Protein AF-0000000070738993 (afdb_homodimer)

Organism: Phytophthora sojae (strain P6497) (NCBI:txid1094619)

Solvent-accessible surface area (backbone atoms only — not comparable to full-atom values): 40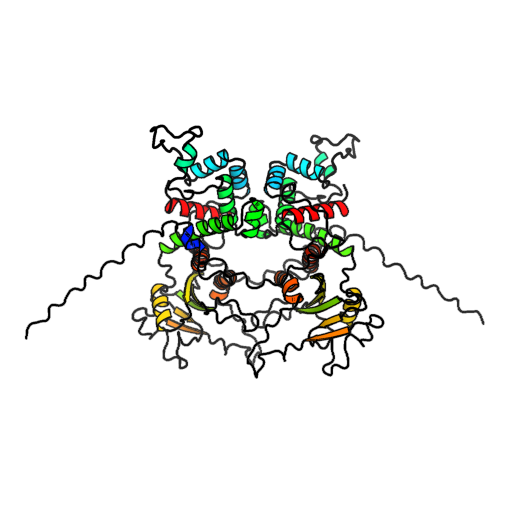752 Å² total; per-residue (Å²): 134,82,81,78,78,78,75,77,76,75,77,72,74,81,74,77,79,66,76,79,65,82,77,66,80,69,74,74,54,65,82,52,73,67,70,73,65,84,61,76,74,72,72,54,66,42,81,42,93,64,34,58,91,57,64,56,75,92,75,33,74,49,31,50,62,44,44,52,61,30,38,72,39,59,65,44,20,49,51,47,34,28,74,71,41,56,29,52,82,73,47,56,30,89,82,70,69,39,68,48,48,94,79,44,86,72,34,72,67,59,53,26,58,72,22,80,54,44,88,59,85,68,55,59,27,57,50,54,49,48,49,47,38,48,41,54,69,48,52,58,75,54,50,17,62,49,66,73,50,53,63,64,58,39,50,51,52,51,46,55,56,26,47,45,25,36,58,56,53,68,73,50,77,62,61,34,57,16,73,89,28,44,26,40,38,53,75,43,76,49,47,61,74,38,70,84,76,59,49,69,84,55,74,45,34,27,37,38,33,35,24,16,66,70,51,62,48,61,44,76,42,78,36,54,76,65,73,42,40,84,60,51,38,53,52,46,57,65,31,40,38,52,39,14,32,38,36,31,54,73,44,68,55,49,25,36,95,86,61,78,46,31,54,54,73,29,81,74,36,66,90,30,61,38,43,62,47,64,50,60,76,80,71,67,53,53,37,78,85,73,56,44,56,67,76,73,72,72,48,60,49,60,73,67,44,42,62,58,54,61,68,45,47,76,52,54,76,91,48,41,64,39,53,50,26,35,56,45,35,52,56,46,36,30,61,55,90,69,60,47,37,38,46,35,45,43,49,51,55,45,44,32,70,78,22,62,90,137,82,79,77,74,78,75,75,74,72,76,73,72,82,72,78,78,65,76,79,66,85,76,67,80,71,74,73,55,66,78,55,70,64,72,72,66,81,59,77,74,72,73,55,66,42,80,41,94,65,34,58,90,56,65,56,75,92,75,34,72,49,32,49,62,44,46,53,61,30,38,73,39,60,66,44,19,49,52,48,34,27,73,70,42,55,30,50,81,74,45,54,30,88,83,70,69,38,70,48,48,96,78,43,86,70,32,71,67,59,53,26,56,71,24,82,54,43,88,58,86,67,56,59,27,58,51,54,48,49,50,45,38,48,41,54,69,48,52,58,74,54,50,16,60,50,66,72,51,53,64,64,60,38,51,50,52,50,47,55,55,26,48,45,26,37,57,57,52,70,74,52,79,61,62,35,58,16,72,90,28,43,26,42,38,52,73,42,74,48,47,60,74,40,71,84,73,60,49,69,83,55,75,45,34,27,37,38,34,35,24,17,65,71,52,62,47,60,45,75,41,82,31,61,75,68,73,43,40,84,59,50,38,52,52,47,57,64,30,39,37,51,40,14,31,36,35,30,56,74,43,66,54,47,25,36,93,85,62,79,46,31,55,53,74,30,81,76,36,66,90,30,60,38,44,64,47,64,50,60,74,80,72,66,54,53,36,79,84,75,56,44,55,67,76,73,71,72,49,60,49,60,73,69,46,42,62,60,53,60,68,46,46,78,51,53,77,92,48,40,63,40,53,52,26,35,56,45,36,51,56,47,37,30,59,52,89,69,60,47,34,36,45,35,45,44,49,50,54,45,43,34,70,79,22,62,91

Radius of gyration: 30.87 Å; Cα contacts (8 Å, |Δi|>4): 1011; chains: 2; bounding box: 78×110×90 Å

pLDDT: mean 75.5, std 24.16, range [22.58, 98.75]

Structure (mmCIF, N/CA/C/O backbone):
data_AF-0000000070738993-model_v1
#
loop_
_entity.id
_entity.type
_entity.pdbx_description
1 polymer 'ISXO2-like transposase domain-containing protein'
#
loop_
_atom_site.group_PDB
_atom_site.id
_atom_site.type_symbol
_atom_site.label_atom_id
_atom_site.label_alt_id
_atom_site.label_comp_id
_atom_site.label_asym_id
_atom_site.label_entity_id
_atom_site.label_seq_id
_atom_site.pdbx_PDB_ins_code
_atom_site.Cartn_x
_atom_site.Cartn_y
_atom_site.Cartn_z
_atom_site.occupancy
_atom_site.B_iso_or_equiv
_atom_site.auth_seq_id
_atom_site.auth_comp_id
_atom_site.auth_asym_id
_atom_site.auth_atom_id
_atom_site.pdbx_PDB_model_num
ATOM 1 N N . MET A 1 1 ? -31.859 55.812 41.625 1 25.81 1 MET A N 1
ATOM 2 C CA . MET A 1 1 ? -31.688 54.438 41.219 1 25.81 1 MET A CA 1
ATOM 3 C C . MET A 1 1 ? -30.328 54.219 40.562 1 25.81 1 MET A C 1
ATOM 5 O O . MET A 1 1 ? -30.016 54.875 39.562 1 25.81 1 MET A O 1
ATOM 9 N N . ALA A 1 2 ? -29.344 53.625 41.281 1 29.95 2 ALA A N 1
ATOM 10 C CA . ALA A 1 2 ? -27.906 53.781 41.094 1 29.95 2 ALA A CA 1
ATOM 11 C C . ALA A 1 2 ? -27.422 52.938 39.906 1 29.95 2 ALA A C 1
ATOM 13 O O . ALA A 1 2 ? -27.969 51.875 39.625 1 29.95 2 ALA A O 1
ATOM 14 N N . PRO A 1 3 ? -26.734 53.531 38.938 1 26.44 3 PRO A N 1
ATOM 15 C CA . PRO A 1 3 ? -26.328 52.969 37.656 1 26.44 3 PRO A CA 1
ATOM 16 C C . PRO A 1 3 ? -25.438 51.75 37.812 1 26.44 3 PRO A C 1
ATOM 18 O O . PRO A 1 3 ? -24.562 51.719 38.688 1 26.44 3 PRO A O 1
ATOM 21 N N . ALA A 1 4 ? -25.938 50.531 37.562 1 27.59 4 ALA A N 1
ATOM 22 C CA . ALA A 1 4 ? -25.312 49.219 37.719 1 27.59 4 ALA A CA 1
ATOM 23 C C . ALA A 1 4 ? -24 49.156 36.938 1 27.59 4 ALA A C 1
ATOM 25 O O . ALA A 1 4 ? -23.938 49.5 35.781 1 27.59 4 ALA A O 1
ATOM 26 N N . LYS A 1 5 ? -22.938 49.188 37.719 1 31.56 5 LYS A N 1
ATOM 27 C CA . LYS A 1 5 ? -21.547 49.125 37.312 1 31.56 5 LYS A CA 1
ATOM 28 C C . LYS A 1 5 ? -21.297 47.938 36.406 1 31.56 5 LYS A C 1
ATOM 30 O O . LYS A 1 5 ? -21.688 46.812 36.719 1 31.56 5 LYS A O 1
ATOM 35 N N . LYS A 1 6 ? -21.109 48.219 35.094 1 30.27 6 LYS A N 1
ATOM 36 C CA . LYS A 1 6 ? -20.797 47.344 33.969 1 30.27 6 LYS A CA 1
ATOM 37 C C . LYS A 1 6 ? -19.547 46.5 34.25 1 30.27 6 LYS A C 1
ATOM 39 O O . LYS A 1 6 ? -18.469 47.062 34.469 1 30.27 6 LYS A O 1
ATOM 44 N N . SER A 1 7 ? -19.656 45.438 35.062 1 25.17 7 SER A N 1
ATOM 45 C CA . SER A 1 7 ? -18.516 44.594 35.406 1 25.17 7 SER A CA 1
ATOM 46 C C . SER A 1 7 ? -17.828 44.062 34.156 1 25.17 7 SER A C 1
ATOM 48 O O . SER A 1 7 ? -18.484 43.594 33.219 1 25.17 7 SER A O 1
ATOM 50 N N . SER A 1 8 ? -16.781 44.719 33.812 1 23.34 8 SER A N 1
ATOM 51 C CA . SER A 1 8 ? -15.891 44.438 32.688 1 23.34 8 SER A CA 1
ATOM 52 C C . SER A 1 8 ? -15.383 43 32.75 1 23.34 8 SER A C 1
ATOM 54 O O . SER A 1 8 ? -14.695 42.594 33.688 1 23.34 8 SER A O 1
ATOM 56 N N . SER A 1 9 ? -16.203 42 32.438 1 22.69 9 SER A N 1
ATOM 57 C CA . SER A 1 9 ? -15.82 40.594 32.469 1 22.69 9 SER A CA 1
ATOM 58 C C . SER A 1 9 ? -14.531 40.344 31.672 1 22.69 9 SER A C 1
ATOM 60 O O . SER A 1 9 ? -14.469 40.656 30.484 1 22.69 9 SER A O 1
ATOM 62 N N . LYS A 1 10 ? -13.352 40.531 32.312 1 27.92 10 LYS A N 1
ATOM 63 C CA . LYS A 1 10 ? -12.008 40.219 31.828 1 27.92 10 LYS A CA 1
ATOM 64 C C . LYS A 1 10 ? -11.969 38.844 31.156 1 27.92 10 LYS A C 1
ATOM 66 O O . LYS A 1 10 ? -12.305 37.844 31.766 1 27.92 10 LYS A O 1
ATOM 71 N N . THR A 1 11 ? -12.258 38.781 29.891 1 24.17 11 THR A N 1
ATOM 72 C CA . THR A 1 11 ? -12.148 37.594 29.078 1 24.17 11 THR A CA 1
ATOM 73 C C . THR A 1 11 ? -10.773 36.938 29.219 1 24.17 11 THR A C 1
ATOM 75 O O . THR A 1 11 ? -9.75 37.594 28.984 1 24.17 11 THR A O 1
ATOM 78 N N . THR A 1 12 ? -10.547 36.156 30.25 1 26.66 12 THR A N 1
ATOM 79 C CA . THR A 1 12 ? -9.312 35.438 30.547 1 26.66 12 THR A CA 1
ATOM 80 C C . THR A 1 12 ? -8.742 34.812 29.281 1 26.66 12 THR A C 1
ATOM 82 O O . THR A 1 12 ? -9.461 34.125 28.547 1 26.66 12 THR A O 1
ATOM 85 N N . PRO A 1 13 ? -7.648 35.312 28.781 1 24.88 13 PRO A N 1
ATOM 86 C CA . PRO A 1 13 ? -6.98 34.844 27.562 1 24.88 13 PRO A CA 1
ATOM 87 C C . PRO A 1 13 ? -6.789 33.344 27.516 1 24.88 13 PRO A C 1
ATOM 89 O O . PRO A 1 13 ? -6.688 32.688 28.578 1 24.88 13 PRO A O 1
ATOM 92 N N . ARG A 1 14 ? -7.355 32.625 26.594 1 24.59 14 ARG A N 1
ATOM 93 C CA . ARG A 1 14 ? -7.262 31.188 26.328 1 24.59 14 ARG A CA 1
ATOM 94 C C . ARG A 1 14 ? -5.828 30.688 26.469 1 24.59 14 ARG A C 1
ATOM 96 O O . ARG A 1 14 ? -4.918 31.234 25.844 1 24.59 14 ARG A O 1
ATOM 103 N N . SER A 1 15 ? -5.406 30.25 27.625 1 24.66 15 SER A N 1
ATOM 104 C CA . SER A 1 15 ? -4.098 29.703 27.984 1 24.66 15 SER A CA 1
ATOM 105 C C . SER A 1 15 ? -3.549 28.812 26.875 1 24.66 15 SER A C 1
ATOM 107 O O . SER A 1 15 ? -4.305 28.094 26.219 1 24.66 15 SER A O 1
ATOM 109 N N . ALA A 1 16 ? -2.428 29.078 26.328 1 26.25 16 ALA A N 1
ATOM 110 C CA . ALA A 1 16 ? -1.554 28.438 25.344 1 26.25 16 ALA A CA 1
ATOM 111 C C . ALA A 1 16 ? -1.423 26.938 25.609 1 26.25 16 ALA A C 1
ATOM 113 O O . ALA A 1 16 ? -0.931 26.531 26.672 1 26.25 16 ALA A O 1
ATOM 114 N N . ARG A 1 17 ? -2.371 26.109 25.219 1 26.56 17 ARG A N 1
ATOM 115 C CA . ARG A 1 17 ? -2.242 24.672 25.422 1 26.56 17 ARG A CA 1
ATOM 116 C C . ARG A 1 17 ? -0.836 24.188 25.062 1 26.56 17 ARG A C 1
ATOM 118 O O . ARG A 1 17 ? -0.371 24.391 23.938 1 26.56 17 ARG A O 1
ATOM 125 N N . ALA A 1 18 ? 0.111 24.031 25.984 1 29.19 18 ALA A N 1
ATOM 126 C CA . ALA A 1 18 ? 1.454 23.469 25.875 1 29.19 18 ALA A CA 1
ATOM 127 C C . ALA A 1 18 ? 1.455 22.234 25 1 29.19 18 ALA A C 1
ATOM 129 O O . ALA A 1 18 ? 0.459 21.5 24.922 1 29.19 18 ALA A O 1
ATOM 130 N N . PRO A 1 19 ? 2.322 22.109 24.047 1 29.11 19 PRO A N 1
ATOM 131 C CA . PRO A 1 19 ? 2.406 20.891 23.234 1 29.11 19 PRO A CA 1
ATOM 132 C C . PRO A 1 19 ? 2.244 19.609 24.062 1 29.11 19 PRO A C 1
ATOM 134 O O . PRO A 1 19 ? 2.682 19.562 25.203 1 29.11 19 PRO A O 1
ATOM 137 N N . ARG A 1 20 ? 1.176 18.938 24 1 30.48 20 ARG A N 1
ATOM 138 C CA . ARG A 1 20 ? 0.926 17.734 24.781 1 30.48 20 ARG A CA 1
ATOM 139 C C . ARG A 1 20 ? 2.215 16.953 25.016 1 30.48 20 ARG A C 1
ATOM 141 O O . ARG A 1 20 ? 2.926 16.609 24.078 1 30.48 20 ARG A O 1
ATOM 148 N N . LYS A 1 21 ? 2.922 17.188 26.141 1 31.42 21 LYS A N 1
ATOM 149 C CA . LYS A 1 21 ? 3.988 16.328 26.641 1 31.42 21 LYS A CA 1
ATOM 150 C C . LYS A 1 21 ? 3.752 14.875 26.25 1 31.42 21 LYS A C 1
ATOM 152 O O . LYS A 1 21 ? 2.607 14.445 26.078 1 31.42 21 LYS A O 1
ATOM 157 N N . ARG A 1 22 ? 4.711 14.133 25.781 1 30.53 22 ARG A N 1
ATOM 158 C CA . ARG A 1 22 ? 4.719 12.695 25.531 1 30.53 22 ARG A CA 1
ATOM 159 C C . ARG A 1 22 ? 3.912 11.953 26.594 1 30.53 22 ARG A C 1
ATOM 161 O O . ARG A 1 22 ? 4.215 12.039 27.781 1 30.53 22 ARG A O 1
ATOM 168 N N . ALA A 1 23 ? 2.58 11.844 26.578 1 33.47 23 ALA A N 1
ATOM 169 C CA . ALA A 1 23 ? 1.808 11.102 27.578 1 33.47 23 ALA A CA 1
ATOM 170 C C . ALA A 1 23 ? 2.596 9.906 28.109 1 33.47 23 ALA A C 1
ATOM 172 O O . ALA A 1 23 ? 3.32 9.25 27.344 1 33.47 23 ALA A O 1
ATOM 173 N N . SER A 1 24 ? 2.818 9.734 29.531 1 26.45 24 SER A N 1
ATOM 174 C CA . SER A 1 24 ? 3.463 8.617 30.219 1 26.45 24 SER A CA 1
ATOM 175 C C . SER A 1 24 ? 2.99 7.281 29.656 1 26.45 24 SER A C 1
ATOM 177 O O . SER A 1 24 ? 1.923 7.203 29.047 1 26.45 24 SER A O 1
ATOM 179 N N . ARG A 1 25 ? 3.803 5.984 29.766 1 26.47 25 ARG A N 1
ATOM 180 C CA . ARG A 1 25 ? 3.605 4.578 29.438 1 26.47 25 ARG A CA 1
ATOM 181 C C . ARG A 1 25 ? 2.232 4.094 29.875 1 26.47 25 ARG A C 1
ATOM 183 O O . ARG A 1 25 ? 1.582 3.316 29.172 1 26.47 25 ARG A O 1
ATOM 190 N N . SER A 1 26 ? 1.756 4.312 31.203 1 27.09 26 SER A N 1
ATOM 191 C CA . SER A 1 26 ? 0.668 3.682 31.938 1 27.09 26 SER A CA 1
ATOM 192 C C . SER A 1 26 ? -0.69 4.074 31.375 1 27.09 26 SER A C 1
ATOM 194 O O . SER A 1 26 ? -1.639 3.289 31.406 1 27.09 26 SER A O 1
ATOM 196 N N . GLU A 1 27 ? -1.034 5.32 31.234 1 26.91 27 GLU A N 1
ATOM 197 C CA . GLU A 1 27 ? -2.422 5.699 30.984 1 26.91 27 GLU A CA 1
ATOM 198 C C . GLU A 1 27 ? -2.832 5.375 29.547 1 26.91 27 GLU A C 1
ATOM 200 O O . GLU A 1 27 ? -4.023 5.273 29.234 1 26.91 27 GLU A O 1
ATOM 205 N N . ARG A 1 28 ? -1.999 5.508 28.594 1 28.69 28 ARG A N 1
ATOM 206 C CA . ARG A 1 28 ? -2.338 5.18 27.219 1 28.69 28 ARG A CA 1
ATOM 207 C C . ARG A 1 28 ? -2.512 3.674 27.047 1 28.69 28 ARG A C 1
ATOM 209 O O . ARG A 1 28 ? -2.889 3.209 25.969 1 28.69 28 ARG A O 1
ATOM 216 N N . VAL A 1 29 ? -1.9 2.814 28 1 27.75 29 VAL A N 1
ATOM 217 C CA . VAL A 1 29 ? -1.957 1.357 27.953 1 27.75 29 VAL A CA 1
ATOM 218 C C . VAL A 1 29 ? -3.385 0.886 28.219 1 27.75 29 VAL A C 1
ATOM 220 O O . VAL A 1 29 ? -3.732 -0.258 27.922 1 27.75 29 VAL A O 1
ATOM 223 N N . ARG A 1 30 ? -4.168 1.52 29.188 1 26.61 30 ARG A N 1
ATOM 224 C CA . ARG A 1 30 ? -5.375 0.854 29.672 1 26.61 30 ARG A CA 1
ATOM 225 C C . ARG A 1 30 ? -6.438 0.789 28.578 1 26.61 30 ARG A C 1
ATOM 227 O O . ARG A 1 30 ? -7.461 0.121 28.734 1 26.61 30 ARG A O 1
ATOM 234 N N . ALA A 1 31 ? -6.695 1.908 27.953 1 28.95 31 ALA A N 1
ATOM 235 C CA . ALA A 1 31 ? -7.887 1.821 27.109 1 28.95 31 ALA A CA 1
ATOM 236 C C . ALA A 1 31 ? -7.691 0.813 25.984 1 28.95 31 ALA A C 1
ATOM 238 O O . ALA A 1 31 ? -7.559 1.194 24.812 1 28.95 31 ALA A O 1
ATOM 239 N N . SER A 1 32 ? -6.758 -0.134 26.172 1 23.95 32 SER A N 1
ATOM 240 C CA . SER A 1 32 ? -6.293 -1.178 25.266 1 23.95 32 SER A CA 1
ATOM 241 C C . SER A 1 32 ? -7.465 -1.937 24.656 1 23.95 32 SER A C 1
ATOM 243 O O . SER A 1 32 ? -8.602 -1.795 25.094 1 23.95 32 SER A O 1
ATOM 245 N N . ARG A 1 33 ? -7.262 -3.34 24.578 1 24.45 33 ARG A N 1
ATOM 246 C CA . ARG A 1 33 ? -7.656 -4.426 23.688 1 24.45 33 ARG A CA 1
ATOM 247 C C . ARG A 1 33 ? -9.094 -4.852 23.953 1 24.45 33 ARG A C 1
ATOM 249 O O . ARG A 1 33 ? -9.383 -5.488 24.984 1 24.45 33 ARG A O 1
ATOM 256 N N . ALA A 1 34 ? -10.031 -3.93 23.922 1 27.53 34 ALA A N 1
ATOM 257 C CA . ALA A 1 34 ? -11.172 -4.84 23.953 1 27.53 34 ALA A CA 1
ATOM 258 C C . ALA A 1 34 ? -10.859 -6.133 23.203 1 27.53 34 ALA A C 1
ATOM 260 O O . ALA A 1 34 ? -10.156 -6.113 22.188 1 27.53 34 ALA A O 1
ATOM 261 N N . PRO A 1 35 ? -10.922 -7.262 23.922 1 27.2 35 PRO A N 1
ATOM 262 C CA . PRO A 1 35 ? -10.617 -8.539 23.281 1 27.2 35 PRO A CA 1
ATOM 263 C C . PRO A 1 35 ? -11.102 -8.594 21.828 1 27.2 35 PRO A C 1
ATOM 265 O O . PRO A 1 35 ? -12.117 -7.98 21.484 1 27.2 35 PRO A O 1
ATOM 268 N N . PRO A 1 36 ? -10.086 -8.477 20.859 1 26.97 36 PRO A N 1
ATOM 269 C CA . PRO A 1 36 ? -10.5 -8.75 19.484 1 26.97 36 PRO A CA 1
ATOM 270 C C . PRO A 1 36 ? -11.758 -9.617 19.406 1 26.97 36 PRO A C 1
ATOM 272 O O . PRO A 1 36 ? -11.93 -10.523 20.219 1 26.97 36 PRO A O 1
ATOM 275 N N . ASN A 1 37 ? -12.859 -8.984 19.281 1 26.83 37 ASN A N 1
ATOM 276 C CA . ASN A 1 37 ? -13.93 -9.891 18.859 1 26.83 37 ASN A CA 1
ATOM 277 C C . ASN A 1 37 ? -13.375 -11.164 18.234 1 26.83 37 ASN A C 1
ATOM 279 O O . ASN A 1 37 ? -12.258 -11.164 17.703 1 26.83 37 ASN A O 1
ATOM 283 N N . THR A 1 38 ? -14.008 -12.312 18.562 1 27.98 38 THR A N 1
ATOM 284 C CA . THR A 1 38 ? -13.695 -13.664 18.094 1 27.98 38 THR A CA 1
ATOM 285 C C . THR A 1 38 ? -13.266 -13.641 16.641 1 27.98 38 THR A C 1
ATOM 287 O O . THR A 1 38 ? -14.086 -13.422 15.742 1 27.98 38 THR A O 1
ATOM 290 N N . ALA A 1 39 ? -12.164 -12.922 16.312 1 31.41 39 ALA A N 1
ATOM 291 C CA . ALA A 1 39 ? -11.562 -13.133 15.008 1 31.41 39 ALA A CA 1
ATOM 292 C C . ALA A 1 39 ? -11.945 -14.5 14.445 1 31.41 39 ALA A C 1
ATOM 294 O O . ALA A 1 39 ? -11.914 -15.508 15.164 1 31.41 39 ALA A O 1
ATOM 295 N N . PRO A 1 40 ? -12.711 -14.492 13.461 1 30.52 40 PRO A N 1
ATOM 296 C CA . PRO A 1 40 ? -12.977 -15.875 13.055 1 30.52 40 PRO A CA 1
ATOM 297 C C . PRO A 1 40 ? -11.805 -16.812 13.352 1 30.52 40 PRO A C 1
ATOM 299 O O . PRO A 1 40 ? -10.664 -16.359 13.469 1 30.52 40 PRO A O 1
ATOM 302 N N . LYS A 1 41 ? -12.055 -18.047 13.82 1 33.78 41 LYS A N 1
ATOM 303 C CA . LYS A 1 41 ? -11.211 -19.234 13.992 1 33.78 41 LYS A CA 1
ATOM 304 C C . LYS A 1 41 ? -10.023 -19.203 13.031 1 33.78 41 LYS A C 1
ATOM 306 O O . LYS A 1 41 ? -10.094 -18.578 11.977 1 33.78 41 LYS A O 1
ATOM 311 N N . GLU A 1 42 ? -8.836 -19.609 13.523 1 35.81 42 GLU A N 1
ATOM 312 C CA . GLU A 1 42 ? -7.562 -19.938 12.891 1 35.81 42 GLU A CA 1
ATOM 313 C C . GLU A 1 42 ? -7.758 -20.344 11.43 1 35.81 42 GLU A C 1
ATOM 315 O O . GLU A 1 42 ? -8.562 -21.234 11.133 1 35.81 42 GLU A O 1
ATOM 320 N N . PRO A 1 43 ? -7.594 -19.375 10.531 1 40.62 43 PRO A N 1
ATOM 321 C CA . PRO A 1 43 ? -7.66 -20.062 9.242 1 40.62 43 PRO A CA 1
ATOM 322 C C . PRO A 1 43 ? -7 -21.438 9.266 1 40.62 43 PRO A C 1
ATOM 324 O O . PRO A 1 43 ? -5.934 -21.594 9.867 1 40.62 43 PRO A O 1
ATOM 327 N N . VAL A 1 44 ? -7.789 -22.422 9.336 1 42.03 44 VAL A N 1
ATOM 328 C CA . VAL A 1 44 ? -7.234 -23.75 9.125 1 42.03 44 VAL A CA 1
ATOM 329 C C . VAL A 1 44 ? -6.086 -23.688 8.117 1 42.03 44 VAL A C 1
ATOM 331 O O . VAL A 1 44 ? -6.277 -23.25 6.98 1 42.03 44 VAL A O 1
ATOM 334 N N . VAL A 1 45 ? -4.926 -23.328 8.641 1 48.25 45 VAL A N 1
ATOM 335 C CA . VAL A 1 45 ? -3.715 -23.359 7.82 1 48.25 45 VAL A CA 1
ATOM 336 C C . VAL A 1 45 ? -3.598 -24.734 7.141 1 48.25 45 VAL A C 1
ATOM 338 O O . VAL A 1 45 ? -3.506 -25.766 7.812 1 48.25 45 VAL A O 1
ATOM 341 N N . TYR A 1 46 ? -4.285 -24.938 6.059 1 56.09 46 TYR A N 1
ATOM 342 C CA . TYR A 1 46 ? -4.07 -26.188 5.344 1 56.09 46 TYR A CA 1
ATOM 343 C C . TYR A 1 46 ? -2.711 -26.188 4.656 1 56.09 46 TYR A C 1
ATOM 345 O O . TYR A 1 46 ? -2.25 -25.156 4.168 1 56.09 46 TYR A O 1
ATOM 353 N N . ASN A 1 47 ? -1.908 -27.125 5.082 1 67.88 47 ASN A N 1
ATOM 354 C CA . ASN A 1 47 ? -0.637 -27.469 4.457 1 67.88 47 ASN A CA 1
ATOM 355 C C . ASN A 1 47 ? -0.811 -27.812 2.98 1 67.88 47 ASN A C 1
ATOM 357 O O . ASN A 1 47 ? -1.32 -28.891 2.639 1 67.88 47 ASN A O 1
ATOM 361 N N . SER A 1 48 ? -0.614 -26.859 2.109 1 78 48 SER A N 1
ATOM 362 C CA . SER A 1 48 ? -0.656 -27.109 0.671 1 78 48 SER A CA 1
ATOM 363 C C . SER A 1 48 ? 0.428 -28.094 0.243 1 78 48 SER A C 1
ATOM 365 O O . SER A 1 48 ? 1.585 -27.969 0.65 1 78 48 SER A O 1
ATOM 367 N N . PRO A 1 49 ? 0.078 -29.156 -0.467 1 80.62 49 PRO A N 1
ATOM 368 C CA . PRO A 1 49 ? 1.101 -30.062 -0.99 1 80.62 49 PRO A CA 1
ATOM 369 C C . PRO A 1 49 ? 2.027 -29.391 -1.999 1 80.62 49 PRO A C 1
ATOM 371 O O . PRO A 1 49 ? 3.07 -29.953 -2.354 1 80.62 49 PRO A O 1
ATOM 374 N N . TYR A 1 50 ? 1.694 -28.188 -2.381 1 86.31 50 TYR A N 1
ATOM 375 C CA . TYR A 1 50 ? 2.471 -27.469 -3.383 1 86.31 50 TYR A CA 1
ATOM 376 C C . TYR A 1 50 ? 3.326 -26.391 -2.73 1 86.31 50 TYR A C 1
ATOM 378 O O . TYR A 1 50 ? 4.109 -25.719 -3.408 1 86.31 50 TYR A O 1
ATOM 386 N N . ALA A 1 51 ? 3.174 -26.281 -1.49 1 91.56 51 ALA A N 1
ATOM 387 C CA . ALA A 1 51 ? 3.812 -25.156 -0.791 1 91.56 51 ALA A CA 1
ATOM 388 C C . ALA A 1 51 ? 5.332 -25.234 -0.92 1 91.56 51 ALA A C 1
ATOM 390 O O . ALA A 1 51 ? 5.918 -26.312 -0.838 1 91.56 51 ALA A O 1
ATOM 391 N N . TYR A 1 52 ? 5.93 -24.109 -1.172 1 95.25 52 TYR A N 1
ATOM 392 C CA . TYR A 1 52 ? 7.383 -24 -1.175 1 95.25 52 TYR A CA 1
ATOM 393 C C . TYR A 1 52 ? 7.953 -24.281 0.211 1 95.25 52 TYR A C 1
ATOM 395 O O . TYR A 1 52 ? 7.316 -23.984 1.223 1 95.25 52 TYR A O 1
ATOM 403 N N . ALA A 1 53 ? 9.07 -24.922 0.189 1 94.94 53 ALA A N 1
ATOM 404 C CA . ALA A 1 53 ? 9.859 -24.938 1.422 1 94.94 53 ALA A CA 1
ATOM 405 C C . ALA A 1 53 ? 10.617 -23.641 1.619 1 94.94 53 ALA A C 1
ATOM 407 O O . ALA A 1 53 ? 11.656 -23.406 0.996 1 94.94 53 ALA A O 1
ATOM 408 N N . VAL A 1 54 ? 10.133 -22.797 2.459 1 95.56 54 VAL A N 1
ATOM 409 C CA . VAL A 1 54 ? 10.742 -21.484 2.648 1 95.56 54 VAL A CA 1
ATOM 410 C C . VAL A 1 54 ? 11.406 -21.422 4.02 1 95.56 54 VAL A C 1
ATOM 412 O O . VAL A 1 54 ? 10.961 -22.078 4.969 1 95.56 54 VAL A O 1
ATOM 415 N N . ALA A 1 55 ? 12.445 -20.703 4.152 1 94.06 55 ALA A N 1
ATOM 416 C CA . ALA A 1 55 ? 13.219 -20.578 5.387 1 94.06 55 ALA A CA 1
ATOM 417 C C . ALA A 1 55 ? 12.484 -19.719 6.414 1 94.06 55 ALA A C 1
ATOM 419 O O . ALA A 1 55 ? 11.742 -18.812 6.051 1 94.06 55 ALA A O 1
ATOM 420 N N . ASP A 1 56 ? 12.789 -19.969 7.605 1 94.31 56 ASP A N 1
ATOM 421 C CA . ASP A 1 56 ? 12.328 -19.109 8.68 1 94.31 56 ASP A CA 1
ATOM 422 C C . ASP A 1 56 ? 12.906 -17.703 8.531 1 94.31 56 ASP A C 1
ATOM 424 O O . ASP A 1 56 ? 14.078 -17.531 8.188 1 94.31 56 ASP A O 1
ATOM 428 N N . PRO A 1 57 ? 12.07 -16.781 8.812 1 92.19 57 PRO A N 1
ATOM 429 C CA . PRO A 1 57 ? 12.523 -15.398 8.641 1 92.19 57 PRO A CA 1
ATOM 430 C C . PRO A 1 57 ? 13.812 -15.102 9.406 1 92.19 57 PRO A C 1
ATOM 432 O O . PRO A 1 57 ? 14.633 -14.297 8.953 1 92.19 57 PRO A O 1
ATOM 435 N N . ALA A 1 58 ? 14.008 -15.719 10.523 1 92.62 58 ALA A N 1
ATOM 436 C CA . ALA A 1 58 ? 15.164 -15.453 11.375 1 92.62 58 ALA A CA 1
ATOM 437 C C . ALA A 1 58 ? 16.469 -15.805 10.656 1 92.62 58 ALA A C 1
ATOM 439 O O . ALA A 1 58 ? 17.516 -15.211 10.93 1 92.62 58 ALA A O 1
ATOM 440 N N . VAL A 1 59 ? 16.391 -16.719 9.734 1 95 59 VAL A N 1
ATOM 441 C CA . VAL A 1 59 ? 17.609 -17.156 9.062 1 95 59 VAL A CA 1
ATOM 442 C C . VAL A 1 59 ? 17.469 -16.969 7.551 1 95 59 VAL A C 1
ATOM 444 O O . VAL A 1 59 ? 18.234 -17.516 6.77 1 95 59 VAL A O 1
ATOM 447 N N . SER A 1 60 ? 16.484 -16.266 7.121 1 97 60 SER A N 1
ATOM 448 C CA . SER A 1 60 ? 16.203 -16.094 5.699 1 97 60 SER A CA 1
ATOM 449 C C . SER A 1 60 ? 17.234 -15.164 5.043 1 97 60 SER A C 1
ATOM 451 O O . SER A 1 60 ? 17.547 -14.102 5.578 1 97 60 SER A O 1
ATOM 453 N N . PRO A 1 61 ? 17.766 -15.555 3.928 1 97.75 61 PRO A N 1
ATOM 454 C CA . PRO A 1 61 ? 18.656 -14.656 3.182 1 97.75 61 PRO A CA 1
ATOM 455 C C . PRO A 1 61 ? 17.891 -13.562 2.43 1 97.75 61 PRO A C 1
ATOM 457 O O . PRO A 1 61 ? 18.516 -12.703 1.802 1 97.75 61 PRO A O 1
ATOM 460 N N . PHE A 1 62 ? 16.562 -13.602 2.584 1 98.25 62 PHE A N 1
ATOM 461 C CA . PHE A 1 62 ? 15.758 -12.727 1.731 1 98.25 62 PHE A CA 1
ATOM 462 C C . PHE A 1 62 ? 15.07 -11.648 2.559 1 98.25 62 PHE A C 1
ATOM 464 O O . PHE A 1 62 ? 14.062 -11.086 2.133 1 98.25 62 PHE A O 1
ATOM 471 N N . THR A 1 63 ? 15.586 -11.43 3.756 1 97.75 63 THR A N 1
ATOM 472 C CA . THR A 1 63 ? 15.086 -10.32 4.559 1 97.75 63 THR A CA 1
ATOM 473 C C . THR A 1 63 ? 15.523 -8.984 3.963 1 97.75 63 THR A C 1
ATOM 475 O O . THR A 1 63 ? 16.391 -8.945 3.082 1 97.75 63 THR A O 1
ATOM 478 N N . PHE A 1 64 ? 14.906 -7.949 4.414 1 97.81 64 PHE A N 1
ATOM 479 C CA . PHE A 1 64 ? 15.234 -6.613 3.936 1 97.81 64 PHE A CA 1
ATOM 480 C C . PHE A 1 64 ? 16.719 -6.328 4.117 1 97.81 64 PHE A C 1
ATOM 482 O O . PHE A 1 64 ? 17.406 -5.918 3.176 1 97.81 64 PHE A O 1
ATOM 489 N N . ASP A 1 65 ? 17.25 -6.504 5.262 1 95.19 65 ASP A N 1
ATOM 490 C CA . ASP A 1 65 ? 18.656 -6.211 5.562 1 95.19 65 ASP A CA 1
ATOM 491 C C . ASP A 1 65 ? 19.594 -7.043 4.688 1 95.19 65 ASP A C 1
ATOM 493 O O . ASP A 1 65 ? 20.594 -6.535 4.191 1 95.19 65 ASP A O 1
ATOM 497 N N . ASN A 1 66 ? 19.234 -8.32 4.523 1 96.94 66 ASN A N 1
ATOM 498 C CA . ASN A 1 66 ? 20.078 -9.188 3.713 1 96.94 66 ASN A CA 1
ATOM 499 C C . ASN A 1 66 ? 20.062 -8.766 2.248 1 96.94 66 ASN A C 1
ATOM 501 O O . ASN A 1 66 ? 21.109 -8.805 1.584 1 96.94 66 ASN A O 1
ATOM 505 N N . ILE A 1 67 ? 18.922 -8.352 1.772 1 98 67 ILE A N 1
ATOM 506 C CA . ILE A 1 67 ? 18.828 -7.93 0.38 1 98 67 ILE A CA 1
ATOM 507 C C . ILE A 1 67 ? 19.578 -6.613 0.191 1 98 67 ILE A C 1
ATOM 509 O O . ILE A 1 67 ? 20.281 -6.43 -0.807 1 98 67 ILE A O 1
ATOM 513 N N . MET A 1 68 ? 19.438 -5.695 1.163 1 96.06 68 MET A N 1
ATOM 514 C CA . MET A 1 68 ? 20.203 -4.445 1.072 1 96.06 68 MET A CA 1
ATOM 515 C C . MET A 1 68 ? 21.703 -4.711 1.108 1 96.06 68 MET A C 1
ATOM 517 O O . MET A 1 68 ? 22.469 -4.082 0.374 1 96.06 68 MET A O 1
ATOM 521 N N . ALA A 1 69 ? 22.062 -5.625 1.939 1 95.25 69 ALA A N 1
ATOM 522 C CA . ALA A 1 69 ? 23.469 -5.988 2.014 1 95.25 69 ALA A CA 1
ATOM 523 C C . ALA A 1 69 ? 23.953 -6.609 0.703 1 95.25 69 ALA A C 1
ATOM 525 O O . ALA A 1 69 ? 25.047 -6.305 0.226 1 95.25 69 ALA A O 1
ATOM 526 N N . ALA A 1 70 ? 23.156 -7.441 0.112 1 97.06 70 ALA A N 1
ATOM 527 C CA . ALA A 1 70 ? 23.5 -8.125 -1.129 1 97.06 70 ALA A CA 1
ATOM 528 C C . ALA A 1 70 ? 23.578 -7.148 -2.297 1 97.06 70 ALA A C 1
ATOM 530 O O . ALA A 1 70 ? 24.219 -7.43 -3.314 1 97.06 70 ALA A O 1
ATOM 531 N N . THR A 1 71 ? 22.984 -5.953 -2.135 1 97.19 71 THR A N 1
ATOM 532 C CA . THR A 1 71 ? 22.875 -5.051 -3.275 1 97.19 71 THR A CA 1
ATOM 533 C C . THR A 1 71 ? 23.688 -3.781 -3.041 1 97.19 71 THR A C 1
ATOM 535 O O . THR A 1 71 ? 23.391 -2.734 -3.621 1 97.19 71 THR A O 1
ATOM 538 N N . THR A 1 72 ? 24.594 -3.855 -2.168 1 94.12 72 THR A N 1
ATOM 539 C CA . THR A 1 72 ? 25.469 -2.719 -1.917 1 94.12 72 THR A CA 1
ATOM 540 C C . THR A 1 72 ? 26.312 -2.396 -3.154 1 94.12 72 THR A C 1
ATOM 542 O O . THR A 1 72 ? 26.578 -1.229 -3.438 1 94.12 72 THR A O 1
ATOM 545 N N . SER A 1 73 ? 26.672 -3.484 -3.861 1 93.38 73 SER A N 1
ATOM 546 C CA . SER A 1 73 ? 27.422 -3.336 -5.105 1 93.38 73 SER A CA 1
ATOM 547 C C . SER A 1 73 ? 26.953 -4.348 -6.148 1 93.38 73 SER A C 1
ATOM 549 O O . SER A 1 73 ? 26.25 -5.301 -5.828 1 93.38 73 SER A O 1
ATOM 551 N N . GLU A 1 74 ? 27.391 -4.117 -7.34 1 93.56 74 GLU A N 1
ATOM 552 C CA . GLU A 1 74 ? 27.047 -5.055 -8.406 1 93.56 74 GLU A CA 1
ATOM 553 C C . GLU A 1 74 ? 27.672 -6.422 -8.164 1 93.56 74 GLU A C 1
ATOM 555 O O . GLU A 1 74 ? 27.031 -7.453 -8.375 1 93.56 74 GLU A O 1
ATOM 560 N N . ASP A 1 75 ? 28.844 -6.426 -7.613 1 91.88 75 ASP A N 1
ATOM 561 C CA . ASP A 1 75 ? 29.562 -7.676 -7.363 1 91.88 75 ASP A CA 1
ATOM 562 C C . ASP A 1 75 ? 28.859 -8.5 -6.289 1 91.88 75 ASP A C 1
ATOM 564 O O . ASP A 1 75 ? 28.703 -9.719 -6.43 1 91.88 75 ASP A O 1
ATOM 568 N N . THR A 1 76 ? 28.453 -7.832 -5.25 1 95.12 76 THR A N 1
ATOM 569 C CA . THR A 1 76 ? 27.766 -8.555 -4.18 1 95.12 76 THR A CA 1
ATOM 570 C C . THR A 1 76 ? 26.422 -9.078 -4.652 1 95.12 76 THR A C 1
ATOM 572 O O . THR A 1 76 ? 25.984 -10.156 -4.23 1 95.12 76 THR A O 1
ATOM 575 N N . ALA A 1 77 ? 25.812 -8.344 -5.559 1 96.19 77 ALA A N 1
ATOM 576 C CA . ALA A 1 77 ? 24.531 -8.781 -6.113 1 96.19 77 ALA A CA 1
ATOM 577 C C . ALA A 1 77 ? 24.703 -10.023 -6.984 1 96.19 77 ALA A C 1
ATOM 579 O O . ALA A 1 77 ? 23.938 -10.984 -6.852 1 96.19 77 ALA A O 1
ATOM 580 N N . VAL A 1 78 ? 25.703 -9.953 -7.793 1 92.56 78 VAL A N 1
ATOM 581 C CA . VAL A 1 78 ? 25.984 -11.086 -8.68 1 92.56 78 VAL A CA 1
ATOM 582 C C . VAL A 1 78 ? 26.297 -12.328 -7.848 1 92.56 78 VAL A C 1
ATOM 584 O O . VAL A 1 78 ? 25.797 -13.414 -8.117 1 92.56 78 VAL A O 1
ATOM 587 N N . SER A 1 79 ? 27.109 -12.148 -6.805 1 93.56 79 SER A N 1
ATOM 588 C CA . SER A 1 79 ? 27.469 -13.258 -5.926 1 93.56 79 SER A CA 1
ATOM 589 C C . SER A 1 79 ? 26.219 -13.852 -5.258 1 93.56 79 SER A C 1
ATOM 591 O O . SER A 1 79 ? 26.094 -15.07 -5.129 1 93.56 79 SER A O 1
ATOM 593 N N . PHE A 1 80 ? 25.391 -13.016 -4.875 1 97.06 80 PHE A N 1
ATOM 594 C CA . PHE A 1 80 ? 24.141 -13.438 -4.242 1 97.06 80 PHE A CA 1
ATOM 595 C C . PHE A 1 80 ? 23.297 -14.234 -5.215 1 97.06 80 PHE A C 1
ATOM 597 O O . PHE A 1 80 ? 22.781 -15.305 -4.875 1 97.06 80 PHE A O 1
ATOM 604 N N . LEU A 1 81 ? 23.125 -13.695 -6.457 1 96.69 81 LEU A N 1
ATOM 605 C CA . LEU A 1 81 ? 22.297 -14.352 -7.469 1 96.69 81 LEU A CA 1
ATOM 606 C C . LEU A 1 81 ? 22.891 -15.711 -7.852 1 96.69 81 LEU A C 1
ATOM 608 O O . LEU A 1 81 ? 22.141 -16.656 -8.086 1 96.69 81 LEU A O 1
ATOM 612 N N . MET A 1 82 ? 24.203 -15.797 -7.844 1 93.44 82 MET A N 1
ATOM 613 C CA . MET A 1 82 ? 24.859 -17.062 -8.125 1 93.44 82 MET A CA 1
ATOM 614 C C . MET A 1 82 ? 24.656 -18.047 -6.977 1 93.44 82 MET A C 1
ATOM 616 O O . MET A 1 82 ? 24.328 -19.219 -7.199 1 93.44 82 MET A O 1
ATOM 620 N N . ARG A 1 83 ? 24.766 -17.578 -5.812 1 95.25 83 ARG A N 1
ATOM 621 C CA . ARG A 1 83 ? 24.641 -18.406 -4.617 1 95.25 83 ARG A CA 1
ATOM 622 C C . ARG A 1 83 ? 23.281 -19.062 -4.527 1 95.25 83 ARG A C 1
ATOM 624 O O . ARG A 1 83 ? 23.156 -20.219 -4.117 1 95.25 83 ARG A O 1
ATOM 631 N N . TYR A 1 84 ? 22.297 -18.328 -5.004 1 96.44 84 TYR A N 1
ATOM 632 C CA . TYR A 1 84 ? 20.938 -18.844 -4.82 1 96.44 84 TYR A CA 1
ATOM 633 C C . TYR A 1 84 ? 20.344 -19.312 -6.141 1 96.44 84 TYR A C 1
ATOM 635 O O . TYR A 1 84 ? 19.125 -19.422 -6.285 1 96.44 84 TYR A O 1
ATOM 643 N N . GLY A 1 85 ? 21.156 -19.5 -7.121 1 94 85 GLY A N 1
ATOM 644 C CA . GLY A 1 85 ? 20.828 -20.266 -8.312 1 94 85 GLY A CA 1
ATOM 645 C C . GLY A 1 85 ? 20.078 -19.453 -9.359 1 94 85 GLY A C 1
ATOM 646 O O . GLY A 1 85 ? 19.375 -20.016 -10.188 1 94 85 GLY A O 1
ATOM 647 N N . LEU A 1 86 ? 20.203 -18.156 -9.305 1 96.06 86 LEU A N 1
ATOM 648 C CA . LEU A 1 86 ? 19.5 -17.328 -10.281 1 96.06 86 LEU A CA 1
ATOM 649 C C . LEU A 1 86 ? 20.422 -16.984 -11.445 1 96.06 86 LEU A C 1
ATOM 651 O O . LEU A 1 86 ? 19.969 -16.562 -12.508 1 96.06 86 LEU A O 1
ATOM 655 N N . LEU A 1 87 ? 21.719 -17.078 -11.18 1 92.44 87 LEU A N 1
ATOM 656 C CA . LEU A 1 87 ? 22.75 -16.969 -12.203 1 92.44 87 LEU A CA 1
ATOM 657 C C . LEU A 1 87 ? 23.688 -18.156 -12.156 1 92.44 87 LEU A C 1
ATOM 659 O O . LEU A 1 87 ? 23.922 -18.734 -11.094 1 92.44 87 LEU A O 1
ATOM 663 N N . ALA A 1 88 ? 24.234 -18.422 -13.312 1 87.5 88 ALA A N 1
ATOM 664 C CA . ALA A 1 88 ? 25.203 -19.516 -13.359 1 87.5 88 ALA A CA 1
ATOM 665 C C . ALA A 1 88 ? 26.516 -19.125 -12.688 1 87.5 88 ALA A C 1
ATOM 667 O O . ALA A 1 88 ? 26.969 -17.984 -12.82 1 87.5 88 ALA A O 1
ATOM 668 N N . SER A 1 89 ? 27.109 -19.969 -11.766 1 77.31 89 SER A N 1
ATOM 669 C CA . SER A 1 89 ? 28.359 -19.703 -11.055 1 77.31 89 SER A CA 1
ATOM 670 C C . SER A 1 89 ? 29.547 -19.75 -12.008 1 77.31 89 SER A C 1
ATOM 672 O O . SER A 1 89 ? 30.562 -19.078 -11.773 1 77.31 89 SER A O 1
ATOM 674 N N . SER A 1 90 ? 29.672 -20.672 -12.852 1 65.56 90 SER A N 1
ATOM 675 C CA . SER A 1 90 ? 30.797 -20.797 -13.766 1 65.56 90 SER A CA 1
ATOM 676 C C . SER A 1 90 ? 30.328 -20.969 -15.203 1 65.56 90 SER A C 1
ATOM 678 O O . SER A 1 90 ? 29.297 -21.609 -15.453 1 65.56 90 SER A O 1
ATOM 680 N N . LYS A 1 91 ? 30.281 -19.812 -15.953 1 57.88 91 LYS A N 1
ATOM 681 C CA . LYS A 1 91 ? 30 -20.141 -17.344 1 57.88 91 LYS A CA 1
ATOM 682 C C . LYS A 1 91 ? 31.281 -20.062 -18.188 1 57.88 91 LYS A C 1
ATOM 684 O O . LYS A 1 91 ? 32.125 -19.203 -17.953 1 57.88 91 LYS A O 1
ATOM 689 N N . THR A 1 92 ? 31.641 -21.109 -18.766 1 57.28 92 THR A N 1
ATOM 690 C CA . THR A 1 92 ? 32.719 -21.156 -19.75 1 57.28 92 THR A CA 1
ATOM 691 C C . THR A 1 92 ? 32.375 -20.312 -20.969 1 57.28 92 THR A C 1
ATOM 693 O O . THR A 1 92 ? 31.234 -20.297 -21.422 1 57.28 92 THR A O 1
ATOM 696 N N . CYS A 1 93 ? 33.312 -19.297 -21.203 1 55.28 93 CYS A N 1
ATOM 697 C CA . CYS A 1 93 ? 33.156 -18.484 -22.406 1 55.28 93 CYS A CA 1
ATOM 698 C C . CYS A 1 93 ? 32.875 -19.359 -23.625 1 55.28 93 CYS A C 1
ATOM 700 O O . CYS A 1 93 ? 33.594 -20.344 -23.859 1 55.28 93 CYS A O 1
ATOM 702 N N . GLU A 1 94 ? 31.75 -19.156 -24.109 1 55.91 94 GLU A N 1
ATOM 703 C CA . GLU A 1 94 ? 31.406 -19.938 -25.297 1 55.91 94 GLU A CA 1
ATOM 704 C C . GLU A 1 94 ? 32.469 -19.781 -26.375 1 55.91 94 GLU A C 1
ATOM 706 O O . GLU A 1 94 ? 32.625 -20.656 -27.234 1 55.91 94 GLU A O 1
ATOM 711 N N . TYR A 1 95 ? 33.156 -18.641 -26.234 1 55.81 95 TYR A N 1
ATOM 712 C CA . TYR A 1 95 ? 34.094 -18.406 -27.312 1 55.81 95 TYR A CA 1
ATOM 713 C C . TYR A 1 95 ? 35.469 -18.938 -26.938 1 55.81 95 TYR A C 1
ATOM 715 O O . TYR A 1 95 ? 36.188 -19.484 -27.781 1 55.81 95 TYR A O 1
ATOM 723 N N . CYS A 1 96 ? 35.906 -18.719 -25.75 1 55.81 96 CYS A N 1
ATOM 724 C CA . CYS A 1 96 ? 37.281 -19.047 -25.469 1 55.81 96 CYS A CA 1
ATOM 725 C C . CYS A 1 96 ? 37.406 -20.172 -24.469 1 55.81 96 CYS A C 1
ATOM 727 O O . CYS A 1 96 ? 38.5 -20.578 -24.109 1 55.81 96 CYS A O 1
ATOM 729 N N . ASP A 1 97 ? 36.406 -20.922 -24.25 1 56.22 97 ASP A N 1
ATOM 730 C CA . ASP A 1 97 ? 36.312 -22.094 -23.391 1 56.22 97 ASP A CA 1
ATOM 731 C C . ASP A 1 97 ? 36.906 -21.812 -22 1 56.22 97 ASP A C 1
ATOM 733 O O . ASP A 1 97 ? 37.25 -22.734 -21.266 1 56.22 97 ASP A O 1
ATOM 737 N N . TYR A 1 98 ? 37.281 -20.609 -21.797 1 54.97 98 TYR A N 1
ATOM 738 C CA . TYR A 1 98 ? 37.812 -20.281 -20.484 1 54.97 98 TYR A CA 1
ATOM 739 C C . TYR A 1 98 ? 36.688 -19.875 -19.516 1 54.97 98 TYR A C 1
ATOM 741 O O . TYR A 1 98 ? 35.656 -19.328 -19.953 1 54.97 98 TYR A O 1
ATOM 749 N N . PRO A 1 99 ? 36.875 -20.297 -18.344 1 56.56 99 PRO A N 1
ATOM 750 C CA . PRO A 1 99 ? 35.875 -19.875 -17.344 1 56.56 99 PRO A CA 1
ATOM 751 C C . PRO A 1 99 ? 35.656 -18.359 -17.328 1 56.56 99 PRO A C 1
ATOM 753 O O . PRO A 1 99 ? 36.625 -17.594 -17.438 1 56.56 99 PRO A O 1
ATOM 756 N N . MET A 1 100 ? 34.656 -17.875 -17.797 1 54.91 100 MET A N 1
ATOM 757 C CA . MET A 1 100 ? 34.281 -16.469 -17.938 1 54.91 100 MET A CA 1
ATOM 758 C C . MET A 1 100 ? 34.438 -15.719 -16.609 1 54.91 100 MET A C 1
ATOM 760 O O . MET A 1 100 ? 33.688 -15.945 -15.672 1 54.91 100 MET A O 1
ATOM 764 N N . ASN A 1 101 ? 35.656 -15.484 -16.188 1 49.97 101 ASN A N 1
ATOM 765 C CA . ASN A 1 101 ? 35.875 -14.664 -15 1 49.97 101 ASN A CA 1
ATOM 766 C C . ASN A 1 101 ? 35.469 -13.219 -15.234 1 49.97 101 ASN A C 1
ATOM 768 O O . ASN A 1 101 ? 35.344 -12.781 -16.375 1 49.97 101 ASN A O 1
ATOM 772 N N . LEU A 1 102 ? 35.156 -12.305 -14.211 1 52.88 102 LEU A N 1
ATOM 773 C CA . LEU A 1 102 ? 34.625 -10.938 -14.172 1 52.88 102 LEU A CA 1
ATOM 774 C C . LEU A 1 102 ? 35.344 -10.047 -15.172 1 52.88 102 LEU A C 1
ATOM 776 O O . LEU A 1 102 ? 34.812 -9.023 -15.594 1 52.88 102 LEU A O 1
ATOM 780 N N . GLY A 1 103 ? 36.5 -10.336 -15.578 1 46.94 103 GLY A N 1
ATOM 781 C CA . GLY A 1 103 ? 37.312 -9.445 -16.391 1 46.94 103 GLY A CA 1
ATOM 782 C C . GLY A 1 103 ? 37.094 -9.633 -17.875 1 46.94 103 GLY A C 1
ATOM 783 O O . GLY A 1 103 ? 37.719 -8.961 -18.703 1 46.94 103 GLY A O 1
ATOM 784 N N . HIS A 1 104 ? 36.5 -10.609 -18.281 1 51.16 104 HIS A N 1
ATOM 785 C CA . HIS A 1 104 ? 36.375 -10.758 -19.719 1 51.16 104 HIS A CA 1
ATOM 786 C C . HIS A 1 104 ? 35.281 -9.844 -20.266 1 51.16 104 HIS A C 1
ATOM 788 O O . HIS A 1 104 ? 34.156 -9.781 -19.703 1 51.16 104 HIS A O 1
ATOM 794 N N . PRO A 1 105 ? 35.562 -8.867 -21.125 1 50.62 105 PRO A N 1
ATOM 795 C CA . PRO A 1 105 ? 34.625 -7.852 -21.594 1 50.62 105 PRO A CA 1
ATOM 796 C C . PRO A 1 105 ? 33.25 -8.43 -21.938 1 50.62 105 PRO A C 1
ATOM 798 O O . PRO A 1 105 ? 32.219 -7.793 -21.688 1 50.62 105 PRO A O 1
ATOM 801 N N . ASP A 1 106 ? 33.219 -9.539 -22.734 1 50.38 106 ASP A N 1
ATOM 802 C CA . ASP A 1 106 ? 31.984 -10.141 -23.25 1 50.38 106 ASP A CA 1
ATOM 803 C C . ASP A 1 106 ? 31.25 -10.922 -22.156 1 50.38 106 ASP A C 1
ATOM 805 O O . ASP A 1 106 ? 30.281 -11.625 -22.438 1 50.38 106 ASP A O 1
ATOM 809 N N . LYS A 1 107 ? 31.734 -10.945 -20.984 1 51.34 107 LYS A N 1
ATOM 810 C CA . LYS A 1 107 ? 31.359 -11.75 -19.812 1 51.34 107 LYS A CA 1
ATOM 811 C C . LYS A 1 107 ? 29.938 -11.438 -19.375 1 51.34 107 LYS A C 1
ATOM 813 O O . LYS A 1 107 ? 29.188 -12.344 -19.016 1 51.34 107 LYS A O 1
ATOM 818 N N . GLU A 1 108 ? 29.688 -10.156 -19.172 1 54.69 108 GLU A N 1
ATOM 819 C CA . GLU A 1 108 ? 28.344 -9.836 -18.672 1 54.69 108 GLU A CA 1
ATOM 820 C C . GLU A 1 108 ? 27.266 -10.391 -19.578 1 54.69 108 GLU A C 1
ATOM 822 O O . GLU A 1 108 ? 26.219 -10.836 -19.109 1 54.69 108 GLU A O 1
ATOM 827 N N . LEU A 1 109 ? 27.531 -10.344 -20.891 1 55.97 109 LEU A N 1
ATOM 828 C CA . LEU A 1 109 ? 26.562 -10.789 -21.875 1 55.97 109 LEU A CA 1
ATOM 829 C C . LEU A 1 109 ? 26.312 -12.289 -21.766 1 55.97 109 LEU A C 1
ATOM 831 O O . LEU A 1 109 ? 25.172 -12.75 -21.906 1 55.97 109 LEU A O 1
ATOM 835 N N . SER A 1 110 ? 27.344 -13 -21.281 1 62.59 110 SER A N 1
ATOM 836 C CA . SER A 1 110 ? 27.234 -14.461 -21.328 1 62.59 110 SER A CA 1
ATOM 837 C C . SER A 1 110 ? 26.531 -15 -20.094 1 62.59 110 SER A C 1
ATOM 839 O O . SER A 1 110 ? 25.766 -15.961 -20.172 1 62.59 110 SER A O 1
ATOM 841 N N . LEU A 1 111 ? 26.469 -14.25 -19.016 1 72.81 111 LEU A N 1
ATOM 842 C CA . LEU A 1 111 ? 25.953 -14.812 -17.781 1 72.81 111 LEU A CA 1
ATOM 843 C C . LEU A 1 111 ? 24.438 -14.781 -17.75 1 72.81 111 LEU A C 1
ATOM 845 O O . LEU A 1 111 ? 23.797 -15.68 -17.188 1 72.81 111 LEU A O 1
ATOM 849 N N . LYS A 1 112 ? 23.891 -13.898 -18.422 1 81.69 112 LYS A N 1
ATOM 850 C CA . LYS A 1 112 ? 22.453 -13.734 -18.25 1 81.69 112 LYS A CA 1
ATOM 851 C C . LYS A 1 112 ? 21.688 -14.484 -19.344 1 81.69 112 LYS A C 1
ATOM 853 O O . LYS A 1 112 ? 20.469 -14.695 -19.219 1 81.69 112 LYS A O 1
ATOM 858 N N . LYS A 1 113 ? 22.453 -14.898 -20.344 1 81.69 113 LYS A N 1
ATOM 859 C CA . LYS A 1 113 ? 21.75 -15.57 -21.422 1 81.69 113 LYS A CA 1
ATOM 860 C C . LYS A 1 113 ? 21.031 -16.828 -20.922 1 81.69 113 LYS A C 1
ATOM 862 O O . LYS A 1 113 ? 21.625 -17.641 -20.219 1 81.69 113 LYS A O 1
ATOM 867 N N . GLY A 1 114 ? 19.719 -16.969 -21.188 1 86.31 114 GLY A N 1
ATOM 868 C CA . GLY A 1 114 ? 18.938 -18.125 -20.797 1 86.31 114 GLY A CA 1
ATOM 869 C C . GLY A 1 114 ? 18.391 -18.031 -19.391 1 86.31 114 GLY A C 1
ATOM 870 O O . GLY A 1 114 ? 17.562 -18.828 -18.969 1 86.31 114 GLY A O 1
ATOM 871 N N . SER A 1 115 ? 18.969 -17.094 -18.641 1 91.56 115 SER A N 1
ATOM 872 C CA . SER A 1 115 ? 18.5 -16.906 -17.281 1 91.56 115 SER A CA 1
ATOM 873 C C . SER A 1 115 ? 17.281 -16 -17.234 1 91.56 115 SER A C 1
ATOM 875 O O . SER A 1 115 ? 16.828 -15.516 -18.266 1 91.56 115 SER A O 1
ATOM 877 N N . PHE A 1 116 ? 16.734 -15.875 -16.078 1 95.56 116 PHE A N 1
ATOM 878 C CA . PHE A 1 116 ? 15.602 -14.984 -15.852 1 95.56 116 PHE A CA 1
ATOM 879 C C . PHE A 1 116 ? 15.961 -13.547 -16.203 1 95.56 116 PHE A C 1
ATOM 881 O O . PHE A 1 116 ? 15.078 -12.727 -16.469 1 95.56 116 PHE A O 1
ATOM 888 N N . PHE A 1 117 ? 17.281 -13.242 -16.281 1 94.62 117 PHE A N 1
ATOM 889 C CA . PHE A 1 117 ? 17.75 -11.883 -16.469 1 94.62 117 PHE A CA 1
ATOM 890 C C . PHE A 1 117 ? 18.203 -11.656 -17.906 1 94.62 117 PHE A C 1
ATOM 892 O O . PHE A 1 117 ? 18.812 -10.633 -18.219 1 94.62 117 PHE A O 1
ATOM 899 N N . ASP A 1 118 ? 17.844 -12.547 -18.719 1 91.06 118 ASP A N 1
ATOM 900 C CA . ASP A 1 118 ? 18.266 -12.477 -20.125 1 91.06 118 ASP A CA 1
ATOM 901 C C . ASP A 1 118 ? 17.703 -11.227 -20.797 1 91.06 118 ASP A C 1
ATOM 903 O O . ASP A 1 118 ? 16.5 -10.945 -20.703 1 91.06 118 ASP A O 1
ATOM 907 N N . GLY A 1 119 ? 18.625 -10.445 -21.359 1 87.94 119 GLY A N 1
ATOM 908 C CA . GLY A 1 119 ? 18.219 -9.289 -22.141 1 87.94 119 GLY A CA 1
ATOM 909 C C . GLY A 1 119 ? 18.062 -8.031 -21.297 1 87.94 119 GLY A C 1
ATOM 910 O O . GLY A 1 119 ? 17.844 -6.945 -21.844 1 87.94 119 GLY A O 1
ATOM 911 N N . THR A 1 120 ? 18.156 -8.203 -19.984 1 90.75 120 THR A N 1
ATOM 912 C CA . THR A 1 120 ? 17.953 -7.016 -19.172 1 90.75 120 THR A CA 1
ATOM 913 C C . THR A 1 120 ? 19.141 -6.066 -19.266 1 90.75 120 THR A C 1
ATOM 915 O O . THR A 1 120 ? 20.281 -6.512 -19.328 1 90.75 120 THR A O 1
ATOM 918 N N . LYS A 1 121 ? 18.859 -4.773 -19.25 1 91.31 121 LYS A N 1
ATOM 919 C CA . LYS A 1 121 ? 19.891 -3.738 -19.234 1 91.31 121 LYS A CA 1
ATOM 920 C C . LYS A 1 121 ? 20.078 -3.172 -17.828 1 91.31 121 LYS A C 1
ATOM 922 O O . LYS A 1 121 ? 20.984 -2.383 -17.594 1 91.31 121 LYS A O 1
ATOM 927 N N . LEU A 1 122 ? 19.266 -3.568 -16.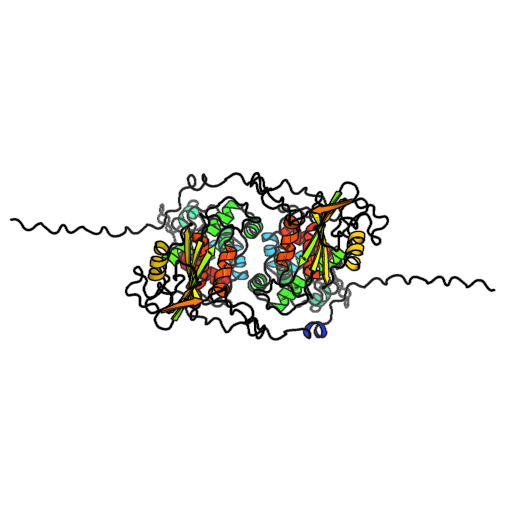938 1 94.88 122 LEU A N 1
ATOM 928 C CA . LEU A 1 122 ? 19.344 -3.102 -15.562 1 94.88 122 LEU A CA 1
ATOM 929 C C . LEU A 1 122 ? 20.484 -3.803 -14.82 1 94.88 122 LEU A C 1
ATOM 931 O O . LEU A 1 122 ? 20.812 -4.953 -15.125 1 94.88 122 LEU A O 1
ATOM 935 N N . ALA A 1 123 ? 21.062 -3.066 -13.898 1 95.5 123 ALA A N 1
ATOM 936 C CA . ALA A 1 123 ? 22.031 -3.701 -13 1 95.5 123 ALA A CA 1
ATOM 937 C C . ALA A 1 123 ? 21.375 -4.805 -12.18 1 95.5 123 ALA A C 1
ATOM 939 O O . ALA A 1 123 ? 20.188 -4.723 -11.859 1 95.5 123 ALA A O 1
ATOM 940 N N . TYR A 1 124 ? 22.156 -5.84 -11.844 1 95.44 124 TYR A N 1
ATOM 941 C CA . TYR A 1 124 ? 21.641 -6.969 -11.07 1 95.44 124 TYR A CA 1
ATOM 942 C C . TYR A 1 124 ? 21.156 -6.52 -9.695 1 95.44 124 TYR A C 1
ATOM 944 O O . TYR A 1 124 ? 20.172 -7.043 -9.18 1 95.44 124 TYR A O 1
ATOM 952 N N . ARG A 1 125 ? 21.875 -5.578 -9.094 1 96.75 125 ARG A N 1
ATOM 953 C CA . ARG A 1 125 ? 21.469 -5.09 -7.781 1 96.75 125 ARG A CA 1
ATOM 954 C C . ARG A 1 125 ? 20.094 -4.426 -7.844 1 96.75 125 ARG A C 1
ATOM 956 O O . ARG A 1 125 ? 19.281 -4.578 -6.93 1 96.75 125 ARG A O 1
ATOM 963 N N . THR A 1 126 ? 19.812 -3.734 -8.953 1 97.81 126 THR A N 1
ATOM 964 C CA . THR A 1 126 ? 18.516 -3.074 -9.148 1 97.81 126 THR A CA 1
ATOM 965 C C . THR A 1 126 ? 17.406 -4.102 -9.352 1 97.81 126 THR A C 1
ATOM 967 O O . THR A 1 126 ? 16.328 -3.984 -8.766 1 97.81 126 THR A O 1
ATOM 970 N N . VAL A 1 127 ? 17.703 -5.105 -10.133 1 97.75 127 VAL A N 1
ATOM 971 C CA . VAL A 1 127 ? 16.719 -6.133 -10.438 1 97.75 127 VAL A CA 1
ATOM 972 C C . VAL A 1 127 ? 16.391 -6.934 -9.18 1 97.75 127 VAL A C 1
ATOM 974 O O . VAL A 1 127 ? 15.227 -7.258 -8.93 1 97.75 127 VAL A O 1
ATOM 977 N N . LEU A 1 128 ? 17.422 -7.238 -8.445 1 98.44 128 LEU A N 1
ATOM 978 C CA . LEU A 1 128 ? 17.219 -7.969 -7.199 1 98.44 128 LEU A CA 1
ATOM 979 C C . LEU A 1 128 ? 16.344 -7.168 -6.234 1 98.44 128 LEU A C 1
ATOM 981 O O . LEU A 1 128 ? 15.445 -7.723 -5.598 1 98.44 128 LEU A O 1
ATOM 985 N N . ARG A 1 129 ? 16.547 -5.871 -6.133 1 98.38 129 ARG A N 1
ATOM 986 C CA . ARG A 1 129 ? 15.719 -5.016 -5.293 1 98.38 129 ARG A CA 1
ATOM 987 C C . ARG A 1 129 ? 14.289 -4.953 -5.824 1 98.38 129 ARG A C 1
ATOM 989 O O . ARG A 1 129 ? 13.336 -4.953 -5.047 1 98.38 129 ARG A O 1
ATOM 996 N N . LEU A 1 130 ? 14.148 -4.93 -7.141 1 98.44 130 LEU A N 1
ATOM 997 C CA . LEU A 1 130 ? 12.828 -4.918 -7.754 1 98.44 130 LEU A CA 1
ATOM 998 C C . LEU A 1 130 ? 12.047 -6.18 -7.391 1 98.44 130 LEU A C 1
ATOM 1000 O O . LEU A 1 130 ? 10.867 -6.109 -7.039 1 98.44 130 LEU A O 1
ATOM 1004 N N . MET A 1 131 ? 12.695 -7.289 -7.477 1 98.69 131 MET A N 1
ATOM 1005 C CA . MET A 1 131 ? 12.062 -8.555 -7.105 1 98.69 131 MET A CA 1
ATOM 1006 C C . MET A 1 131 ? 11.633 -8.539 -5.645 1 98.69 131 MET A C 1
ATOM 1008 O O . MET A 1 131 ? 10.539 -8.992 -5.309 1 98.69 131 MET A O 1
ATOM 1012 N N . PHE A 1 132 ? 12.516 -8.008 -4.867 1 98.75 132 PHE A N 1
ATOM 1013 C CA . PHE A 1 132 ? 12.211 -7.941 -3.441 1 98.75 132 PHE A CA 1
ATOM 1014 C C . PHE A 1 132 ? 11.016 -7.023 -3.188 1 98.75 132 PHE A C 1
ATOM 1016 O O . PHE A 1 132 ? 10.125 -7.359 -2.406 1 98.75 132 PHE A O 1
ATOM 1023 N N . PHE A 1 133 ? 11.016 -5.82 -3.789 1 98.69 133 PHE A N 1
ATOM 1024 C CA . PHE A 1 133 ? 9.914 -4.883 -3.615 1 98.69 133 PHE A CA 1
ATOM 1025 C C . PHE A 1 133 ? 8.609 -5.48 -4.125 1 98.69 133 PHE A C 1
ATOM 1027 O O . PHE A 1 133 ? 7.562 -5.324 -3.494 1 98.69 133 PHE A O 1
ATOM 1034 N N . TRP A 1 134 ? 8.656 -6.16 -5.219 1 98.44 134 TRP A N 1
ATOM 1035 C CA . TRP A 1 134 ? 7.469 -6.832 -5.734 1 98.44 134 TRP A CA 1
ATOM 1036 C C . TRP A 1 134 ? 6.945 -7.855 -4.73 1 98.44 134 TRP A C 1
ATOM 1038 O O . TRP A 1 134 ? 5.758 -7.855 -4.402 1 98.44 134 TRP A O 1
ATOM 1048 N N . ALA A 1 135 ? 7.84 -8.719 -4.238 1 98.25 135 ALA A N 1
ATOM 1049 C CA . ALA A 1 135 ? 7.465 -9.773 -3.299 1 98.25 135 ALA A CA 1
ATOM 1050 C C . ALA A 1 135 ? 6.918 -9.188 -2 1 98.25 135 ALA A C 1
ATOM 1052 O O . ALA A 1 135 ? 6.191 -9.859 -1.266 1 98.25 135 ALA A O 1
ATOM 1053 N N . SER A 1 136 ? 7.289 -7.949 -1.72 1 97.94 136 SER A N 1
ATOM 1054 C CA . SER A 1 136 ? 6.879 -7.285 -0.486 1 97.94 136 SER A CA 1
ATOM 1055 C C . SER A 1 136 ? 5.641 -6.426 -0.707 1 97.94 136 SER A C 1
ATOM 1057 O O . SER A 1 136 ? 5.281 -5.617 0.15 1 97.94 136 SER A O 1
ATOM 1059 N N . ASP A 1 137 ? 5.066 -6.441 -1.876 1 95.19 137 ASP A N 1
ATOM 1060 C CA . ASP A 1 137 ? 3.852 -5.723 -2.246 1 95.19 137 ASP A CA 1
ATOM 1061 C C . ASP A 1 137 ? 4.07 -4.211 -2.199 1 95.19 137 ASP A C 1
ATOM 1063 O O . ASP A 1 137 ? 3.172 -3.461 -1.812 1 95.19 137 ASP A O 1
ATOM 1067 N N . ILE A 1 138 ? 5.285 -3.818 -2.436 1 97.56 138 ILE A N 1
ATOM 1068 C CA . ILE A 1 138 ? 5.531 -2.391 -2.602 1 97.56 138 ILE A CA 1
ATOM 1069 C C . ILE A 1 138 ? 4.926 -1.912 -3.918 1 97.56 138 ILE A C 1
ATOM 1071 O O . ILE A 1 138 ? 5.141 -2.525 -4.965 1 97.56 138 ILE A O 1
ATOM 1075 N N . PRO A 1 139 ? 4.129 -0.825 -3.859 1 94.88 139 PRO A N 1
ATOM 1076 C CA . PRO A 1 139 ? 3.564 -0.328 -5.117 1 94.88 139 PRO A CA 1
ATOM 1077 C C . PRO A 1 139 ? 4.633 0.006 -6.152 1 94.88 139 PRO A C 1
ATOM 1079 O O . PRO A 1 139 ? 5.699 0.521 -5.801 1 94.88 139 PRO A O 1
ATOM 1082 N N . VAL A 1 140 ? 4.281 -0.242 -7.395 1 95.31 140 VAL A N 1
ATOM 1083 C CA . VAL A 1 140 ? 5.238 -0.066 -8.484 1 95.31 140 VAL A CA 1
ATOM 1084 C C . VAL A 1 140 ? 5.699 1.39 -8.531 1 95.31 140 VAL A C 1
ATOM 1086 O O . VAL A 1 140 ? 6.867 1.667 -8.812 1 95.31 140 VAL A O 1
ATOM 1089 N N . GLY A 1 141 ? 4.766 2.326 -8.219 1 95.06 141 GLY A N 1
ATOM 1090 C CA . GLY A 1 141 ? 5.113 3.738 -8.195 1 95.06 141 GLY A CA 1
ATOM 1091 C C . GLY A 1 141 ? 6.152 4.078 -7.145 1 95.06 141 GLY A C 1
ATOM 1092 O O . GLY A 1 141 ? 7 4.945 -7.359 1 95.06 141 GLY A O 1
ATOM 1093 N N . THR A 1 142 ? 6.113 3.428 -6.043 1 97.19 142 THR A N 1
ATOM 1094 C CA . THR A 1 142 ? 7.098 3.613 -4.98 1 97.19 142 THR A CA 1
ATOM 1095 C C . THR A 1 142 ? 8.43 2.977 -5.359 1 97.19 142 THR A C 1
ATOM 1097 O O . THR A 1 142 ? 9.484 3.582 -5.172 1 97.19 142 THR A O 1
ATOM 1100 N N . ALA A 1 143 ? 8.344 1.826 -5.949 1 97.88 143 ALA A N 1
ATOM 1101 C CA . ALA A 1 143 ? 9.555 1.105 -6.332 1 97.88 143 ALA A CA 1
ATOM 1102 C C . ALA A 1 143 ? 10.359 1.894 -7.359 1 97.88 143 ALA A C 1
ATOM 1104 O O . ALA A 1 143 ? 11.594 1.933 -7.297 1 97.88 143 ALA A O 1
ATOM 1105 N N . GLU A 1 144 ? 9.672 2.484 -8.312 1 97.31 144 GLU A N 1
ATOM 1106 C CA . GLU A 1 144 ? 10.383 3.25 -9.328 1 97.31 144 GLU A CA 1
ATOM 1107 C C . GLU A 1 144 ? 11.117 4.438 -8.719 1 97.31 144 GLU A C 1
ATOM 1109 O O . GLU A 1 144 ? 12.219 4.785 -9.156 1 97.31 144 GLU A O 1
ATOM 1114 N N . GLN A 1 145 ? 10.508 5.023 -7.688 1 96.75 145 GLN A N 1
ATOM 1115 C CA . GLN A 1 145 ? 11.148 6.148 -7.016 1 96.75 145 GLN A CA 1
ATOM 1116 C C . GLN A 1 145 ? 12.336 5.68 -6.172 1 96.75 145 GLN A C 1
ATOM 1118 O O . GLN A 1 145 ? 13.391 6.316 -6.164 1 96.75 145 GLN A O 1
ATOM 1123 N N . PHE A 1 146 ? 12.125 4.57 -5.473 1 97.56 146 PHE A N 1
ATOM 1124 C CA . PHE A 1 146 ? 13.188 4.023 -4.645 1 97.56 146 PHE A CA 1
ATOM 1125 C C . PHE A 1 146 ? 14.422 3.713 -5.484 1 97.56 146 PHE A C 1
ATOM 1127 O O . PHE A 1 146 ? 15.547 3.953 -5.051 1 97.56 146 PHE A O 1
ATOM 1134 N N . LEU A 1 147 ? 14.211 3.262 -6.715 1 97.19 147 LEU A N 1
ATOM 1135 C CA . LEU A 1 147 ? 15.312 2.707 -7.496 1 97.19 147 LEU A CA 1
ATOM 1136 C C . LEU A 1 147 ? 15.766 3.691 -8.57 1 97.19 147 LEU A C 1
ATOM 1138 O O . LEU A 1 147 ? 16.766 3.461 -9.242 1 97.19 147 LEU A O 1
ATOM 1142 N N . GLY A 1 148 ? 15.055 4.773 -8.742 1 95.06 148 GLY A N 1
ATOM 1143 C CA . GLY A 1 148 ? 15.406 5.762 -9.75 1 95.06 148 GLY A CA 1
ATOM 1144 C C . GLY A 1 148 ? 15.328 5.223 -11.164 1 95.06 148 GLY A C 1
ATOM 1145 O O . GLY A 1 148 ? 16.234 5.449 -11.969 1 95.06 148 GLY A O 1
ATOM 1146 N N . ILE A 1 149 ? 14.305 4.422 -11.438 1 96.25 149 ILE A N 1
ATOM 1147 C CA . ILE A 1 149 ? 14.102 3.875 -12.773 1 96.25 149 ILE A CA 1
ATOM 1148 C C . ILE A 1 149 ? 12.758 4.348 -13.328 1 96.25 149 ILE A C 1
ATOM 1150 O O . ILE A 1 149 ? 11.953 4.93 -12.602 1 96.25 149 ILE A O 1
ATOM 1154 N N . SER A 1 150 ? 12.539 4.062 -14.602 1 95.94 150 SER A N 1
ATOM 1155 C CA . SER A 1 150 ? 11.297 4.488 -15.234 1 95.94 150 SER A CA 1
ATOM 1156 C C . SER A 1 150 ? 10.125 3.635 -14.773 1 95.94 150 SER A C 1
ATOM 1158 O O . SER A 1 150 ? 10.305 2.486 -14.367 1 95.94 150 SER A O 1
ATOM 1160 N N . ASP A 1 151 ? 8.969 4.188 -14.867 1 93.94 151 ASP A N 1
ATOM 1161 C CA . ASP A 1 151 ? 7.742 3.475 -14.516 1 93.94 151 ASP A CA 1
ATOM 1162 C C . ASP A 1 151 ? 7.531 2.266 -15.43 1 93.94 151 ASP A C 1
ATOM 1164 O O . ASP A 1 151 ? 7.156 1.188 -14.961 1 93.94 151 ASP A O 1
ATOM 1168 N N . VAL A 1 152 ? 7.891 2.398 -16.641 1 94.5 152 VAL A N 1
ATOM 1169 C CA . VAL A 1 152 ? 7.711 1.329 -17.625 1 94.5 152 VAL A CA 1
ATOM 1170 C C . VAL A 1 152 ? 8.594 0.138 -17.25 1 94.5 152 VAL A C 1
ATOM 1172 O O . VAL A 1 152 ? 8.125 -1.005 -17.234 1 94.5 152 VAL A O 1
ATOM 1175 N N . THR A 1 153 ? 9.805 0.456 -16.906 1 96.5 153 THR A N 1
ATOM 1176 C CA . THR A 1 153 ? 10.742 -0.598 -16.531 1 96.5 153 THR A CA 1
ATOM 1177 C C . THR A 1 153 ? 10.258 -1.325 -15.281 1 96.5 153 THR A C 1
ATOM 1179 O O . THR A 1 153 ? 10.289 -2.557 -15.219 1 96.5 153 THR A O 1
ATOM 1182 N N . ALA A 1 154 ? 9.812 -0.59 -14.297 1 97.31 154 ALA A N 1
ATOM 1183 C CA . ALA A 1 154 ? 9.32 -1.186 -13.055 1 97.31 154 ALA A CA 1
ATOM 1184 C C . ALA A 1 154 ? 8.094 -2.057 -13.32 1 97.31 154 ALA A C 1
ATOM 1186 O O . ALA A 1 154 ? 7.992 -3.17 -12.797 1 97.31 154 ALA A O 1
ATOM 1187 N N . ILE A 1 155 ? 7.215 -1.558 -14.133 1 95 155 ILE A N 1
ATOM 1188 C CA . ILE A 1 155 ? 6 -2.287 -14.469 1 95 155 ILE A CA 1
ATOM 1189 C C . ILE A 1 155 ? 6.359 -3.584 -15.195 1 95 155 ILE A C 1
ATOM 1191 O O . ILE A 1 155 ? 5.797 -4.641 -14.898 1 95 155 ILE A O 1
ATOM 1195 N N . ASP A 1 156 ? 7.297 -3.518 -16.094 1 95.44 156 ASP A N 1
ATOM 1196 C CA . ASP A 1 156 ? 7.734 -4.699 -16.828 1 95.44 156 ASP A CA 1
ATOM 1197 C C . ASP A 1 156 ? 8.289 -5.762 -15.883 1 95.44 156 ASP A C 1
ATOM 1199 O O . ASP A 1 156 ? 7.926 -6.938 -15.977 1 95.44 156 ASP A O 1
ATOM 1203 N N . TRP A 1 157 ? 9.07 -5.363 -15.039 1 97.56 157 TRP A N 1
ATOM 1204 C CA . TRP A 1 157 ? 9.711 -6.328 -14.148 1 97.56 157 TRP A CA 1
ATOM 1205 C C . TRP A 1 157 ? 8.711 -6.91 -13.164 1 97.56 157 TRP A C 1
ATOM 1207 O O . TRP A 1 157 ? 8.781 -8.094 -12.828 1 97.56 157 TRP A O 1
ATOM 1217 N N . TYR A 1 158 ? 7.809 -6.094 -12.609 1 97.38 158 TYR A N 1
ATOM 1218 C CA . TYR A 1 158 ? 6.727 -6.652 -11.805 1 97.38 158 TYR A CA 1
ATOM 1219 C C . TYR A 1 158 ? 5.922 -7.668 -12.609 1 97.38 158 TYR A C 1
ATOM 1221 O O . TYR A 1 158 ? 5.488 -8.688 -12.07 1 97.38 158 TYR A O 1
ATOM 1229 N N . GLY A 1 159 ? 5.746 -7.348 -13.883 1 96.75 159 GLY A N 1
ATOM 1230 C CA . GLY A 1 159 ? 5.094 -8.289 -14.773 1 96.75 159 GLY A CA 1
ATOM 1231 C C . GLY A 1 159 ? 5.859 -9.594 -14.93 1 96.75 159 GLY A C 1
ATOM 1232 O O . GLY A 1 159 ? 5.262 -10.672 -14.938 1 96.75 159 GLY A O 1
ATOM 1233 N N . PHE A 1 160 ? 7.191 -9.477 -15.031 1 97.44 160 PHE A N 1
ATOM 1234 C CA . PHE A 1 160 ? 8.023 -10.672 -15.141 1 97.44 160 PHE A CA 1
ATOM 1235 C C . PHE A 1 160 ? 7.863 -11.547 -13.906 1 97.44 160 PHE A C 1
ATOM 1237 O O . PHE A 1 160 ? 7.828 -12.781 -14.016 1 97.44 160 PHE A O 1
ATOM 1244 N N . CYS A 1 161 ? 7.781 -10.953 -12.758 1 98.25 161 CYS A N 1
ATOM 1245 C CA . CYS A 1 161 ? 7.57 -11.719 -11.531 1 98.25 161 CYS A CA 1
ATOM 1246 C C . CYS A 1 161 ? 6.215 -12.414 -11.547 1 98.25 161 CYS A C 1
ATOM 1248 O O . CYS A 1 161 ? 6.105 -13.586 -11.18 1 98.25 161 CYS A O 1
ATOM 1250 N N . ARG A 1 162 ? 5.203 -11.695 -12.016 1 97.19 162 ARG A N 1
ATOM 1251 C CA . ARG A 1 162 ? 3.873 -12.289 -12.086 1 97.19 162 ARG A CA 1
ATOM 1252 C C . ARG A 1 162 ? 3.84 -13.438 -13.094 1 97.19 162 ARG A C 1
ATOM 1254 O O . ARG A 1 162 ? 3.094 -14.398 -12.914 1 97.19 162 ARG A O 1
ATOM 1261 N N . ASP A 1 163 ? 4.652 -13.32 -14.109 1 97.12 163 ASP A N 1
ATOM 1262 C CA . ASP A 1 163 ? 4.734 -14.391 -15.109 1 97.12 163 ASP A CA 1
ATOM 1263 C C . ASP A 1 163 ? 5.199 -15.695 -14.469 1 97.12 163 ASP A C 1
ATOM 1265 O O . ASP A 1 163 ? 4.766 -16.781 -14.875 1 97.12 163 ASP A O 1
ATOM 1269 N N . ILE A 1 164 ? 6.043 -15.602 -13.531 1 98 164 ILE A N 1
ATOM 1270 C CA . ILE A 1 164 ? 6.512 -16.781 -12.828 1 98 164 ILE A CA 1
ATOM 1271 C C . ILE A 1 164 ? 5.352 -17.438 -12.07 1 98 164 ILE A C 1
ATOM 1273 O O . ILE A 1 164 ? 5.203 -18.656 -12.07 1 98 164 ILE A O 1
ATOM 1277 N N . CYS A 1 165 ? 4.543 -16.625 -11.445 1 96.94 165 CYS A N 1
ATOM 1278 C CA . CYS A 1 165 ? 3.361 -17.125 -10.758 1 96.94 165 CYS A CA 1
ATOM 1279 C C . CYS A 1 165 ? 2.436 -17.859 -11.727 1 96.94 165 CYS A C 1
ATOM 1281 O O . CYS A 1 165 ? 1.927 -18.938 -11.414 1 96.94 165 CYS A O 1
ATOM 1283 N N . SER A 1 166 ? 2.283 -17.203 -12.883 1 95.25 166 SER A N 1
ATOM 1284 C CA . SER A 1 166 ? 1.432 -17.812 -13.891 1 95.25 166 SER A CA 1
ATOM 1285 C C . SER A 1 166 ? 1.979 -19.172 -14.32 1 95.25 166 SER A C 1
ATOM 1287 O O . SER A 1 166 ? 1.224 -20.141 -14.453 1 95.25 166 SER A O 1
ATOM 1289 N N . ALA A 1 167 ? 3.254 -19.234 -14.531 1 95.88 167 ALA A N 1
ATOM 1290 C CA . ALA A 1 167 ? 3.895 -20.484 -14.922 1 95.88 167 ALA A CA 1
ATOM 1291 C C . ALA A 1 167 ? 3.713 -21.562 -13.859 1 95.88 167 ALA A C 1
ATOM 1293 O O . ALA A 1 167 ? 3.463 -22.734 -14.172 1 95.88 167 ALA A O 1
ATOM 1294 N N . GLU A 1 168 ? 3.811 -21.172 -12.609 1 94.69 168 GLU A N 1
ATOM 1295 C CA . GLU A 1 168 ? 3.619 -22.109 -11.508 1 94.69 168 GLU A CA 1
ATOM 1296 C C . GLU A 1 168 ? 2.182 -22.609 -11.461 1 94.69 168 GLU A C 1
ATOM 1298 O O . GLU A 1 168 ? 1.949 -23.812 -11.273 1 94.69 168 GLU A O 1
ATOM 1303 N N . MET A 1 169 ? 1.23 -21.719 -11.625 1 91.44 169 MET A N 1
ATOM 1304 C CA . MET A 1 169 ? -0.182 -22.078 -11.508 1 91.44 169 MET A CA 1
ATOM 1305 C C . MET A 1 169 ? -0.611 -22.984 -12.648 1 91.44 169 MET A C 1
ATOM 1307 O O . MET A 1 169 ? -1.574 -23.75 -12.508 1 91.44 169 MET A O 1
ATOM 1311 N N . LEU A 1 170 ? 0.061 -22.938 -13.758 1 87.62 170 LEU A N 1
ATOM 1312 C CA . LEU A 1 170 ? -0.26 -23.781 -14.914 1 87.62 170 LEU A CA 1
ATOM 1313 C C . LEU A 1 170 ? 0.148 -25.219 -14.664 1 87.62 170 LEU A C 1
ATOM 1315 O O . LEU A 1 170 ? -0.3 -26.125 -15.375 1 87.62 170 LEU A O 1
ATOM 1319 N N . GLN A 1 171 ? 0.901 -25.422 -13.68 1 84.25 171 GLN A N 1
ATOM 1320 C CA . GLN A 1 171 ? 1.407 -26.766 -13.422 1 84.25 171 GLN A CA 1
ATOM 1321 C C . GLN A 1 171 ? 0.362 -27.625 -12.711 1 84.25 171 GLN A C 1
ATOM 1323 O O . GLN A 1 171 ? 0.469 -28.859 -12.68 1 84.25 171 GLN A O 1
ATOM 1328 N N . TYR A 1 172 ? -0.711 -26.938 -12.203 1 77.62 172 TYR A N 1
ATOM 1329 C CA . TYR A 1 172 ? -1.656 -27.703 -11.398 1 77.62 172 TYR A CA 1
ATOM 1330 C C . TYR A 1 172 ? -3.094 -27.344 -11.758 1 77.62 172 TYR A C 1
ATOM 1332 O O . TYR A 1 172 ? -3.371 -26.234 -12.195 1 77.62 172 TYR A O 1
ATOM 1340 N N . SER A 1 173 ? -4.059 -28.312 -11.609 1 76.12 173 SER A N 1
ATOM 1341 C CA . SER A 1 173 ? -5.461 -28.125 -11.969 1 76.12 173 SER A CA 1
ATOM 1342 C C . SER A 1 173 ? -6.207 -27.312 -10.922 1 76.12 173 SER A C 1
ATOM 1344 O O . SER A 1 173 ? -7.305 -26.812 -11.18 1 76.12 173 SER A O 1
ATOM 1346 N N . MET A 1 174 ? -5.703 -26.938 -9.945 1 82.25 174 MET A N 1
ATOM 1347 C CA . MET A 1 174 ? -6.293 -26.141 -8.875 1 82.25 174 MET A CA 1
ATOM 1348 C C . MET A 1 174 ? -7.668 -26.688 -8.492 1 82.25 174 MET A C 1
ATOM 1350 O O . MET A 1 174 ? -8.625 -25.922 -8.383 1 82.25 174 MET A O 1
ATOM 1354 N N . MET A 1 175 ? -7.895 -27.906 -8.383 1 90.62 175 MET A N 1
ATOM 1355 C CA . MET A 1 175 ? -9.156 -28.531 -7.965 1 90.62 175 MET A CA 1
ATOM 1356 C C . MET A 1 175 ? -9.32 -28.438 -6.449 1 90.62 175 MET A C 1
ATOM 1358 O O . MET A 1 175 ? -8.375 -28.672 -5.699 1 90.62 175 MET A O 1
ATOM 1362 N N . ILE A 1 176 ? -10.531 -28.125 -6.07 1 92.94 176 ILE A N 1
ATOM 1363 C CA . ILE A 1 176 ? -10.82 -28 -4.645 1 92.94 176 ILE A CA 1
ATOM 1364 C C . ILE A 1 176 ? -12.039 -28.859 -4.293 1 92.94 176 ILE A C 1
ATOM 1366 O O . ILE A 1 176 ? -12.719 -29.375 -5.184 1 92.94 176 ILE A O 1
ATOM 1370 N N . GLY A 1 177 ? -12.273 -29.062 -2.986 1 93.81 177 GLY A N 1
ATOM 1371 C CA . GLY A 1 177 ? -13.43 -29.812 -2.521 1 93.81 177 GLY A CA 1
ATOM 1372 C C . GLY A 1 177 ? -13.156 -31.312 -2.41 1 93.81 177 GLY A C 1
ATOM 1373 O O . GLY A 1 177 ? -12.047 -31.719 -2.068 1 93.81 177 GLY A O 1
ATOM 1374 N N . GLY A 1 178 ? -14.258 -32.031 -2.625 1 94.12 178 GLY A N 1
ATOM 1375 C CA . GLY A 1 178 ? -14.25 -33.469 -2.438 1 94.12 178 GLY A CA 1
ATOM 1376 C C . GLY A 1 178 ? -15.297 -33.938 -1.438 1 94.12 178 GLY A C 1
ATOM 1377 O O . GLY A 1 178 ? -16.047 -33.125 -0.887 1 94.12 178 GLY A O 1
ATOM 1378 N N . VAL A 1 179 ? -15.281 -35.281 -1.349 1 94.62 179 VAL A N 1
ATOM 1379 C CA . VAL A 1 179 ? -16.266 -35.875 -0.452 1 94.62 179 VAL A CA 1
ATOM 1380 C C . VAL A 1 179 ? -16.109 -35.281 0.953 1 94.62 179 VAL A C 1
ATOM 1382 O O . VAL A 1 179 ? -14.992 -35.281 1.497 1 94.62 179 VAL A O 1
ATOM 1385 N N . GLY A 1 180 ? -17.172 -34.719 1.479 1 93.31 180 GLY A N 1
ATOM 1386 C CA . GLY A 1 180 ? -17.156 -34.188 2.826 1 93.31 180 GLY A CA 1
ATOM 1387 C C . GLY A 1 180 ? -16.781 -32.719 2.867 1 93.31 180 GLY A C 1
ATOM 1388 O O . GLY A 1 180 ? -16.812 -32.094 3.93 1 93.31 180 GLY A O 1
ATOM 1389 N N . HIS A 1 181 ? -16.438 -32.188 1.74 1 94 181 HIS A N 1
ATOM 1390 C CA . HIS A 1 181 ? -16.062 -30.781 1.679 1 94 181 HIS A CA 1
ATOM 1391 C C . HIS A 1 181 ? -17.219 -29.938 1.153 1 94 181 HIS A C 1
ATOM 1393 O O . HIS A 1 181 ? -18.062 -30.406 0.391 1 94 181 HIS A O 1
ATOM 1399 N N . THR A 1 182 ? -17.188 -28.672 1.615 1 92.56 182 THR A N 1
ATOM 1400 C CA . THR A 1 182 ? -18.141 -27.672 1.142 1 92.56 182 THR A CA 1
ATOM 1401 C C . THR A 1 182 ? -17.422 -26.547 0.384 1 92.56 182 THR A C 1
ATOM 1403 O O . THR A 1 182 ? -16.484 -25.953 0.9 1 92.56 182 THR A O 1
ATOM 1406 N N . VAL A 1 183 ? -17.875 -26.359 -0.808 1 92.81 183 VAL A N 1
ATOM 1407 C CA . VAL A 1 183 ? -17.281 -25.312 -1.655 1 92.81 183 VAL A CA 1
ATOM 1408 C C . VAL A 1 183 ? -18.312 -24.219 -1.914 1 92.81 183 VAL A C 1
ATOM 1410 O O . VAL A 1 183 ? -19.438 -24.5 -2.322 1 92.81 183 VAL A O 1
ATOM 1413 N N . GLU A 1 184 ? -17.922 -22.984 -1.646 1 90.5 184 GLU A N 1
ATOM 1414 C CA . GLU A 1 184 ? -18.734 -21.828 -1.996 1 90.5 184 GLU A CA 1
ATOM 1415 C C . GLU A 1 184 ? -18.328 -21.25 -3.348 1 90.5 184 GLU A C 1
ATOM 1417 O O . GLU A 1 184 ? -17.141 -21.031 -3.6 1 90.5 184 GLU A O 1
ATOM 1422 N N . ILE A 1 185 ? -19.312 -21.109 -4.219 1 89.69 185 ILE A N 1
ATOM 1423 C CA . ILE A 1 185 ? -19 -20.516 -5.508 1 89.69 185 ILE A CA 1
ATOM 1424 C C . ILE A 1 185 ? -19.703 -19.172 -5.641 1 89.69 185 ILE A C 1
ATOM 1426 O O . ILE A 1 185 ? -20.766 -18.953 -5.043 1 89.69 185 ILE A O 1
ATOM 1430 N N . ASP A 1 186 ? -19.125 -18.281 -6.32 1 85.5 186 ASP A N 1
ATOM 1431 C CA . ASP A 1 186 ? -19.688 -16.953 -6.527 1 85.5 186 ASP A CA 1
ATOM 1432 C C . ASP A 1 186 ? -19.094 -16.281 -7.762 1 85.5 186 ASP A C 1
ATOM 1434 O O . ASP A 1 186 ? -18.078 -16.734 -8.289 1 85.5 186 ASP A O 1
ATOM 1438 N N . GLU A 1 187 ? -19.859 -15.352 -8.305 1 82.88 187 GLU A N 1
ATOM 1439 C CA . GLU A 1 187 ? -19.375 -14.484 -9.375 1 82.88 187 GLU A CA 1
ATOM 1440 C C . GLU A 1 187 ? -19.312 -13.031 -8.922 1 82.88 187 GLU A C 1
ATOM 1442 O O . GLU A 1 187 ? -20.172 -12.562 -8.18 1 82.88 187 GLU A O 1
ATOM 1447 N N . THR A 1 188 ? -18.234 -12.5 -9.297 1 78.88 188 THR A N 1
ATOM 1448 C CA . THR A 1 188 ? -18.094 -11.086 -8.953 1 78.88 188 THR A CA 1
ATOM 1449 C C . THR A 1 188 ? -17.719 -10.266 -10.18 1 78.88 188 THR A C 1
ATOM 1451 O O . THR A 1 188 ? -16.844 -10.68 -10.961 1 78.88 188 THR A O 1
ATOM 1454 N N . SER A 1 189 ? -18.375 -9.109 -10.359 1 76.75 189 SER A N 1
ATOM 1455 C CA . SER A 1 189 ? -18.078 -8.211 -11.469 1 76.75 189 SER A CA 1
ATOM 1456 C C . SER A 1 189 ? -16.766 -7.473 -11.234 1 76.75 189 SER A C 1
ATOM 1458 O O . SER A 1 189 ? -16.484 -7.027 -10.117 1 76.75 189 SER A O 1
ATOM 1460 N N . LEU A 1 190 ? -15.961 -7.48 -12.273 1 75.94 190 LEU A N 1
ATOM 1461 C CA . LEU A 1 190 ? -14.703 -6.746 -12.203 1 75.94 190 LEU A CA 1
ATOM 1462 C C . LEU A 1 190 ? -14.844 -5.355 -12.812 1 75.94 190 LEU A C 1
ATOM 1464 O O . LEU A 1 190 ? -13.859 -4.629 -12.953 1 75.94 190 LEU A O 1
ATOM 1468 N N . LYS A 1 191 ? -16 -5.117 -13.25 1 65.38 191 LYS A N 1
ATOM 1469 C CA . LYS A 1 191 ? -16.25 -3.797 -13.812 1 65.38 191 LYS A CA 1
ATOM 1470 C C . LYS A 1 191 ? -16.078 -2.705 -12.766 1 65.38 191 LYS A C 1
ATOM 1472 O O . LYS A 1 191 ? -16.469 -2.883 -11.609 1 65.38 191 LYS A O 1
ATOM 1477 N N . LYS A 1 192 ? -15.172 -1.866 -13.078 1 57.81 192 LYS A N 1
ATOM 1478 C CA . LYS A 1 192 ? -15.102 -0.717 -12.18 1 57.81 192 LYS A CA 1
ATOM 1479 C C . LYS A 1 192 ? -16.469 -0.063 -12.023 1 57.81 192 LYS A C 1
ATOM 1481 O O . LYS A 1 192 ? -17.203 0.099 -13 1 57.81 192 LYS A O 1
ATOM 1486 N N . LYS A 1 193 ? -16.984 -0.335 -10.859 1 51.25 193 LYS A N 1
ATOM 1487 C CA . LYS A 1 193 ? -18.297 0.266 -10.602 1 51.25 193 LYS A CA 1
ATOM 1488 C C . LYS A 1 193 ? -18.375 1.667 -11.195 1 51.25 193 LYS A C 1
ATOM 1490 O O . LYS A 1 193 ? -17.484 2.486 -11.016 1 51.25 193 LYS A O 1
ATOM 1495 N N . SER A 1 194 ? -18.781 1.61 -12.43 1 43.88 194 SER A N 1
ATOM 1496 C CA . SER A 1 194 ? -18.984 2.932 -13.016 1 43.88 194 SER A CA 1
ATOM 1497 C C . SER A 1 194 ? -19.703 3.863 -12.039 1 43.88 194 SER A C 1
ATOM 1499 O O . SER A 1 194 ? -20.703 3.486 -11.43 1 43.88 194 SER A O 1
ATOM 1501 N N . LYS A 1 195 ? -18.828 4.422 -11.445 1 40.75 195 LYS A N 1
ATOM 1502 C CA . LYS A 1 195 ? -19.531 5.496 -10.758 1 40.75 195 LYS A CA 1
ATOM 1503 C C . LYS A 1 195 ? -20.562 6.145 -11.68 1 40.75 195 LYS A C 1
ATOM 1505 O O . LYS A 1 195 ? -20.281 6.449 -12.836 1 40.75 195 LYS A O 1
ATOM 1510 N N . PHE A 1 196 ? -21.734 6.113 -11.297 1 42.41 196 PHE A N 1
ATOM 1511 C CA . PHE A 1 196 ? -22.922 6.797 -11.766 1 42.41 196 PHE A CA 1
ATOM 1512 C C . PHE A 1 196 ? -23.5 6.109 -13.008 1 42.41 196 PHE A C 1
ATOM 1514 O O . PHE A 1 196 ? -24.109 6.758 -13.859 1 42.41 196 PHE A O 1
ATOM 1521 N N . GLY A 1 197 ? -23.156 4.906 -13.25 1 39.78 197 GLY A N 1
ATOM 1522 C CA . GLY A 1 197 ? -23.812 4.164 -14.312 1 39.78 197 GLY A CA 1
ATOM 1523 C C . GLY A 1 197 ? -23.219 4.438 -15.68 1 39.78 197 GLY A C 1
ATOM 1524 O O . GLY A 1 197 ? -23.781 4.012 -16.703 1 39.78 197 GLY A O 1
ATOM 1525 N N . ARG A 1 198 ? -22.422 5.551 -15.781 1 38.94 198 ARG A N 1
ATOM 1526 C CA . ARG A 1 198 ? -22.031 6.035 -17.094 1 38.94 198 ARG A CA 1
ATOM 1527 C C . ARG A 1 198 ? -20.891 5.191 -17.672 1 38.94 198 ARG A C 1
ATOM 1529 O O . ARG A 1 198 ? -20.359 5.504 -18.75 1 38.94 198 ARG A O 1
ATOM 1536 N N . SER A 1 199 ? -20.172 4.613 -16.938 1 41 199 SER A N 1
ATOM 1537 C CA . SER A 1 199 ? -18.984 4.086 -17.609 1 41 199 SER A CA 1
ATOM 1538 C C . SER A 1 199 ? -19.375 3.188 -18.781 1 41 199 SER A C 1
ATOM 1540 O O . SER A 1 199 ? -20.438 2.551 -18.766 1 41 199 SER A O 1
ATOM 1542 N N . LYS A 1 200 ? -18.859 3.559 -19.984 1 43 200 LYS A N 1
ATOM 1543 C CA . LYS A 1 200 ? -19 2.682 -21.141 1 43 200 LYS A CA 1
ATOM 1544 C C . LYS A 1 200 ? -19.266 1.243 -20.703 1 43 200 LYS A C 1
ATOM 1546 O O . LYS A 1 200 ? -18.781 0.796 -19.672 1 43 200 LYS A O 1
ATOM 1551 N N . GLN A 1 201 ? -20.359 0.912 -21.328 1 42.62 201 GLN A N 1
ATOM 1552 C CA . GLN A 1 201 ? -20.672 -0.516 -21.328 1 42.62 201 GLN A CA 1
ATOM 1553 C C . GLN A 1 201 ? -19.391 -1.347 -21.406 1 42.62 201 GLN A C 1
ATOM 1555 O O . GLN A 1 201 ? -18.906 -1.657 -22.5 1 42.62 201 GLN A O 1
ATOM 1560 N N . HIS A 1 202 ? -18.438 -0.849 -20.625 1 48.12 202 HIS A N 1
ATOM 1561 C CA . HIS A 1 202 ? -17.375 -1.84 -20.766 1 48.12 202 HIS A CA 1
ATOM 1562 C C . HIS A 1 202 ? -17.891 -3.244 -20.484 1 48.12 202 HIS A C 1
ATOM 1564 O O . HIS A 1 202 ? -18.859 -3.414 -19.719 1 48.12 202 HIS A O 1
ATOM 1570 N N . GLU A 1 203 ? -17.688 -3.93 -21.359 1 55.66 203 GLU A N 1
ATOM 1571 C CA . GLU A 1 203 ? -18 -5.348 -21.188 1 55.66 203 GLU A CA 1
ATOM 1572 C C . GLU A 1 203 ? -17.672 -5.824 -19.781 1 55.66 203 GLU A C 1
ATOM 1574 O O . GLU A 1 203 ? -16.609 -5.496 -19.25 1 55.66 203 GLU A O 1
ATOM 1579 N N . ASP A 1 204 ? -18.672 -6.055 -19.031 1 62.88 204 ASP A N 1
ATOM 1580 C CA . ASP A 1 204 ? -18.516 -6.594 -17.688 1 62.88 204 ASP A CA 1
ATOM 1581 C C . ASP A 1 204 ? -17.703 -7.883 -17.703 1 62.88 204 ASP A C 1
ATOM 1583 O O . ASP A 1 204 ? -17.984 -8.797 -18.484 1 62.88 204 ASP A O 1
ATOM 1587 N N . TYR A 1 205 ? -16.469 -7.785 -17.312 1 75.44 205 TYR A N 1
ATOM 1588 C CA . TYR A 1 205 ? -15.773 -9.031 -17 1 75.44 205 TYR A CA 1
ATOM 1589 C C . TYR A 1 205 ? -16.094 -9.5 -15.594 1 75.44 205 TYR A C 1
ATOM 1591 O O . TYR A 1 205 ? -16.281 -8.688 -14.68 1 75.44 205 TYR A O 1
ATOM 1599 N N . TRP A 1 206 ? -16.422 -10.82 -15.609 1 80.12 206 TRP A N 1
ATOM 1600 C CA . TRP A 1 206 ? -16.75 -11.438 -14.328 1 80.12 206 TRP A CA 1
ATOM 1601 C C . TRP A 1 206 ? -15.641 -12.375 -13.875 1 80.12 206 TRP A C 1
ATOM 1603 O O . TRP A 1 206 ? -14.938 -12.953 -14.703 1 80.12 206 TRP A O 1
ATOM 1613 N N . LEU A 1 207 ? -15.469 -12.391 -12.664 1 86.5 207 LEU A N 1
ATOM 1614 C CA . LEU A 1 207 ? -14.625 -13.406 -12.047 1 86.5 207 LEU A CA 1
ATOM 1615 C C . LEU A 1 207 ? -15.469 -14.469 -11.359 1 86.5 207 LEU A C 1
ATOM 1617 O O . LEU A 1 207 ? -16.281 -14.156 -10.484 1 86.5 207 LEU A O 1
ATOM 1621 N N . PHE A 1 208 ? -15.406 -15.656 -11.945 1 88.5 208 PHE A N 1
ATOM 1622 C CA . PHE A 1 208 ? -16.031 -16.812 -11.336 1 88.5 208 PHE A CA 1
ATOM 1623 C C . PHE A 1 208 ? -15.031 -17.609 -10.5 1 88.5 208 PHE A C 1
ATOM 1625 O O . PHE A 1 208 ? -13.891 -17.797 -10.922 1 88.5 208 PHE A O 1
ATOM 1632 N N . GLY A 1 209 ? -15.484 -17.938 -9.242 1 90.88 209 GLY A N 1
ATOM 1633 C CA . GLY A 1 209 ? -14.562 -18.719 -8.43 1 90.88 209 GLY A CA 1
ATOM 1634 C C . GLY A 1 209 ? -15.25 -19.5 -7.328 1 90.88 209 GLY A C 1
ATOM 1635 O O . GLY A 1 209 ? -16.484 -19.547 -7.266 1 90.88 209 GLY A O 1
ATOM 1636 N N . GLY A 1 210 ? -14.492 -20.203 -6.633 1 91.69 210 GLY A N 1
ATOM 1637 C CA . GLY A 1 210 ? -14.93 -20.984 -5.492 1 91.69 210 GLY A CA 1
ATOM 1638 C C . GLY A 1 210 ? -13.875 -21.125 -4.414 1 91.69 210 GLY A C 1
ATOM 1639 O O . GLY A 1 210 ? -12.68 -20.984 -4.688 1 91.69 210 GLY A O 1
ATOM 1640 N N . VAL A 1 211 ? -14.414 -21.328 -3.256 1 92 211 VAL A N 1
ATOM 1641 C CA . VAL A 1 211 ? -13.516 -21.484 -2.115 1 92 211 VAL A CA 1
ATOM 1642 C C . VAL A 1 211 ? -13.961 -22.672 -1.265 1 92 211 VAL A C 1
ATOM 1644 O O . VAL A 1 211 ? -15.156 -22.859 -1.018 1 92 211 VAL A O 1
ATOM 1647 N N . ASP A 1 212 ? -13.016 -23.531 -0.995 1 91.31 212 ASP A N 1
ATOM 1648 C CA . ASP A 1 212 ? -13.258 -24.625 -0.061 1 91.31 212 ASP A CA 1
ATOM 1649 C C . ASP A 1 212 ? -13.281 -24.125 1.381 1 91.31 212 ASP A C 1
ATOM 1651 O O . ASP A 1 212 ? -12.281 -23.594 1.873 1 91.31 212 ASP A O 1
ATOM 1655 N N . ARG A 1 213 ? -14.32 -24.297 2.064 1 85.56 213 ARG A N 1
ATOM 1656 C CA . ARG A 1 213 ? -14.508 -23.734 3.398 1 85.56 213 ARG A CA 1
ATOM 1657 C C . ARG A 1 213 ? -13.523 -24.359 4.391 1 85.56 213 ARG A C 1
ATOM 1659 O O . ARG A 1 213 ? -13.086 -23.688 5.332 1 85.56 213 ARG A O 1
ATOM 1666 N N . ALA A 1 214 ? -13.203 -25.562 4.195 1 84.06 214 ALA A N 1
ATOM 1667 C CA . ALA A 1 214 ? -12.352 -26.281 5.145 1 84.06 214 ALA A CA 1
ATOM 1668 C C . ALA A 1 214 ? -10.883 -25.922 4.941 1 84.06 214 ALA A C 1
ATOM 1670 O O . ALA A 1 214 ? -10.156 -25.672 5.906 1 84.06 214 ALA A O 1
ATOM 1671 N N . THR A 1 215 ? -10.484 -25.906 3.697 1 83.06 215 THR A N 1
ATOM 1672 C CA . THR A 1 215 ? -9.062 -25.734 3.414 1 83.06 215 THR A CA 1
ATOM 1673 C C . THR A 1 215 ? -8.742 -24.281 3.127 1 83.06 215 THR A C 1
ATOM 1675 O O . THR A 1 215 ? -7.586 -23.859 3.234 1 83.06 215 THR A O 1
ATOM 1678 N N . GLY A 1 216 ? -9.711 -23.547 2.635 1 83.12 216 GLY A N 1
ATOM 1679 C CA . GLY A 1 216 ? -9.484 -22.156 2.24 1 83.12 216 GLY A CA 1
ATOM 1680 C C . GLY A 1 216 ? -8.922 -22.031 0.839 1 83.12 216 GLY A C 1
ATOM 1681 O O . GLY A 1 216 ? -8.75 -20.922 0.338 1 83.12 216 GLY A O 1
ATOM 1682 N N . ARG A 1 217 ? -8.695 -23.156 0.242 1 88 217 ARG A N 1
ATOM 1683 C CA . ARG A 1 217 ? -8.211 -23.109 -1.136 1 88 217 ARG A CA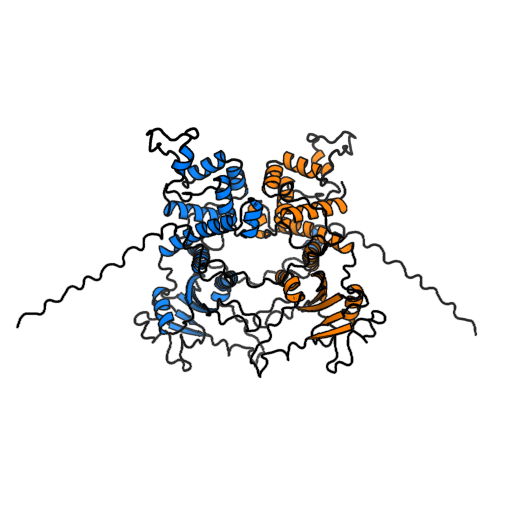 1
ATOM 1684 C C . ARG A 1 217 ? -9.312 -22.641 -2.084 1 88 217 ARG A C 1
ATOM 1686 O O . ARG A 1 217 ? -10.484 -22.984 -1.908 1 88 217 ARG A O 1
ATOM 1693 N N . TRP A 1 218 ? -8.828 -21.859 -3.02 1 90.88 218 TRP A N 1
ATOM 1694 C CA . TRP A 1 218 ? -9.828 -21.266 -3.908 1 90.88 218 TRP A CA 1
ATOM 1695 C C . TRP A 1 218 ? -9.328 -21.25 -5.352 1 90.88 218 TRP A C 1
ATOM 1697 O O . TRP A 1 218 ? -8.141 -21.453 -5.605 1 90.88 218 TRP A O 1
ATOM 1707 N N . PHE A 1 219 ? -10.281 -21.219 -6.266 1 91.25 219 PHE A N 1
ATOM 1708 C CA . PHE A 1 219 ? -9.977 -21 -7.672 1 91.25 219 PHE A CA 1
ATOM 1709 C C . PHE A 1 219 ? -10.734 -19.781 -8.211 1 91.25 219 PHE A C 1
ATOM 1711 O O . PHE A 1 219 ? -11.734 -19.359 -7.629 1 91.25 219 PHE A O 1
ATOM 1718 N N . GLY A 1 220 ? -10.195 -19.172 -9.125 1 90.19 220 GLY A N 1
ATOM 1719 C CA . GLY A 1 220 ? -10.812 -18.062 -9.836 1 90.19 220 GLY A CA 1
ATOM 1720 C C . GLY A 1 220 ? -10.523 -18.078 -11.32 1 90.19 220 GLY A C 1
ATOM 1721 O O . GLY A 1 220 ? -9.414 -18.422 -11.742 1 90.19 220 GLY A O 1
ATOM 1722 N N . ILE A 1 221 ? -11.594 -17.797 -12.031 1 87.62 221 ILE A N 1
ATOM 1723 C CA . ILE A 1 221 ? -11.484 -17.734 -13.484 1 87.62 221 ILE A CA 1
ATOM 1724 C C . ILE A 1 221 ? -12.195 -16.484 -14.008 1 87.62 221 ILE A C 1
ATOM 1726 O O . ILE A 1 221 ? -13.312 -16.188 -13.602 1 87.62 221 ILE A O 1
ATOM 1730 N N . VAL A 1 222 ? -11.547 -15.797 -14.789 1 85.19 222 VAL A N 1
ATOM 1731 C CA . VAL A 1 222 ? -12.188 -14.656 -15.445 1 85.19 222 VAL A CA 1
ATOM 1732 C C . VAL A 1 222 ? -13.062 -15.141 -16.594 1 85.19 222 VAL A C 1
ATOM 1734 O O . VAL A 1 222 ? -12.57 -15.781 -17.531 1 85.19 222 VAL A O 1
ATOM 1737 N N . THR A 1 223 ? -14.438 -14.906 -16.438 1 80.88 223 THR A N 1
ATOM 1738 C CA . THR A 1 223 ? -15.391 -15.383 -17.422 1 80.88 223 THR A CA 1
ATOM 1739 C C . THR A 1 223 ? -15.891 -14.227 -18.297 1 80.88 223 THR A C 1
ATOM 1741 O O . THR A 1 223 ? -16.391 -13.219 -17.766 1 80.88 223 THR A O 1
ATOM 1744 N N . GLY A 1 224 ? -15.227 -13.609 -19.125 1 74.69 224 GLY A N 1
ATOM 1745 C CA . GLY A 1 224 ? -15.781 -12.562 -19.969 1 74.69 224 GLY A CA 1
ATOM 1746 C C . GLY A 1 224 ? -17.188 -12.141 -19.562 1 74.69 224 GLY A C 1
ATOM 1747 O O . GLY A 1 224 ? -17.531 -12.164 -18.391 1 74.69 224 GLY A O 1
ATOM 1748 N N . PRO A 1 225 ? -18.078 -11.734 -20.438 1 74 225 PRO A N 1
ATOM 1749 C CA . PRO A 1 225 ? -19.438 -11.25 -20.141 1 74 225 PRO A CA 1
ATOM 1750 C C . PRO A 1 225 ? -20.438 -12.383 -19.922 1 74 225 PRO A C 1
ATOM 1752 O O . PRO A 1 225 ? -21.516 -12.164 -19.359 1 74 225 PRO A O 1
ATOM 1755 N N . ASP A 1 226 ? -20.016 -13.609 -20.219 1 75.75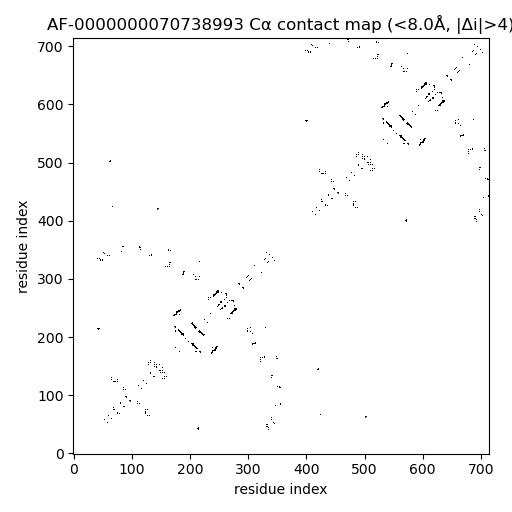 226 ASP A N 1
ATOM 1756 C CA . ASP A 1 226 ? -20.938 -14.727 -20.219 1 75.75 226 ASP A CA 1
ATOM 1757 C C . ASP A 1 226 ? -20.984 -15.422 -18.859 1 75.75 226 ASP A C 1
ATOM 1759 O O . ASP A 1 226 ? -19.953 -15.93 -18.391 1 75.75 226 ASP A O 1
ATOM 1763 N N . ARG A 1 227 ? -22.156 -15.469 -18.203 1 81.38 227 ARG A N 1
ATOM 1764 C CA . ARG A 1 227 ? -22.375 -16.156 -16.938 1 81.38 227 ARG A CA 1
ATOM 1765 C C . ARG A 1 227 ? -23.453 -17.219 -17.062 1 81.38 227 ARG A C 1
ATOM 1767 O O . ARG A 1 227 ? -24.156 -17.516 -16.109 1 81.38 227 ARG A O 1
ATOM 1774 N N . LYS A 1 228 ? -23.484 -17.734 -18.203 1 83.5 228 LYS A N 1
ATOM 1775 C CA . LYS A 1 228 ? -24.531 -18.719 -18.453 1 83.5 228 LYS A CA 1
ATOM 1776 C C . LYS A 1 228 ? -24.156 -20.094 -17.906 1 83.5 228 LYS A C 1
ATOM 1778 O O . LYS A 1 228 ? -22.969 -20.375 -17.703 1 83.5 228 LYS A O 1
ATOM 1783 N N . LYS A 1 229 ? -25.188 -20.875 -17.703 1 85.19 229 LYS A N 1
ATOM 1784 C CA . LYS A 1 229 ? -25.031 -22.234 -17.188 1 85.19 229 LYS A CA 1
ATOM 1785 C C . LYS A 1 229 ? -24.047 -23.031 -18.047 1 85.19 229 LYS A C 1
ATOM 1787 O O . LYS A 1 229 ? -23.203 -23.75 -17.516 1 85.19 229 LYS A O 1
ATOM 1792 N N . LYS A 1 230 ? -24.141 -22.891 -19.328 1 85.56 230 LYS A N 1
ATOM 1793 C CA . LYS A 1 230 ? -23.297 -23.641 -20.266 1 85.56 230 LYS A CA 1
ATOM 1794 C C . LYS A 1 230 ? -21.828 -23.297 -20.078 1 85.56 230 LYS A C 1
ATOM 1796 O O . LYS A 1 230 ? -20.953 -24.125 -20.328 1 85.56 230 LYS A O 1
ATOM 1801 N N . THR A 1 231 ? -21.594 -22.172 -19.656 1 86.5 231 THR A N 1
ATOM 1802 C CA . THR A 1 231 ? -20.219 -21.703 -19.469 1 86.5 231 THR A CA 1
ATOM 1803 C C . THR A 1 231 ? -19.719 -22.062 -18.078 1 86.5 231 THR A C 1
ATOM 1805 O O . THR A 1 231 ? -18.594 -22.547 -17.922 1 86.5 231 THR A O 1
ATOM 1808 N N . LEU A 1 232 ? -20.5 -21.906 -17.031 1 89.75 232 LEU A N 1
ATOM 1809 C CA . LEU A 1 232 ? -20.062 -22.047 -15.641 1 89.75 232 LEU A CA 1
ATOM 1810 C C . LEU A 1 232 ? -20 -23.516 -15.242 1 89.75 232 LEU A C 1
ATOM 1812 O O . LEU A 1 232 ? -19.156 -23.906 -14.43 1 89.75 232 LEU A O 1
ATOM 1816 N N . SER A 1 233 ? -20.875 -24.344 -15.797 1 91 233 SER A N 1
ATOM 1817 C CA . SER A 1 233 ? -20.984 -25.734 -15.375 1 91 233 SER A CA 1
ATOM 1818 C C . SER A 1 233 ? -19.703 -26.5 -15.656 1 91 233 SER A C 1
ATOM 1820 O O . SER A 1 233 ? -19.156 -27.172 -14.781 1 91 233 SER A O 1
ATOM 1822 N N . PRO A 1 234 ? -19.156 -26.359 -16.906 1 90.31 234 PRO A N 1
ATOM 1823 C CA . PRO A 1 234 ? -17.875 -27.047 -17.156 1 90.31 234 PRO A CA 1
ATOM 1824 C C . PRO A 1 234 ? -16.766 -26.562 -16.219 1 90.31 234 PRO A C 1
ATOM 1826 O O . PRO A 1 234 ? -15.898 -27.359 -15.844 1 90.31 234 PRO A O 1
ATOM 1829 N N . LEU A 1 235 ? -16.781 -25.359 -15.906 1 90.56 235 LEU A N 1
ATOM 1830 C CA . LEU A 1 235 ? -15.781 -24.812 -15.008 1 90.56 235 LEU A CA 1
ATOM 1831 C C . LEU A 1 235 ? -15.914 -25.406 -13.609 1 90.56 235 LEU A C 1
ATOM 1833 O O . LEU A 1 235 ? -14.914 -25.688 -12.945 1 90.56 235 LEU A O 1
ATOM 1837 N N . ILE A 1 236 ? -17.125 -25.531 -13.133 1 93.44 236 ILE A N 1
ATOM 1838 C CA . ILE A 1 236 ? -17.391 -26.172 -11.844 1 93.44 236 ILE A CA 1
ATOM 1839 C C . ILE A 1 236 ? -16.844 -27.594 -11.844 1 93.44 236 ILE A C 1
ATOM 1841 O O . ILE A 1 236 ? -16.141 -28 -10.914 1 93.44 236 ILE A O 1
ATOM 1845 N N . GLY A 1 237 ? -17.156 -28.312 -12.898 1 92.69 237 GLY A N 1
ATOM 1846 C CA . GLY A 1 237 ? -16.688 -29.672 -13.008 1 92.69 237 GLY A CA 1
ATOM 1847 C C . GLY A 1 237 ? -15.172 -29.781 -13.07 1 92.69 237 GLY A C 1
ATOM 1848 O O . GLY A 1 237 ? -14.594 -30.734 -12.555 1 92.69 237 GLY A O 1
ATOM 1849 N N . LYS A 1 238 ? -14.547 -28.828 -13.656 1 91.88 238 LYS A N 1
ATOM 1850 C CA . LYS A 1 238 ? -13.094 -28.828 -13.836 1 91.88 238 LYS A CA 1
ATOM 1851 C C . LYS A 1 238 ? -12.375 -28.5 -12.531 1 91.88 238 LYS A C 1
ATOM 1853 O O . LYS A 1 238 ? -11.289 -29.016 -12.273 1 91.88 238 LYS A O 1
ATOM 1858 N N . HIS A 1 239 ? -12.992 -27.719 -11.672 1 94.06 239 HIS A N 1
ATOM 1859 C CA . HIS A 1 239 ? -12.227 -27.156 -10.57 1 94.06 239 HIS A CA 1
ATOM 1860 C C . HIS A 1 239 ? -12.758 -27.656 -9.227 1 94.06 239 HIS A C 1
ATOM 1862 O O . HIS A 1 239 ? -12.133 -27.406 -8.188 1 94.06 239 HIS A O 1
ATOM 1868 N N . ILE A 1 240 ? -13.938 -28.297 -9.211 1 95.44 240 ILE A N 1
ATOM 1869 C CA . ILE A 1 240 ? -14.5 -28.812 -7.965 1 95.44 240 ILE A CA 1
ATOM 1870 C C . ILE A 1 240 ? -14.602 -30.328 -8.031 1 95.44 240 ILE A C 1
ATOM 1872 O O . ILE A 1 240 ? -15.211 -30.891 -8.953 1 95.44 240 ILE A O 1
ATOM 1876 N N . MET A 1 241 ? -14.039 -30.938 -7.102 1 95.69 241 MET A N 1
ATOM 1877 C CA . MET A 1 241 ? -14.008 -32.406 -7.066 1 95.69 241 MET A CA 1
ATOM 1878 C C . MET A 1 241 ? -15.406 -32.969 -6.871 1 95.69 241 MET A C 1
ATOM 1880 O O . MET A 1 241 ? -16.234 -32.406 -6.156 1 95.69 241 MET A O 1
ATOM 1884 N N . ALA A 1 242 ? -15.57 -34.156 -7.449 1 95.25 242 ALA A N 1
ATOM 1885 C CA . ALA A 1 242 ? -16.844 -34.875 -7.328 1 95.25 242 ALA A CA 1
ATOM 1886 C C . ALA A 1 242 ? -17.172 -35.156 -5.867 1 95.25 242 ALA A C 1
ATOM 1888 O O . ALA A 1 242 ? -16.266 -35.375 -5.055 1 95.25 242 ALA A O 1
ATOM 1889 N N . GLY A 1 243 ? -18.406 -35.156 -5.629 1 95.25 243 GLY A N 1
ATOM 1890 C CA . GLY A 1 243 ? -18.859 -35.5 -4.289 1 95.25 243 GLY A CA 1
ATOM 1891 C C . GLY A 1 243 ? -18.906 -34.312 -3.348 1 95.25 243 GLY A C 1
ATOM 1892 O O . GLY A 1 243 ? -19.375 -34.438 -2.209 1 95.25 243 GLY A O 1
ATOM 1893 N N . SER A 1 244 ? -18.484 -33.156 -3.779 1 95.12 244 SER A N 1
ATOM 1894 C CA . SER A 1 244 ? -18.484 -31.953 -2.945 1 95.12 244 SER A CA 1
ATOM 1895 C C . SER 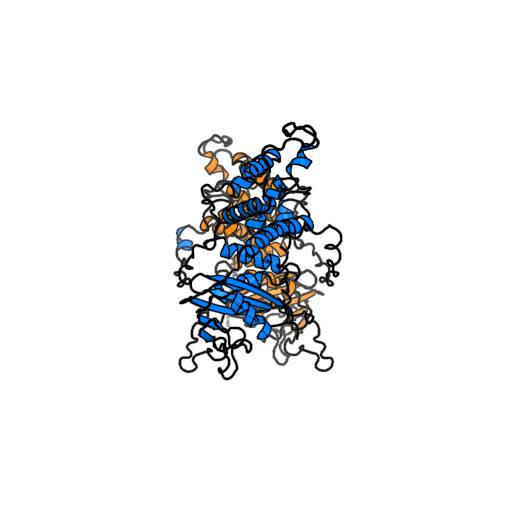A 1 244 ? -19.891 -31.438 -2.723 1 95.12 244 SER A C 1
ATOM 1897 O O . SER A 1 244 ? -20.781 -31.672 -3.543 1 95.12 244 SER A O 1
ATOM 1899 N N . THR A 1 245 ? -20.062 -30.75 -1.622 1 93.88 245 THR A N 1
ATOM 1900 C CA . THR A 1 245 ? -21.234 -29.891 -1.425 1 93.88 245 THR A CA 1
ATOM 1901 C C . THR A 1 245 ? -20.969 -28.484 -1.916 1 93.88 245 THR A C 1
ATOM 1903 O O . THR A 1 245 ? -20 -27.844 -1.487 1 93.88 245 THR A O 1
ATOM 1906 N N . ILE A 1 246 ? -21.766 -28.047 -2.812 1 92.62 246 ILE A N 1
ATOM 1907 C CA . ILE A 1 246 ? -21.562 -26.734 -3.385 1 92.62 246 ILE A CA 1
ATOM 1908 C C . ILE A 1 246 ? -22.641 -25.781 -2.871 1 92.62 246 ILE A C 1
ATOM 1910 O O . ILE A 1 246 ? -23.828 -26.109 -2.861 1 92.62 246 ILE A O 1
ATOM 1914 N N . ILE A 1 247 ? -22.188 -24.625 -2.393 1 87.75 247 ILE A N 1
ATOM 1915 C CA . ILE A 1 247 ? -23.094 -23.562 -1.979 1 87.75 247 ILE A CA 1
ATOM 1916 C C . ILE A 1 247 ? -22.984 -22.391 -2.941 1 87.75 247 ILE A C 1
ATOM 1918 O O . ILE A 1 247 ? -21.875 -21.922 -3.24 1 87.75 247 ILE A O 1
ATOM 1922 N N . SER A 1 248 ? -24.047 -21.969 -3.523 1 86.56 248 SER A N 1
ATOM 1923 C CA . SER A 1 248 ? -24.078 -20.812 -4.414 1 86.56 248 SER A CA 1
ATOM 1924 C C . SER A 1 248 ? -25.188 -19.844 -4.02 1 86.56 248 SER A C 1
ATOM 1926 O O . SER A 1 248 ? -25.969 -20.109 -3.107 1 86.56 248 SER A O 1
ATOM 1928 N N . ASP A 1 249 ? -25.078 -18.656 -4.574 1 77.75 249 ASP A N 1
ATOM 1929 C CA . ASP A 1 249 ? -26.25 -17.797 -4.488 1 77.75 249 ASP A CA 1
ATOM 1930 C C . ASP A 1 249 ? -27.359 -18.281 -5.422 1 77.75 249 ASP A C 1
ATOM 1932 O O . ASP A 1 249 ? -27.25 -19.344 -6.039 1 77.75 249 ASP A O 1
ATOM 1936 N N . GLN A 1 250 ? -28.516 -17.562 -5.375 1 73.56 250 GLN A N 1
ATOM 1937 C CA . GLN A 1 250 ? -29.656 -17.969 -6.195 1 73.56 250 GLN A CA 1
ATOM 1938 C C . GLN A 1 250 ? -29.547 -17.406 -7.609 1 73.56 250 GLN A C 1
ATOM 1940 O O . GLN A 1 250 ? -30.531 -16.891 -8.156 1 73.56 250 GLN A O 1
ATOM 1945 N N . PHE A 1 251 ? -28.406 -17.547 -8.117 1 73.94 251 PHE A N 1
ATOM 1946 C CA . PHE A 1 251 ? -28.219 -17.141 -9.508 1 73.94 251 PHE A CA 1
ATOM 1947 C C . PHE A 1 251 ? -28.75 -18.203 -10.461 1 73.94 251 PHE A C 1
ATOM 1949 O O . PHE A 1 251 ? -28.578 -19.391 -10.219 1 73.94 251 PHE A O 1
ATOM 1956 N N . SER A 1 252 ? -29.422 -17.797 -11.406 1 72.81 252 SER A N 1
ATOM 1957 C CA . SER A 1 252 ? -30.172 -18.672 -12.297 1 72.81 252 SER A CA 1
ATOM 1958 C C . SER A 1 252 ? -29.266 -19.703 -12.969 1 72.81 252 SER A C 1
ATOM 1960 O O . SER A 1 252 ? -29.734 -20.766 -13.383 1 72.81 252 SER A O 1
ATOM 1962 N N . SER A 1 253 ? -28 -19.391 -13.078 1 74.81 253 SER A N 1
ATOM 1963 C CA . SER A 1 253 ? -27.078 -20.328 -13.703 1 74.81 253 SER A CA 1
ATOM 1964 C C . SER A 1 253 ? -26.797 -21.531 -12.789 1 74.81 253 SER A C 1
ATOM 1966 O O . SER A 1 253 ? -26.312 -22.562 -13.25 1 74.81 253 SER A O 1
ATOM 1968 N N . TYR A 1 254 ? -27.203 -21.391 -11.539 1 78.19 254 TYR A N 1
ATOM 1969 C CA . TYR A 1 254 ? -26.891 -22.469 -10.594 1 78.19 254 TYR A CA 1
ATOM 1970 C C . TYR A 1 254 ? -28.156 -23.219 -10.195 1 78.19 254 TYR A C 1
ATOM 1972 O O . TYR A 1 254 ? -28.109 -24.422 -9.93 1 78.19 254 TYR A O 1
ATOM 1980 N N . VAL A 1 255 ? -29.203 -22.406 -10.055 1 75.62 255 VAL A N 1
ATOM 1981 C CA . VAL A 1 255 ? -30.453 -23 -9.594 1 75.62 255 VAL A CA 1
ATOM 1982 C C . VAL A 1 255 ? -31.641 -22.312 -10.25 1 75.62 255 VAL A C 1
ATOM 1984 O O . VAL A 1 255 ? -31.641 -21.078 -10.383 1 75.62 255 VAL A O 1
ATOM 1987 N N . SER A 1 256 ? -32.531 -23.172 -10.664 1 69.94 256 SER A N 1
ATOM 1988 C CA . SER A 1 256 ? -33.75 -22.609 -11.195 1 69.94 256 SER A CA 1
ATOM 1989 C C . SER A 1 256 ? -34.594 -21.984 -10.086 1 69.94 256 SER A C 1
ATOM 1991 O O . SER A 1 256 ? -34.469 -22.359 -8.914 1 69.94 256 SER A O 1
ATOM 1993 N N . VAL A 1 257 ? -35.375 -21.016 -10.508 1 67.81 257 VAL A N 1
ATOM 1994 C CA . VAL A 1 257 ? -36.219 -20.281 -9.57 1 67.81 257 VAL A CA 1
ATOM 1995 C C . VAL A 1 257 ? -37.062 -21.266 -8.758 1 67.81 257 VAL A C 1
ATOM 1997 O O . VAL A 1 257 ? -37.25 -21.078 -7.559 1 67.81 257 VAL A O 1
ATOM 2000 N N . ASN A 1 258 ? -37.5 -22.328 -9.359 1 68.31 258 ASN A N 1
ATOM 2001 C CA . ASN A 1 258 ? -38.375 -23.297 -8.695 1 68.31 258 ASN A CA 1
ATOM 2002 C C . ASN A 1 258 ? -37.562 -24.359 -7.957 1 68.31 258 ASN A C 1
ATOM 2004 O O . ASN A 1 258 ? -38.156 -25.266 -7.352 1 68.31 258 ASN A O 1
ATOM 2008 N N . GLY A 1 259 ? -36.281 -24.25 -8.008 1 71.12 259 GLY A N 1
ATOM 2009 C CA . GLY A 1 259 ? -35.375 -25.172 -7.312 1 71.12 259 GLY A CA 1
ATOM 2010 C C . GLY A 1 259 ? -35.312 -26.547 -7.961 1 71.12 259 GLY A C 1
ATOM 2011 O O . GLY A 1 259 ? -34.688 -27.469 -7.418 1 71.12 259 GLY A O 1
ATOM 2012 N N . LYS A 1 260 ? -35.938 -26.703 -9.047 1 72.31 260 LYS A N 1
ATOM 2013 C CA . LYS A 1 260 ? -36 -28.016 -9.672 1 72.31 260 LYS A CA 1
ATOM 2014 C C . LYS A 1 260 ? -34.688 -28.344 -10.43 1 72.31 260 LYS A C 1
ATOM 2016 O O . LYS A 1 260 ? -34.281 -29.5 -10.508 1 72.31 260 LYS A O 1
ATOM 2021 N N . HIS A 1 261 ? -34.219 -27.281 -10.961 1 77.19 261 HIS A N 1
ATOM 2022 C CA . HIS A 1 261 ? -32.938 -27.438 -11.641 1 77.19 261 HIS A CA 1
ATOM 2023 C C . HIS A 1 261 ? -31.781 -26.891 -10.797 1 77.19 261 HIS A C 1
ATOM 2025 O O . HIS A 1 261 ? -31.766 -25.703 -10.469 1 77.19 261 HIS A O 1
ATOM 2031 N N . THR A 1 262 ? -30.938 -27.781 -10.328 1 84.19 262 THR A N 1
ATOM 2032 C CA . THR A 1 262 ? -29.797 -27.453 -9.469 1 84.19 262 THR A CA 1
ATOM 2033 C C . THR A 1 262 ? -28.5 -28 -10.055 1 84.19 262 THR A C 1
ATOM 2035 O O . THR A 1 262 ? -28.516 -28.625 -11.117 1 84.19 262 THR A O 1
ATOM 2038 N N . LEU A 1 263 ? -27.453 -27.812 -9.391 1 86.88 263 LEU A N 1
ATOM 2039 C CA . LEU A 1 263 ? -26.172 -28.359 -9.828 1 86.88 263 LEU A CA 1
ATOM 2040 C C . LEU A 1 263 ? -26.156 -29.875 -9.68 1 86.88 263 LEU A C 1
ATOM 2042 O O . LEU A 1 263 ? -25.391 -30.562 -10.359 1 86.88 263 LEU A O 1
ATOM 2046 N N . GLU A 1 264 ? -27.047 -30.422 -8.844 1 85.88 264 GLU A N 1
ATOM 2047 C CA . GLU A 1 264 ? -27.141 -31.859 -8.586 1 85.88 264 GLU A CA 1
ATOM 2048 C C . GLU A 1 264 ? -27.656 -32.594 -9.812 1 85.88 264 GLU A C 1
ATOM 2050 O O . GLU A 1 264 ? -27.219 -33.719 -10.109 1 85.88 264 GLU A O 1
ATOM 2055 N N . ASN A 1 265 ? -28.625 -31.922 -10.594 1 84.06 265 ASN A N 1
ATOM 2056 C CA . ASN A 1 265 ? -29.234 -32.562 -11.75 1 84.06 265 ASN A CA 1
ATOM 2057 C C . ASN A 1 265 ? -28.828 -31.891 -13.055 1 84.06 265 ASN A C 1
ATOM 2059 O O . ASN A 1 265 ? -29.516 -32.031 -14.062 1 84.06 265 ASN A O 1
ATOM 2063 N N . ASN A 1 266 ? -27.828 -31.141 -12.977 1 87.94 266 ASN A N 1
ATOM 2064 C CA . ASN A 1 266 ? -27.312 -30.438 -14.141 1 87.94 266 ASN A CA 1
ATOM 2065 C C . ASN A 1 266 ? -26.688 -31.391 -15.148 1 87.94 266 ASN A C 1
ATOM 2067 O O . ASN A 1 266 ? -25.766 -32.156 -14.812 1 87.94 266 ASN A O 1
ATOM 2071 N N . LYS A 1 267 ? -27.094 -31.359 -16.422 1 85.75 267 LYS A N 1
ATOM 2072 C CA . LYS A 1 267 ? -26.656 -32.281 -17.453 1 85.75 267 LYS A CA 1
ATOM 2073 C C . LYS A 1 267 ? -25.156 -32.156 -17.719 1 85.75 267 LYS A C 1
ATOM 2075 O O . LYS A 1 267 ? -24.516 -33.125 -18.125 1 85.75 267 LYS A O 1
ATOM 2080 N N . TRP A 1 268 ? -24.609 -31.031 -17.516 1 87.31 268 TRP A N 1
ATOM 2081 C CA . TRP A 1 268 ? -23.188 -30.781 -17.781 1 87.31 268 TRP A CA 1
ATOM 2082 C C . TRP A 1 268 ? -22.328 -31.297 -16.641 1 87.31 268 TRP A C 1
ATOM 2084 O O . TRP A 1 268 ? -21.094 -31.344 -16.766 1 87.31 268 TRP A O 1
ATOM 2094 N N . LEU A 1 269 ? -22.922 -31.734 -15.539 1 92 269 LEU A N 1
ATOM 2095 C CA . LEU A 1 269 ? -22.203 -32.188 -14.359 1 92 269 LEU A CA 1
ATOM 2096 C C . LEU A 1 269 ? -22.578 -33.625 -14 1 92 269 LEU A C 1
ATOM 2098 O O . LEU A 1 269 ? -22.547 -34 -12.82 1 92 269 LEU A O 1
ATOM 2102 N N . LYS A 1 270 ? -22.906 -34.312 -15.016 1 88.75 270 LYS A N 1
ATOM 2103 C CA . LYS A 1 270 ? -23.281 -35.688 -14.812 1 88.75 270 LYS A CA 1
ATOM 2104 C C . LYS A 1 270 ? -22.109 -36.5 -14.242 1 88.75 270 LYS A C 1
ATOM 2106 O O . LYS A 1 270 ? -20.969 -36.344 -14.688 1 88.75 270 LYS A O 1
ATOM 2111 N N . GLY A 1 271 ? -22.422 -37.312 -13.258 1 90.19 271 GLY A N 1
ATOM 2112 C CA . GLY A 1 271 ? -21.406 -38.188 -12.695 1 90.19 271 GLY A CA 1
ATOM 2113 C C . GLY A 1 271 ? -20.609 -37.531 -11.586 1 90.19 271 GLY A C 1
ATOM 2114 O O . GLY A 1 271 ? -19.797 -38.188 -10.922 1 90.19 271 GLY A O 1
ATOM 2115 N N . LYS A 1 272 ? -20.797 -36.281 -11.344 1 92.12 272 LYS A N 1
ATOM 2116 C CA . LYS A 1 272 ? -20 -35.594 -10.352 1 92.12 272 LYS A CA 1
ATOM 2117 C C . LYS A 1 272 ? -20.609 -35.719 -8.953 1 92.12 272 LYS A C 1
ATOM 2119 O O . LYS A 1 272 ? -19.922 -35.531 -7.953 1 92.12 272 LYS A O 1
ATOM 2124 N N . ASN A 1 273 ? -21.922 -36.031 -8.82 1 92.31 273 ASN A N 1
ATOM 2125 C CA . ASN A 1 273 ? -22.609 -36.312 -7.559 1 92.31 273 ASN A CA 1
ATOM 2126 C C . ASN A 1 273 ? -22.469 -35.156 -6.574 1 92.31 273 ASN A C 1
ATOM 2128 O O . ASN A 1 273 ? -22.125 -35.344 -5.41 1 92.31 273 ASN A O 1
ATOM 2132 N N . TYR A 1 274 ? -22.625 -33.938 -7.031 1 93.19 274 TYR A N 1
ATOM 2133 C CA . TYR A 1 274 ? -22.594 -32.75 -6.164 1 93.19 274 TYR A CA 1
ATOM 2134 C C . TYR A 1 274 ? -23.875 -32.656 -5.344 1 93.19 274 TYR A C 1
ATOM 2136 O O . TYR A 1 274 ? -24.953 -33.062 -5.797 1 93.19 274 TYR A O 1
ATOM 2144 N N . THR A 1 275 ? -23.75 -32.25 -4.164 1 91.56 275 THR A N 1
ATOM 2145 C CA . THR A 1 275 ? -24.891 -31.703 -3.414 1 91.56 275 THR A CA 1
ATOM 2146 C C . THR A 1 275 ? -24.953 -30.188 -3.535 1 91.56 275 THR A C 1
ATOM 2148 O O . THR A 1 275 ? -23.938 -29.5 -3.424 1 91.56 275 THR A O 1
ATOM 2151 N N . HIS A 1 276 ? -26.047 -29.672 -3.867 1 90.56 276 HIS A N 1
ATOM 2152 C CA . HIS A 1 276 ? -26.156 -28.234 -4.102 1 90.56 276 HIS A CA 1
ATOM 2153 C C . HIS A 1 276 ? -27.062 -27.578 -3.066 1 90.56 276 HIS A C 1
ATOM 2155 O O . HIS A 1 276 ? -28.188 -28.016 -2.848 1 90.56 276 HIS A O 1
ATOM 2161 N N . LYS A 1 277 ? -26.516 -26.625 -2.414 1 85.44 277 LYS A N 1
ATOM 2162 C CA . LYS A 1 277 ? -27.25 -25.75 -1.51 1 85.44 277 LYS A CA 1
ATOM 2163 C C . LYS A 1 277 ? -27.141 -24.297 -1.944 1 85.44 277 LYS A C 1
ATOM 2165 O O . LYS A 1 277 ? -26.203 -23.906 -2.629 1 85.44 277 LYS A O 1
ATOM 2170 N N . TRP A 1 278 ? -28.125 -23.516 -1.752 1 82.25 278 TRP A N 1
ATOM 2171 C CA . TRP A 1 278 ? -28.062 -22.109 -2.145 1 82.25 278 TRP A CA 1
ATOM 2172 C C . TRP A 1 278 ? -28.641 -21.219 -1.055 1 82.25 278 TRP A C 1
ATOM 2174 O O . TRP A 1 278 ? -29.453 -21.656 -0.245 1 82.25 278 TRP A O 1
ATOM 2184 N N . VAL A 1 279 ? -27.922 -20.094 -0.878 1 70.25 279 VAL A N 1
ATOM 2185 C CA . VAL A 1 279 ? -28.375 -19.094 0.094 1 70.25 279 VAL A CA 1
ATOM 2186 C C . VAL A 1 279 ? -29.203 -18.031 -0.605 1 70.25 279 VAL A C 1
ATOM 2188 O O . VAL A 1 279 ? -28.875 -17.609 -1.715 1 70.25 279 VAL A O 1
ATOM 2191 N N . ASN A 1 280 ? -30.422 -17.766 -0.168 1 56.03 280 ASN A N 1
ATOM 2192 C CA . ASN A 1 280 ? -31.219 -16.656 -0.687 1 56.03 280 ASN A CA 1
ATOM 2193 C C . ASN A 1 280 ? -30.875 -15.352 0.018 1 56.03 280 ASN A C 1
ATOM 2195 O O . ASN A 1 280 ? -31.078 -15.219 1.227 1 56.03 280 ASN A O 1
ATOM 2199 N N . HIS A 1 281 ? -30.016 -14.68 -0.578 1 50.78 281 HIS A N 1
ATOM 2200 C CA . HIS A 1 281 ? -29.656 -13.406 0.04 1 50.78 281 HIS A CA 1
ATOM 2201 C C . HIS A 1 281 ? -30.891 -12.516 0.216 1 50.78 281 HIS A C 1
ATOM 2203 O O . HIS A 1 281 ? -30.875 -11.578 1.014 1 50.78 281 HIS A O 1
ATOM 2209 N N . ASP A 1 282 ? -31.922 -12.547 -0.567 1 45.41 282 ASP A N 1
ATOM 2210 C CA . ASP A 1 282 ? -33.125 -11.719 -0.406 1 45.41 282 ASP A CA 1
ATOM 2211 C C . ASP A 1 282 ? -33.812 -12.031 0.909 1 45.41 282 ASP A C 1
ATOM 2213 O O . ASP A 1 282 ? -34.406 -11.141 1.522 1 45.41 282 ASP A O 1
ATOM 2217 N N . LYS A 1 283 ? -33.938 -13.18 1.286 1 42.53 283 LYS A N 1
ATOM 2218 C CA . LYS A 1 283 ? -34.781 -13.508 2.434 1 42.53 283 LYS A CA 1
ATOM 2219 C C . LYS A 1 283 ? -34.031 -13.289 3.744 1 42.53 283 LYS A C 1
ATOM 2221 O O . LYS A 1 283 ? -34.625 -13.391 4.824 1 42.53 283 LYS A O 1
ATOM 2226 N N . PHE A 1 284 ? -32.906 -13.469 3.832 1 41.62 284 PHE A N 1
ATOM 2227 C CA . PHE A 1 284 ? -32.25 -13.453 5.141 1 41.62 284 PHE A CA 1
ATOM 2228 C C . PHE A 1 284 ? -32.031 -12.023 5.609 1 41.62 284 PHE A C 1
ATOM 2230 O O . PHE A 1 284 ? -30.875 -11.57 5.664 1 41.62 284 PHE A O 1
ATOM 2237 N N . PHE A 1 285 ? -32.875 -10.992 5.262 1 41.72 285 PHE A N 1
ATOM 2238 C CA . PHE A 1 285 ? -32.844 -9.758 6.043 1 41.72 285 PHE A CA 1
ATOM 2239 C C . PHE A 1 285 ? -32.938 -10.062 7.535 1 41.72 285 PHE A C 1
ATOM 2241 O O . PHE A 1 285 ? -33.188 -11.203 7.93 1 41.72 285 PHE A O 1
ATOM 2248 N N . VAL A 1 286 ? -33.438 -8.922 8.367 1 40.53 286 VAL A N 1
ATOM 2249 C CA . VAL A 1 286 ? -33.906 -8.828 9.75 1 40.53 286 VAL A CA 1
ATOM 2250 C C . VAL A 1 286 ? -34.969 -9.867 10.023 1 40.53 286 VAL A C 1
ATOM 2252 O O . VAL A 1 286 ? -35.938 -9.992 9.25 1 40.53 286 VAL A O 1
ATOM 2255 N N . ASP A 1 287 ? -34.625 -10.859 10.75 1 39.66 287 ASP A N 1
ATOM 2256 C CA . ASP A 1 287 ? -35.781 -11.578 11.266 1 39.66 287 ASP A CA 1
ATOM 2257 C C . ASP A 1 287 ? -36.906 -10.609 11.664 1 39.66 287 ASP A C 1
ATOM 2259 O O . ASP A 1 287 ? -36.719 -9.766 12.547 1 39.66 287 ASP A O 1
ATOM 2263 N N . PRO A 1 288 ? -37.812 -10.398 10.922 1 44.25 288 PRO A N 1
ATOM 2264 C CA . PRO A 1 288 ? -38.875 -9.445 11.266 1 44.25 288 PRO A CA 1
ATOM 2265 C C . PRO A 1 288 ? -39.375 -9.617 12.695 1 44.25 288 PRO A C 1
ATOM 2267 O O . PRO A 1 288 ? -39.938 -8.68 13.281 1 44.25 288 PRO A O 1
ATOM 2270 N N . LYS A 1 289 ? -39.469 -10.812 13.156 1 47.12 289 LYS A N 1
ATOM 2271 C CA . LYS A 1 289 ? -40.031 -11.008 14.484 1 47.12 289 LYS A CA 1
ATOM 2272 C C . LYS A 1 289 ? -39.031 -10.602 15.57 1 47.12 289 LYS A C 1
ATOM 2274 O O . LYS A 1 289 ? -39.438 -9.977 16.562 1 47.12 289 LYS A O 1
ATOM 2279 N N . THR A 1 290 ? -37.875 -11.07 15.422 1 45.81 290 THR A N 1
ATOM 2280 C CA . THR A 1 290 ? -36.938 -10.82 16.5 1 45.81 290 THR A CA 1
ATOM 2281 C C . THR A 1 290 ? -36.031 -9.648 16.172 1 45.81 290 THR A C 1
ATOM 2283 O O . THR A 1 290 ? -35.312 -9.133 17.031 1 45.81 290 THR A O 1
ATOM 2286 N N . GLY A 1 291 ? -36.344 -9.078 15 1 41.94 291 GLY A N 1
ATOM 2287 C CA . GLY A 1 291 ? -35.531 -7.973 14.555 1 41.94 291 GLY A CA 1
ATOM 2288 C C . GLY A 1 291 ? -34.062 -8.352 14.406 1 41.94 291 GLY A C 1
ATOM 2289 O O . GLY A 1 291 ? -33.219 -7.492 14.156 1 41.94 291 GLY A O 1
ATOM 2290 N N . ALA A 1 292 ? -33.875 -9.5 14.953 1 38.5 292 ALA A N 1
ATOM 2291 C CA . ALA A 1 292 ? -32.469 -9.914 15.039 1 38.5 292 ALA A CA 1
ATOM 2292 C C . ALA A 1 292 ? -31.859 -10.078 13.648 1 38.5 292 ALA A C 1
ATOM 2294 O O . ALA A 1 292 ? -32.5 -10.633 12.75 1 38.5 292 ALA A O 1
ATOM 2295 N N . HIS A 1 293 ? -31.141 -9.203 13.141 1 37.25 293 HIS A N 1
ATOM 2296 C CA . HIS A 1 293 ? -30.328 -9.391 11.938 1 37.25 293 HIS A CA 1
ATOM 2297 C C . HIS A 1 293 ? -29.438 -10.609 12.07 1 37.25 293 HIS A C 1
ATOM 2299 O O . HIS A 1 293 ? -28.828 -10.836 13.125 1 37.25 293 HIS A O 1
ATOM 2305 N N . THR A 1 294 ? -29.781 -11.664 11.711 1 38.81 294 THR A N 1
ATOM 2306 C CA . THR A 1 294 ? -28.844 -12.781 11.766 1 38.81 294 THR A CA 1
ATOM 2307 C C . THR A 1 294 ? -27.5 -12.391 11.141 1 38.81 294 THR A C 1
ATOM 2309 O O . THR A 1 294 ? -27.469 -11.727 10.102 1 38.81 294 THR A O 1
ATOM 2312 N N . ASN A 1 295 ? -26.516 -12.156 11.906 1 37.94 295 ASN A N 1
ATOM 2313 C CA . ASN A 1 295 ? -25.125 -11.906 11.547 1 37.94 295 ASN A CA 1
ATOM 2314 C C . ASN A 1 295 ? -24.719 -12.656 10.281 1 37.94 295 ASN A C 1
ATOM 2316 O O . ASN A 1 295 ? -24.828 -13.883 10.227 1 37.94 295 ASN A O 1
ATOM 2320 N N . ARG A 1 296 ? -25.031 -12.195 9.164 1 41 296 ARG A N 1
ATOM 2321 C CA . ARG A 1 296 ? -24.547 -12.82 7.941 1 41 296 ARG A CA 1
ATOM 2322 C C . ARG A 1 296 ? -23.109 -13.297 8.102 1 41 296 ARG A C 1
ATOM 2324 O O . ARG A 1 296 ? -22.219 -12.508 8.445 1 41 296 ARG A O 1
ATOM 2331 N N . ILE A 1 297 ? -22.812 -14.398 8.609 1 42.03 297 ILE A N 1
ATOM 2332 C CA . ILE A 1 297 ? -21.484 -15 8.5 1 42.03 297 ILE A CA 1
ATOM 2333 C C . ILE A 1 297 ? -20.938 -14.797 7.09 1 42.03 297 ILE A C 1
ATOM 2335 O O . ILE A 1 297 ? -21.531 -15.258 6.113 1 42.03 297 ILE A O 1
ATOM 2339 N N . GLU A 1 298 ? -20.297 -13.75 6.914 1 55.56 298 GLU A N 1
ATOM 2340 C CA . GLU A 1 298 ? -19.609 -13.594 5.633 1 55.56 298 GLU A CA 1
ATOM 2341 C C . GLU A 1 298 ? -19.016 -14.914 5.16 1 55.56 298 GLU A C 1
ATOM 2343 O O . GLU A 1 298 ? -18.375 -15.625 5.941 1 55.56 298 GLU A O 1
ATOM 2348 N N . GLY A 1 299 ? -19.469 -15.359 4.043 1 64.94 299 GLY A N 1
ATOM 2349 C CA . GLY A 1 299 ? -18.953 -16.594 3.48 1 64.94 299 GLY A CA 1
ATOM 2350 C C . GLY A 1 299 ? -17.469 -16.562 3.207 1 64.94 299 GLY A C 1
ATOM 2351 O O . GLY A 1 299 ? -16.828 -15.516 3.328 1 64.94 299 GLY A O 1
ATOM 2352 N N . ALA A 1 300 ? -16.891 -17.703 3.115 1 70.31 300 ALA A N 1
ATOM 2353 C CA . ALA A 1 300 ? -15.461 -17.891 2.852 1 70.31 300 ALA A CA 1
ATOM 2354 C C . ALA A 1 300 ? -15.016 -17.094 1.637 1 70.31 300 ALA A C 1
ATOM 2356 O O . ALA A 1 300 ? -13.891 -16.594 1.593 1 70.31 300 ALA A O 1
ATOM 2357 N N . TRP A 1 301 ? -15.969 -16.859 0.79 1 76 301 TRP A N 1
ATOM 2358 C CA . TRP A 1 301 ? -15.664 -16.078 -0.41 1 76 301 TRP A CA 1
ATOM 2359 C C . TRP A 1 301 ? -15.383 -14.625 -0.061 1 76 301 TRP A C 1
ATOM 2361 O O . TRP A 1 301 ? -14.391 -14.047 -0.513 1 76 301 TRP A O 1
ATOM 2371 N N . GLU A 1 302 ? -16.188 -14.117 0.734 1 72.25 302 GLU A N 1
ATOM 2372 C CA . GLU A 1 302 ? -16.062 -12.719 1.126 1 72.25 302 GLU A CA 1
ATOM 2373 C C . GLU A 1 302 ? -14.781 -12.484 1.926 1 72.25 302 GLU A C 1
ATOM 2375 O O . GLU A 1 302 ? -14.078 -11.5 1.709 1 72.25 302 GLU A O 1
ATOM 2380 N N . VAL A 1 303 ? -14.508 -13.43 2.639 1 68 303 VAL A N 1
ATOM 2381 C CA . VAL A 1 303 ? -13.422 -13.242 3.6 1 68 303 VAL A CA 1
ATOM 2382 C C . VAL A 1 303 ? -12.078 -13.547 2.934 1 68 303 VAL A C 1
ATOM 2384 O O . VAL A 1 303 ? -11.078 -12.883 3.213 1 68 303 VAL A O 1
ATOM 2387 N N . ARG A 1 304 ? -12.188 -14.438 1.999 1 73 304 ARG A N 1
ATOM 2388 C CA . ARG A 1 304 ? -10.891 -14.961 1.576 1 73 304 ARG A CA 1
ATOM 2389 C C . ARG A 1 304 ? -10.562 -14.516 0.154 1 73 304 ARG A C 1
ATOM 2391 O O . ARG A 1 304 ? -9.391 -14.438 -0.221 1 73 304 ARG A O 1
ATOM 2398 N N . VAL A 1 305 ? -11.555 -14.227 -0.581 1 77.44 305 VAL A N 1
ATOM 2399 C CA . VAL A 1 305 ? -11.289 -14.07 -2.006 1 77.44 305 VAL A CA 1
ATOM 2400 C C . VAL A 1 305 ? -11.586 -12.633 -2.43 1 77.44 305 VAL A C 1
ATOM 2402 O O . VAL A 1 305 ? -10.867 -12.062 -3.254 1 77.44 305 VAL A O 1
ATOM 2405 N N . LYS A 1 306 ? -12.516 -12.047 -1.822 1 76 306 LYS A N 1
ATOM 2406 C CA . LYS A 1 306 ? -13.023 -10.766 -2.299 1 76 306 LYS A CA 1
ATOM 2407 C C . LYS A 1 306 ? -11.938 -9.688 -2.242 1 76 306 LYS A C 1
ATOM 2409 O O . LYS A 1 306 ? -11.906 -8.789 -3.084 1 76 306 LYS A O 1
ATOM 2414 N N . ARG A 1 307 ? -11.094 -9.859 -1.343 1 75.88 307 ARG A N 1
ATOM 2415 C CA . ARG A 1 307 ? -10.023 -8.875 -1.219 1 75.88 307 ARG A CA 1
ATOM 2416 C C . ARG A 1 307 ? -9.148 -8.852 -2.469 1 75.88 307 ARG A C 1
ATOM 2418 O O . ARG A 1 307 ? -8.688 -7.789 -2.891 1 75.88 307 ARG A O 1
ATOM 2425 N N . TYR A 1 308 ? -8.945 -9.961 -3.01 1 80.06 308 TYR A N 1
ATOM 2426 C CA . TYR A 1 308 ? -8.125 -10.047 -4.215 1 80.06 308 TYR A CA 1
ATOM 2427 C C . TYR A 1 308 ? -8.852 -9.453 -5.41 1 80.06 308 TYR A C 1
ATOM 2429 O O . TYR A 1 308 ? -8.242 -8.781 -6.25 1 80.06 308 TYR A O 1
ATOM 2437 N N . ILE A 1 309 ? -10.164 -9.617 -5.422 1 75.88 309 ILE A N 1
ATOM 2438 C CA . ILE A 1 309 ? -10.977 -9.094 -6.516 1 75.88 309 ILE A CA 1
ATOM 2439 C C . ILE A 1 309 ? -10.977 -7.566 -6.469 1 75.88 309 ILE A C 1
ATOM 2441 O O . ILE A 1 309 ? -10.789 -6.91 -7.496 1 75.88 309 ILE A O 1
ATOM 2445 N N . LYS A 1 310 ? -11.109 -7.125 -5.316 1 73.69 310 LYS A N 1
ATOM 2446 C CA . LYS A 1 310 ? -11.117 -5.676 -5.145 1 73.69 310 LYS A CA 1
ATOM 2447 C C . LYS A 1 310 ? -9.773 -5.07 -5.562 1 73.69 310 LYS A C 1
ATOM 2449 O O . LYS A 1 310 ? -9.742 -4.004 -6.184 1 73.69 310 LYS A O 1
ATOM 2454 N N . ALA A 1 311 ? -8.812 -5.797 -5.277 1 76.38 311 ALA A N 1
ATOM 2455 C CA . ALA A 1 311 ? -7.473 -5.312 -5.602 1 76.38 311 ALA A CA 1
ATOM 2456 C C . ALA A 1 311 ? -7.246 -5.309 -7.109 1 76.38 311 ALA A C 1
ATOM 2458 O O . ALA A 1 311 ? -6.367 -4.598 -7.609 1 76.38 311 ALA A O 1
ATOM 2459 N N . MET A 1 312 ? -8.023 -6.02 -7.797 1 79.94 312 MET A N 1
ATOM 2460 C CA . MET A 1 312 ? -7.828 -6.148 -9.242 1 79.94 312 MET A CA 1
ATOM 2461 C C . MET A 1 312 ? -8.727 -5.18 -10 1 79.94 312 MET A C 1
ATOM 2463 O O . MET A 1 312 ? -8.625 -5.062 -11.219 1 79.94 312 MET A O 1
ATOM 2467 N N . ARG A 1 313 ? -9.5 -4.523 -9.242 1 73.12 313 ARG A N 1
ATOM 2468 C CA . ARG A 1 313 ? -10.344 -3.545 -9.922 1 73.12 313 ARG A CA 1
ATOM 2469 C C . ARG A 1 313 ? -9.508 -2.453 -10.578 1 73.12 313 ARG A C 1
ATOM 2471 O O . ARG A 1 313 ? -8.594 -1.906 -9.953 1 73.12 313 ARG A O 1
ATOM 2478 N N . GLY A 1 314 ? -9.711 -2.223 -11.852 1 68.5 314 GLY A N 1
ATOM 2479 C CA . GLY A 1 314 ? -8.977 -1.196 -12.578 1 68.5 314 GLY A CA 1
ATOM 2480 C C . GLY A 1 314 ? -7.801 -1.746 -13.359 1 68.5 314 GLY A C 1
ATOM 2481 O O . GLY A 1 314 ? -7.199 -1.034 -14.164 1 68.5 314 GLY A O 1
ATOM 2482 N N . VAL A 1 315 ? -7.516 -3.02 -13.047 1 77.19 315 VAL A N 1
ATOM 2483 C CA . VAL A 1 315 ? -6.453 -3.656 -13.812 1 77.19 315 VAL A CA 1
ATOM 2484 C C . VAL A 1 315 ? -6.918 -3.889 -15.25 1 77.19 315 VAL A C 1
ATOM 2486 O O . VAL A 1 315 ? -8.031 -4.367 -15.477 1 77.19 315 VAL A O 1
ATOM 2489 N N . PRO A 1 316 ? -6.047 -3.471 -16.141 1 76.44 316 PRO A N 1
ATOM 2490 C CA . PRO A 1 316 ? -6.418 -3.746 -17.531 1 76.44 316 PRO A CA 1
ATOM 2491 C C . PRO A 1 316 ? -6.688 -5.227 -17.781 1 76.44 316 PRO A C 1
ATOM 2493 O O . PRO A 1 316 ? -6.023 -6.09 -17.203 1 76.44 316 PRO A O 1
ATOM 2496 N N . LYS A 1 317 ? -7.613 -5.41 -18.656 1 76.81 317 LYS A N 1
ATOM 2497 C CA . LYS A 1 317 ? -8.078 -6.766 -18.953 1 76.81 317 LYS A CA 1
ATOM 2498 C C . LYS A 1 317 ? -6.914 -7.668 -19.359 1 76.81 317 LYS A C 1
ATOM 2500 O O . LYS A 1 317 ? -6.871 -8.844 -18.984 1 76.81 317 LYS A O 1
ATOM 2505 N N . GLU A 1 318 ? -5.961 -7.102 -20.062 1 81.56 318 GLU A N 1
ATOM 2506 C CA . GLU A 1 318 ? -4.859 -7.883 -20.609 1 81.56 318 GLU A CA 1
ATOM 2507 C C . GLU A 1 318 ? -3.943 -8.406 -19.5 1 81.56 318 GLU A C 1
ATOM 2509 O O . GLU A 1 318 ? -3.186 -9.352 -19.719 1 81.56 318 GLU A O 1
ATOM 2514 N N . ARG A 1 319 ? -4.066 -7.809 -18.344 1 87.25 319 ARG A N 1
ATOM 2515 C CA . ARG A 1 319 ? -3.156 -8.188 -17.266 1 87.25 319 ARG A CA 1
ATOM 2516 C C . ARG A 1 319 ? -3.906 -8.875 -16.125 1 87.25 319 ARG A C 1
ATOM 2518 O O . ARG A 1 319 ? -3.293 -9.359 -15.172 1 87.25 319 ARG A O 1
ATOM 2525 N N . LEU A 1 320 ? -5.16 -8.984 -16.219 1 86.06 320 LEU A N 1
ATOM 2526 C CA . LEU A 1 320 ? -5.988 -9.5 -15.141 1 86.06 320 LEU A CA 1
ATOM 2527 C C . LEU A 1 320 ? -5.609 -10.93 -14.789 1 86.06 320 LEU A C 1
ATOM 2529 O O . LEU A 1 320 ? -5.578 -11.305 -13.617 1 86.06 320 LEU A O 1
ATOM 2533 N N . ASP A 1 321 ? -5.316 -11.695 -15.781 1 87.12 321 ASP A N 1
ATOM 2534 C CA . ASP A 1 321 ? -4.973 -13.094 -15.562 1 87.12 321 ASP A CA 1
ATOM 2535 C C . ASP A 1 321 ? -3.693 -13.227 -14.742 1 87.12 321 ASP A C 1
ATOM 2537 O O . ASP A 1 321 ? -3.598 -14.086 -13.867 1 87.12 321 ASP A O 1
ATOM 2541 N N . GLN A 1 322 ? -2.768 -12.391 -15.062 1 92.56 322 GLN A N 1
ATOM 2542 C CA . GLN A 1 322 ? -1.505 -12.445 -14.336 1 92.56 322 GLN A CA 1
ATOM 2543 C C . GLN A 1 322 ? -1.699 -12.062 -12.867 1 92.56 322 GLN A C 1
ATOM 2545 O O . GLN A 1 322 ? -1.074 -12.648 -11.984 1 92.56 322 GLN A O 1
ATOM 2550 N N . TYR A 1 323 ? -2.516 -11.094 -12.688 1 92.69 323 TYR A N 1
ATOM 2551 C CA . TYR A 1 323 ? -2.793 -10.68 -11.32 1 92.69 323 TYR A CA 1
ATOM 2552 C C . TYR A 1 323 ? -3.535 -11.766 -10.555 1 92.69 323 TYR A C 1
ATOM 2554 O O . TYR A 1 323 ? -3.223 -12.047 -9.398 1 92.69 323 TYR A O 1
ATOM 2562 N N . LEU A 1 324 ? -4.5 -12.312 -11.172 1 90.88 324 LEU A N 1
ATOM 2563 C CA . LEU A 1 324 ? -5.23 -13.414 -10.562 1 90.88 324 LEU A CA 1
ATOM 2564 C C . LEU A 1 324 ? -4.289 -14.562 -10.211 1 90.88 324 LEU A C 1
ATOM 2566 O O . LEU A 1 324 ? -4.352 -15.102 -9.102 1 90.88 324 LEU A O 1
ATOM 2570 N N . ASP A 1 325 ? -3.424 -14.906 -11.117 1 93.56 325 ASP A N 1
ATOM 2571 C CA . ASP A 1 325 ? -2.471 -15.984 -10.891 1 93.56 325 ASP A CA 1
ATOM 2572 C C . ASP A 1 325 ? -1.557 -15.672 -9.711 1 93.56 325 ASP A C 1
ATOM 2574 O O . ASP A 1 325 ? -1.175 -16.578 -8.953 1 93.56 325 ASP A O 1
ATOM 2578 N N . MET A 1 326 ? -1.209 -14.445 -9.625 1 95.25 326 MET A N 1
ATOM 2579 C CA . MET A 1 326 ? -0.373 -14.047 -8.492 1 95.25 326 MET A CA 1
ATOM 2580 C C . MET A 1 326 ? -1.081 -14.312 -7.172 1 95.25 326 MET A C 1
ATOM 2582 O O . MET A 1 326 ? -0.485 -14.859 -6.242 1 95.25 326 MET A O 1
ATOM 2586 N N . TYR A 1 327 ? -2.334 -13.945 -7.059 1 91.94 327 TYR A N 1
ATOM 2587 C CA . TYR A 1 327 ? -3.074 -14.141 -5.82 1 91.94 327 TYR A CA 1
ATOM 2588 C C . TYR A 1 327 ? -3.314 -15.625 -5.562 1 91.94 327 TYR A C 1
ATOM 2590 O O . TYR A 1 327 ? -3.303 -16.078 -4.414 1 91.94 327 TYR A O 1
ATOM 2598 N N . LEU A 1 328 ? -3.58 -16.359 -6.59 1 91.94 328 LEU A N 1
ATOM 2599 C CA . LEU A 1 328 ? -3.703 -17.812 -6.449 1 91.94 328 LEU A CA 1
ATOM 2600 C C . LEU A 1 328 ? -2.383 -18.422 -5.996 1 91.94 328 LEU A C 1
ATOM 2602 O O . LEU A 1 328 ? -2.365 -19.297 -5.125 1 91.94 328 LEU A O 1
ATOM 2606 N N . TRP A 1 329 ? -1.275 -17.969 -6.617 1 94.5 329 TRP A N 1
ATOM 2607 C CA . TRP A 1 329 ? 0.058 -18.422 -6.242 1 94.5 329 TRP A CA 1
ATOM 2608 C C . TRP A 1 329 ? 0.314 -18.188 -4.758 1 94.5 329 TRP A C 1
ATOM 2610 O O . TRP A 1 329 ? 0.783 -19.094 -4.055 1 94.5 329 TRP A O 1
ATOM 2620 N N . LYS A 1 330 ? -0.042 -17.078 -4.277 1 91.94 330 LYS A N 1
ATOM 2621 C CA . LYS A 1 330 ? 0.15 -16.766 -2.867 1 91.94 330 LYS A CA 1
ATOM 2622 C C . LYS A 1 330 ? -0.683 -17.672 -1.976 1 91.94 330 LYS A C 1
ATOM 2624 O O . LYS A 1 330 ? -0.29 -17.969 -0.846 1 91.94 330 LYS A O 1
ATOM 2629 N N . SER A 1 331 ? -1.78 -18.109 -2.48 1 88.44 331 SER A N 1
ATOM 2630 C CA . SER A 1 331 ? -2.688 -18.922 -1.686 1 88.44 331 SER A CA 1
ATOM 2631 C C . SER A 1 331 ? -2.314 -20.406 -1.768 1 88.44 331 SER A C 1
ATOM 2633 O O . SER A 1 331 ? -2.416 -21.125 -0.778 1 88.44 331 SER A O 1
ATOM 2635 N N . TRP A 1 332 ? -1.914 -20.844 -2.922 1 91.06 332 TRP A N 1
ATOM 2636 C CA . TRP A 1 332 ? -1.708 -22.266 -3.152 1 91.06 332 TRP A CA 1
ATOM 2637 C C . TRP A 1 332 ? -0.281 -22.672 -2.801 1 91.06 332 TRP A C 1
ATOM 2639 O O . TRP A 1 332 ? -0.04 -23.812 -2.375 1 91.06 332 TRP A O 1
ATOM 2649 N N . TYR A 1 333 ? 0.676 -21.797 -2.969 1 94 333 TYR A N 1
ATOM 2650 C CA . TYR A 1 333 ? 2.078 -22.188 -2.834 1 94 333 TYR A CA 1
ATOM 2651 C C . TYR A 1 333 ? 2.625 -21.781 -1.469 1 94 333 TYR A C 1
ATOM 2653 O O . TYR A 1 333 ? 3.805 -21.984 -1.18 1 94 333 TYR A O 1
ATOM 2661 N N . PHE A 1 334 ? 1.826 -21.156 -0.67 1 92.94 334 PHE A N 1
ATOM 2662 C CA . PHE A 1 334 ? 2.209 -20.812 0.691 1 92.94 334 PHE A CA 1
ATOM 2663 C C . PHE A 1 334 ? 1.125 -21.219 1.682 1 92.94 334 PHE A C 1
ATOM 2665 O O . PHE A 1 334 ? -0.056 -21.266 1.331 1 92.94 334 PHE A O 1
ATOM 2672 N N . ASN A 1 335 ? 1.538 -21.547 2.844 1 87.94 335 ASN A N 1
ATOM 2673 C CA . ASN A 1 335 ? 0.59 -21.906 3.896 1 87.94 335 ASN A CA 1
ATOM 2674 C C . ASN A 1 335 ? 0.159 -20.672 4.695 1 87.94 335 ASN A C 1
ATOM 2676 O O . ASN A 1 335 ? 0.847 -20.266 5.637 1 87.94 335 ASN A O 1
ATOM 2680 N N . GLY A 1 336 ? -1 -20.109 4.309 1 81.25 336 GLY A N 1
ATOM 2681 C CA . GLY A 1 336 ? -1.47 -18.906 4.977 1 81.25 336 GLY A CA 1
ATOM 2682 C C . GLY A 1 336 ? -0.689 -17.656 4.586 1 81.25 336 GLY A C 1
ATOM 2683 O O . GLY A 1 336 ? -0.01 -17.641 3.557 1 81.25 336 GLY A O 1
ATOM 2684 N N . THR A 1 337 ? -0.927 -16.656 5.281 1 84.12 337 THR A N 1
ATOM 2685 C CA . THR A 1 337 ? -0.16 -15.445 5.051 1 84.12 337 THR A CA 1
ATOM 2686 C C . THR A 1 337 ? 1.238 -15.562 5.648 1 84.12 337 THR A C 1
ATOM 2688 O O . THR A 1 337 ? 1.388 -15.898 6.828 1 84.12 337 THR A O 1
ATOM 2691 N N . VAL A 1 338 ? 2.201 -15.414 4.844 1 93.56 338 VAL A N 1
ATOM 2692 C CA . VAL A 1 338 ? 3.576 -15.594 5.297 1 93.56 338 VAL A CA 1
ATOM 2693 C C . VAL A 1 338 ? 4.316 -14.258 5.234 1 93.56 338 VAL A C 1
ATOM 2695 O O . VAL A 1 338 ? 3.863 -13.32 4.574 1 93.56 338 VAL A O 1
ATOM 2698 N N . PRO A 1 339 ? 5.457 -14.156 5.91 1 95.88 339 PRO A N 1
ATOM 2699 C CA . PRO A 1 339 ? 6.266 -12.938 5.848 1 95.88 339 PRO A CA 1
ATOM 2700 C C . PRO A 1 339 ? 6.773 -12.641 4.438 1 95.88 339 PRO A C 1
ATOM 2702 O O . PRO A 1 339 ? 6.926 -13.562 3.627 1 95.88 339 PRO A O 1
ATOM 2705 N N . LYS A 1 340 ? 7.117 -11.391 4.18 1 97.25 340 LYS A N 1
ATOM 2706 C CA . LYS A 1 340 ? 7.492 -10.898 2.855 1 97.25 340 LYS A CA 1
ATOM 2707 C C . LYS A 1 340 ? 8.727 -11.633 2.328 1 97.25 340 LYS A C 1
ATOM 2709 O O . LYS A 1 340 ? 8.797 -11.953 1.142 1 97.25 340 LYS A O 1
ATOM 2714 N N . CYS A 1 341 ? 9.664 -11.906 3.213 1 97.75 341 CYS A N 1
ATOM 2715 C CA . CYS A 1 341 ? 10.898 -12.547 2.779 1 97.75 341 CYS A CA 1
ATOM 2716 C C . CYS A 1 341 ? 10.625 -13.945 2.242 1 97.75 341 CYS A C 1
ATOM 2718 O O . CYS A 1 341 ? 11.359 -14.438 1.38 1 97.75 341 CYS A O 1
ATOM 2720 N N . GLN A 1 342 ? 9.594 -14.562 2.701 1 97.94 342 GLN A N 1
ATOM 2721 C CA . GLN A 1 342 ? 9.266 -15.914 2.25 1 97.94 342 GLN A CA 1
ATOM 2722 C C . GLN A 1 342 ? 8.625 -15.891 0.867 1 97.94 342 GLN A C 1
ATOM 2724 O O . GLN A 1 342 ? 8.773 -16.828 0.089 1 97.94 342 GLN A O 1
ATOM 2729 N N . TYR A 1 343 ? 7.883 -14.852 0.56 1 98 343 TYR A N 1
ATOM 2730 C CA . TYR A 1 343 ? 7.359 -14.711 -0.796 1 98 343 TYR A CA 1
ATOM 2731 C C . TYR A 1 343 ? 8.492 -14.578 -1.806 1 98 343 TYR A C 1
ATOM 2733 O O . TYR A 1 343 ? 8.422 -15.133 -2.908 1 98 343 TYR A O 1
ATOM 2741 N N . LEU A 1 344 ? 9.555 -13.828 -1.429 1 98.69 344 LEU A N 1
ATOM 2742 C CA . LEU A 1 344 ? 10.703 -13.758 -2.32 1 98.69 344 LEU A CA 1
ATOM 2743 C C . LEU A 1 344 ? 11.383 -15.117 -2.447 1 98.69 344 LEU A C 1
ATOM 2745 O O . LEU A 1 344 ? 11.812 -15.5 -3.539 1 98.69 344 LEU A O 1
ATOM 2749 N N . ASP A 1 345 ? 11.469 -15.781 -1.334 1 98.56 345 ASP A N 1
ATOM 2750 C CA . ASP A 1 345 ? 12.039 -17.125 -1.363 1 98.56 345 ASP A CA 1
ATOM 2751 C C . ASP A 1 345 ? 11.281 -18.016 -2.342 1 98.56 345 ASP A C 1
ATOM 2753 O O . ASP A 1 345 ? 11.891 -18.719 -3.146 1 98.56 345 ASP A O 1
ATOM 2757 N N . GLY A 1 346 ? 9.961 -18.016 -2.26 1 98.25 346 GLY A N 1
ATOM 2758 C CA . GLY A 1 346 ? 9.141 -18.766 -3.197 1 98.25 346 GLY A CA 1
ATOM 2759 C C . GLY A 1 346 ? 9.344 -18.344 -4.641 1 98.25 346 GLY A C 1
ATOM 2760 O O . GLY A 1 346 ? 9.414 -19.188 -5.539 1 98.25 346 GLY A O 1
ATOM 2761 N N . LEU A 1 347 ? 9.383 -17.016 -4.863 1 98.62 347 LEU A N 1
ATOM 2762 C CA . LEU A 1 347 ? 9.625 -16.516 -6.211 1 98.62 347 LEU A CA 1
ATOM 2763 C C . LEU A 1 347 ? 10.945 -17.031 -6.766 1 98.62 347 LEU A C 1
ATOM 2765 O O . LEU A 1 347 ? 11.016 -17.438 -7.926 1 98.62 347 LEU A O 1
ATOM 2769 N N . VAL A 1 348 ? 12 -17.016 -5.941 1 98.56 348 VAL A N 1
ATOM 2770 C CA . VAL A 1 348 ? 13.312 -17.5 -6.34 1 98.56 348 VAL A CA 1
ATOM 2771 C C . VAL A 1 348 ? 13.234 -18.984 -6.727 1 98.56 348 VAL A C 1
ATOM 2773 O O . VAL A 1 348 ? 13.789 -19.391 -7.746 1 98.56 348 VAL A O 1
ATOM 2776 N N . GLN A 1 349 ? 12.539 -19.75 -5.93 1 98.12 349 GLN A N 1
ATOM 2777 C CA . GLN A 1 349 ? 12.352 -21.156 -6.238 1 98.12 349 GLN A CA 1
ATOM 2778 C C . GLN A 1 349 ? 11.617 -21.344 -7.562 1 98.12 349 GLN A C 1
ATOM 2780 O O . GLN A 1 349 ? 11.984 -22.203 -8.375 1 98.12 349 GLN A O 1
ATOM 2785 N N . GLY A 1 350 ? 10.578 -20.547 -7.805 1 97.88 350 GLY A N 1
ATOM 2786 C CA . GLY A 1 350 ? 9.875 -20.578 -9.078 1 97.88 350 GLY A CA 1
ATOM 2787 C C . GLY A 1 350 ? 10.758 -20.219 -10.258 1 97.88 350 GLY A C 1
ATOM 2788 O O . GLY A 1 350 ? 10.703 -20.859 -11.305 1 97.88 350 GLY A O 1
ATOM 2789 N N . ILE A 1 351 ? 11.57 -19.203 -10.094 1 98.06 351 ILE A N 1
ATOM 2790 C CA . ILE A 1 351 ? 12.461 -18.766 -11.156 1 98.06 351 ILE A CA 1
ATOM 2791 C C . ILE A 1 351 ? 13.453 -19.875 -11.484 1 98.06 351 ILE A C 1
ATOM 2793 O O . ILE A 1 351 ? 13.703 -20.172 -12.656 1 98.06 351 ILE A O 1
ATOM 2797 N N . ARG A 1 352 ? 13.992 -20.484 -10.492 1 97.12 352 ARG A N 1
ATOM 2798 C CA . ARG A 1 352 ? 14.953 -21.547 -10.711 1 97.12 352 ARG A CA 1
ATOM 2799 C C . ARG A 1 352 ? 14.32 -22.703 -11.492 1 97.12 352 ARG A C 1
ATOM 2801 O O . ARG A 1 352 ? 14.984 -23.359 -12.297 1 97.12 352 ARG A O 1
ATOM 2808 N N . LYS A 1 353 ? 13.125 -22.969 -11.195 1 95.75 353 LYS A N 1
ATOM 2809 C CA . LYS A 1 353 ? 12.406 -24.062 -11.852 1 95.75 353 LYS A CA 1
ATOM 2810 C C . LYS A 1 353 ? 12.172 -23.75 -13.328 1 95.75 353 LYS A C 1
ATOM 2812 O O . LYS A 1 353 ? 12.383 -24.625 -14.18 1 95.75 353 LYS A O 1
ATOM 2817 N N . HIS A 1 354 ? 11.812 -22.516 -13.664 1 95.5 354 HIS A N 1
ATOM 2818 C CA . HIS A 1 354 ? 11.398 -22.188 -15.023 1 95.5 354 HIS A CA 1
ATOM 2819 C C . HIS A 1 354 ? 12.555 -21.625 -15.836 1 95.5 354 HIS A C 1
ATOM 2821 O O . HIS A 1 354 ? 12.492 -21.578 -17.062 1 95.5 354 HIS A O 1
ATOM 2827 N N . TYR A 1 355 ? 13.586 -21.109 -15.117 1 95.19 355 TYR A N 1
ATOM 2828 C CA . TYR A 1 355 ? 14.805 -20.609 -15.75 1 95.19 355 TYR A CA 1
ATOM 2829 C C . TYR A 1 355 ? 16.031 -21.25 -15.125 1 95.19 355 TYR A C 1
ATOM 2831 O O . TYR A 1 355 ? 16.859 -20.562 -14.531 1 95.19 355 TYR A O 1
ATOM 2839 N N . PRO A 1 356 ? 16.188 -22.5 -15.367 1 92.38 356 PRO A N 1
ATOM 2840 C CA . PRO A 1 356 ? 17.359 -23.172 -14.781 1 92.38 356 PRO A CA 1
ATOM 2841 C C . PRO A 1 356 ? 18.672 -22.672 -15.383 1 92.38 356 PRO A C 1
ATOM 2843 O O . PRO A 1 356 ? 18.75 -22.453 -16.594 1 92.38 356 PRO A O 1
ATOM 2846 N N . VAL A 1 357 ? 19.625 -22.391 -14.547 1 88.75 357 VAL A N 1
ATOM 2847 C CA . VAL A 1 357 ? 20.922 -21.906 -14.992 1 88.75 357 VAL A CA 1
ATOM 2848 C C . VAL A 1 357 ? 22.016 -22.875 -14.523 1 88.75 357 VAL A C 1
ATOM 2850 O O . VAL A 1 357 ? 21.844 -23.578 -13.523 1 88.75 357 VAL A O 1
ATOM 2853 N N . MET B 1 1 ? -19.812 -57.062 -49.344 1 24.42 1 MET B N 1
ATOM 2854 C CA . MET B 1 1 ? -19.688 -55.625 -49.125 1 24.42 1 MET B CA 1
ATOM 2855 C C . MET B 1 1 ? -18.719 -55.344 -47.969 1 24.42 1 MET B C 1
ATOM 2857 O O . MET B 1 1 ? -18.828 -55.938 -46.906 1 24.42 1 MET B O 1
ATOM 2861 N N . ALA B 1 2 ? -17.594 -54.562 -48.312 1 28.52 2 ALA B N 1
ATOM 2862 C CA . ALA B 1 2 ? -16.266 -54.438 -47.688 1 28.52 2 ALA B CA 1
ATOM 2863 C C . ALA B 1 2 ? -16.359 -53.625 -46.375 1 28.52 2 ALA B C 1
ATOM 2865 O O . ALA B 1 2 ? -17.125 -52.688 -46.281 1 28.52 2 ALA B O 1
ATOM 2866 N N . PRO B 1 3 ? -15.992 -54.219 -45.312 1 24.53 3 PRO B N 1
ATOM 2867 C CA . PRO B 1 3 ? -16.125 -53.656 -43.969 1 24.53 3 PRO B CA 1
ATOM 2868 C C . PRO B 1 3 ? -15.461 -52.281 -43.812 1 24.53 3 PRO B C 1
ATOM 2870 O O . PRO B 1 3 ? -14.406 -52.062 -44.406 1 24.53 3 PRO B O 1
ATOM 2873 N N . ALA B 1 4 ? -16.25 -51.219 -43.812 1 26.39 4 ALA B N 1
ATOM 2874 C CA . ALA B 1 4 ? -15.844 -49.844 -43.75 1 26.39 4 ALA B CA 1
ATOM 2875 C C . ALA B 1 4 ? -14.844 -49.594 -42.625 1 26.39 4 ALA B C 1
ATOM 2877 O O . ALA B 1 4 ? -15.109 -49.969 -41.469 1 26.39 4 ALA B O 1
ATOM 2878 N N . LYS B 1 5 ? -13.609 -49.562 -43.031 1 29.22 5 LYS B N 1
ATOM 2879 C CA . LYS B 1 5 ? -12.445 -49.375 -42.156 1 29.22 5 LYS B CA 1
ATOM 2880 C C . LYS B 1 5 ? -12.633 -48.156 -41.25 1 29.22 5 LYS B C 1
ATOM 2882 O O . LYS B 1 5 ? -13.07 -47.094 -41.688 1 29.22 5 LYS B O 1
ATOM 2887 N N . LYS B 1 6 ? -12.867 -48.469 -40 1 30.31 6 LYS B N 1
ATOM 2888 C CA . LYS B 1 6 ? -12.977 -47.625 -38.812 1 30.31 6 LYS B CA 1
ATOM 2889 C C . LYS B 1 6 ? -11.828 -46.625 -38.75 1 30.31 6 LYS B C 1
ATOM 2891 O O . LYS B 1 6 ? -10.656 -47 -38.688 1 30.31 6 LYS B O 1
ATOM 2896 N N . SER B 1 7 ? -11.891 -45.562 -39.594 1 24.77 7 SER B N 1
ATOM 2897 C CA . SER B 1 7 ? -10.797 -44.594 -39.625 1 24.77 7 SER B CA 1
ATOM 2898 C C . SER B 1 7 ? -10.469 -44.062 -38.219 1 24.77 7 SER B C 1
ATOM 2900 O O . SER B 1 7 ? -11.367 -43.844 -37.406 1 24.77 7 SER B O 1
ATOM 2902 N N . SER B 1 8 ? -9.344 -44.469 -37.75 1 23.5 8 SER B N 1
ATOM 2903 C CA . SER B 1 8 ? -8.586 -44.188 -36.531 1 23.5 8 SER B CA 1
ATOM 2904 C C . SER B 1 8 ? -8.422 -42.688 -36.312 1 23.5 8 SER B C 1
ATOM 2906 O O . SER B 1 8 ? -7.652 -42.031 -37 1 23.5 8 SER B O 1
ATOM 2908 N N . SER B 1 9 ? -9.469 -41.938 -36.344 1 22.58 9 SER B N 1
ATOM 2909 C CA . SER B 1 9 ? -9.211 -40.531 -36.219 1 22.58 9 SER B CA 1
ATOM 2910 C C . SER B 1 9 ? -8.273 -40.219 -35.062 1 22.58 9 SER B C 1
ATOM 2912 O O . SER B 1 9 ? -8.555 -40.562 -33.938 1 22.58 9 SER B O 1
ATOM 2914 N N . LYS B 1 10 ? -7.004 -40.219 -35.312 1 28.02 10 LYS B N 1
ATOM 2915 C CA . LYS B 1 10 ? -5.871 -39.812 -34.5 1 28.02 10 LYS B CA 1
ATOM 2916 C C . LYS B 1 10 ? -6.16 -38.5 -33.75 1 28.02 10 LYS B C 1
ATOM 2918 O O . LYS B 1 10 ? -6.406 -37.469 -34.375 1 28.02 10 LYS B O 1
ATOM 2923 N N . THR B 1 11 ? -6.773 -38.562 -32.688 1 23.22 11 THR B N 1
ATOM 2924 C CA . THR B 1 11 ? -6.961 -37.438 -31.797 1 23.22 11 THR B CA 1
ATOM 2925 C C . THR B 1 11 ? -5.641 -36.688 -31.578 1 23.22 11 THR B C 1
ATOM 2927 O O . THR B 1 11 ? -4.652 -37.281 -31.141 1 23.22 11 THR B O 1
ATOM 2930 N N . THR B 1 12 ? -5.25 -35.844 -32.469 1 26.03 12 THR B N 1
ATOM 2931 C CA . THR B 1 12 ? -4.008 -35.062 -32.438 1 26.03 12 THR B CA 1
ATOM 2932 C C . THR B 1 12 ? -3.781 -34.5 -31.031 1 26.03 12 THR B C 1
ATOM 2934 O O . THR B 1 12 ? -4.68 -33.875 -30.453 1 26.03 12 THR B O 1
ATOM 2937 N N . PRO B 1 13 ? -2.879 -35 -30.281 1 24.27 13 PRO B N 1
ATOM 2938 C CA . PRO B 1 13 ? -2.525 -34.594 -28.906 1 24.27 13 PRO B CA 1
ATOM 2939 C C . PRO B 1 13 ? -2.383 -33.094 -28.766 1 24.27 13 PRO B C 1
ATOM 2941 O O . PRO B 1 13 ? -2.055 -32.406 -29.734 1 24.27 13 PRO B O 1
ATOM 2944 N N . ARG B 1 14 ? -3.168 -32.438 -27.953 1 24.52 14 ARG B N 1
ATOM 2945 C CA . ARG B 1 14 ? -3.125 -31.031 -27.625 1 24.52 14 ARG B CA 1
ATOM 2946 C C . ARG B 1 14 ? -1.688 -30.547 -27.469 1 24.52 14 ARG B C 1
ATOM 2948 O O . ARG B 1 14 ? -0.919 -31.109 -26.688 1 24.52 14 ARG B O 1
ATOM 2955 N N . SER B 1 15 ? -1.073 -30.094 -28.484 1 24.48 15 SER B N 1
ATOM 2956 C CA . SER B 1 15 ? 0.294 -29.594 -28.578 1 24.48 15 SER B CA 1
ATOM 2957 C C . SER B 1 15 ? 0.654 -28.766 -27.344 1 24.48 15 SER B C 1
ATOM 2959 O O . SER B 1 15 ? -0.195 -28.062 -26.797 1 24.48 15 SER B O 1
ATOM 2961 N N . ALA B 1 16 ? 1.632 -29.062 -26.625 1 26.12 16 ALA B N 1
ATOM 2962 C CA . ALA B 1 16 ? 2.363 -28.484 -25.5 1 26.12 16 ALA B CA 1
ATOM 2963 C C . ALA B 1 16 ? 2.553 -26.984 -25.688 1 26.12 16 ALA B C 1
ATOM 2965 O O . ALA B 1 16 ? 3.215 -26.547 -26.641 1 26.12 16 ALA B O 1
ATOM 2966 N N . ARG B 1 17 ? 1.568 -26.156 -25.469 1 26.25 17 ARG B N 1
ATOM 2967 C CA . ARG B 1 17 ? 1.76 -24.719 -25.594 1 26.25 17 ARG B CA 1
ATOM 2968 C C . ARG B 1 17 ? 3.109 -24.281 -25.016 1 26.25 17 ARG B C 1
ATOM 2970 O O . ARG B 1 17 ? 3.389 -24.5 -23.844 1 26.25 17 ARG B O 1
ATOM 2977 N N . ALA B 1 18 ? 4.18 -24.203 -25.766 1 28.25 18 ALA B N 1
ATOM 2978 C CA . ALA B 1 18 ? 5.512 -23.703 -25.438 1 28.25 18 ALA B CA 1
ATOM 2979 C C . ALA B 1 18 ? 5.422 -22.469 -24.547 1 28.25 18 ALA B C 1
ATOM 2981 O O . ALA B 1 18 ? 4.461 -21.703 -24.625 1 28.25 18 ALA B O 1
ATOM 2982 N N . PRO B 1 19 ? 6.07 -22.422 -23.453 1 28.89 19 PRO B N 1
ATOM 2983 C CA . PRO B 1 19 ? 6.082 -21.203 -22.641 1 28.89 19 PRO B CA 1
ATOM 2984 C C . PRO B 1 19 ? 6.125 -19.938 -23.484 1 28.89 19 PRO B C 1
ATOM 2986 O O . PRO B 1 19 ? 6.762 -19.906 -24.531 1 28.89 19 PRO B O 1
ATOM 2989 N N . ARG B 1 20 ? 5.082 -19.219 -23.641 1 30.11 20 ARG B N 1
ATOM 2990 C CA . ARG B 1 20 ? 5.051 -18.016 -24.469 1 30.11 20 ARG B CA 1
ATOM 2991 C C . ARG B 1 20 ? 6.41 -17.328 -24.469 1 30.11 20 ARG B C 1
ATOM 2993 O O . ARG B 1 20 ? 6.965 -17.031 -23.406 1 30.11 20 ARG B O 1
ATOM 3000 N N . LYS B 1 21 ? 7.273 -17.594 -25.375 1 31.25 21 LYS B N 1
ATOM 3001 C CA . LYS B 1 21 ? 8.453 -16.797 -25.688 1 31.25 21 LYS B CA 1
ATOM 3002 C C . LYS B 1 21 ? 8.227 -15.328 -25.328 1 31.25 21 LYS B C 1
ATOM 3004 O O . LYS B 1 21 ? 7.098 -14.844 -25.344 1 31.25 21 LYS B O 1
ATOM 3009 N N . ARG B 1 22 ? 9.203 -14.633 -24.688 1 31.39 22 ARG B N 1
ATOM 3010 C CA . ARG B 1 22 ? 9.227 -13.195 -24.438 1 31.39 22 ARG B CA 1
ATOM 3011 C C . ARG B 1 22 ? 8.625 -12.422 -25.609 1 31.39 22 ARG B C 1
ATOM 3013 O O . ARG B 1 22 ? 9.148 -12.469 -26.719 1 31.39 22 ARG B O 1
ATOM 3020 N N . ALA B 1 23 ? 7.285 -12.305 -25.891 1 31.44 23 ALA B N 1
ATOM 3021 C CA . ALA B 1 23 ? 6.703 -11.555 -27 1 31.44 23 ALA B CA 1
ATOM 3022 C C . ALA B 1 23 ? 7.547 -10.328 -27.344 1 31.44 23 ALA B C 1
ATOM 3024 O O . ALA B 1 23 ? 8.078 -9.672 -26.438 1 31.44 23 ALA B O 1
ATOM 3025 N N . SER B 1 24 ? 8 -10.141 -28.656 1 26.84 24 SER B N 1
ATOM 3026 C CA . SER B 1 24 ? 8.805 -9.055 -29.219 1 26.84 24 SER B CA 1
ATOM 3027 C C . SER B 1 24 ? 8.297 -7.695 -28.75 1 26.84 24 SER B C 1
ATOM 3029 O O . SER B 1 24 ? 7.145 -7.562 -28.344 1 26.84 24 SER B O 1
ATOM 3031 N N . ARG B 1 25 ? 9.164 -6.488 -28.734 1 26.14 25 ARG B N 1
ATOM 3032 C CA . ARG B 1 25 ? 9.016 -5.078 -28.391 1 26.14 25 ARG B CA 1
ATOM 3033 C C . ARG B 1 25 ? 7.77 -4.484 -29.031 1 26.14 25 ARG B C 1
ATOM 3035 O O . ARG B 1 25 ? 7.078 -3.662 -28.438 1 26.14 25 ARG B O 1
ATOM 3042 N N . SER B 1 26 ? 7.512 -4.625 -30.406 1 27.25 26 SER B N 1
ATOM 3043 C CA . SER B 1 26 ? 6.617 -3.92 -31.328 1 27.25 26 SER B CA 1
ATOM 3044 C C . SER B 1 26 ? 5.156 -4.23 -31.016 1 27.25 26 SER B C 1
ATOM 3046 O O . SER B 1 26 ? 4.281 -3.385 -31.219 1 27.25 26 SER B O 1
ATOM 3048 N N . GLU B 1 27 ? 4.695 -5.488 -30.984 1 26.97 27 GLU B N 1
ATOM 3049 C CA . GLU B 1 27 ? 3.266 -5.785 -30.984 1 26.97 27 GLU B CA 1
ATOM 3050 C C . GLU B 1 27 ? 2.625 -5.445 -29.641 1 26.97 27 GLU B C 1
ATOM 3052 O O . GLU B 1 27 ? 1.41 -5.254 -29.562 1 26.97 27 GLU B O 1
ATOM 3057 N N . ARG B 1 28 ? 3.244 -5.641 -28.578 1 28.05 28 ARG B N 1
ATOM 3058 C CA . ARG B 1 28 ? 2.693 -5.332 -27.266 1 28.05 28 ARG B CA 1
ATOM 3059 C C . ARG B 1 28 ? 2.576 -3.824 -27.047 1 28.05 28 ARG B C 1
ATOM 3061 O O . ARG B 1 28 ? 2.037 -3.369 -26.047 1 28.05 28 ARG B O 1
ATOM 3068 N N . VAL B 1 29 ? 3.391 -2.979 -27.844 1 27.44 29 VAL B N 1
ATOM 3069 C CA . VAL B 1 29 ? 3.424 -1.522 -27.75 1 27.44 29 VAL B CA 1
ATOM 3070 C C . VAL B 1 29 ? 2.107 -0.939 -28.25 1 27.44 29 VAL B C 1
ATOM 3072 O O . VAL B 1 29 ? 1.788 0.22 -27.984 1 27.44 29 VAL B O 1
ATOM 3075 N N . ARG B 1 30 ? 1.482 -1.509 -29.391 1 26.38 30 ARG B N 1
ATOM 3076 C CA . ARG B 1 30 ? 0.432 -0.759 -30.062 1 26.38 30 ARG B CA 1
ATOM 3077 C C . ARG B 1 30 ? -0.819 -0.659 -29.203 1 26.38 30 ARG B C 1
ATOM 3079 O O . ARG B 1 30 ? -1.691 0.174 -29.453 1 26.38 30 ARG B O 1
ATOM 3086 N N . ALA B 1 31 ? -1.255 -1.796 -28.688 1 28.06 31 ALA B N 1
ATOM 3087 C CA . ALA B 1 31 ? -2.602 -1.7 -28.125 1 28.06 31 ALA B CA 1
ATOM 3088 C C . ALA B 1 31 ? -2.629 -0.773 -26.922 1 28.06 31 ALA B C 1
ATOM 3090 O O . ALA B 1 31 ? -3.613 -0.74 -26.172 1 28.06 31 ALA B O 1
ATOM 3091 N N . SER B 1 32 ? -1.46 -0.267 -26.578 1 24.25 32 SER B N 1
ATOM 3092 C CA . SER B 1 32 ? -1.357 0.423 -25.297 1 24.25 32 SER B CA 1
ATOM 3093 C C . SER B 1 32 ? -2.324 1.601 -25.234 1 24.25 32 SER B C 1
ATOM 3095 O O . SER B 1 32 ? -3.043 1.76 -24.234 1 24.25 32 SER B O 1
ATOM 3097 N N . ARG B 1 33 ? -1.872 2.781 -25.828 1 24.11 33 ARG B N 1
ATOM 3098 C CA . ARG B 1 33 ? -2.133 4.074 -25.203 1 24.11 33 ARG B CA 1
ATOM 3099 C C . ARG B 1 33 ? -3.545 4.559 -25.516 1 24.11 33 ARG B C 1
ATOM 3101 O O . ARG B 1 33 ? -3.793 5.129 -26.578 1 24.11 33 ARG B O 1
ATOM 3108 N N . ALA B 1 34 ? -4.52 3.713 -25.484 1 26.83 34 ALA B N 1
ATOM 3109 C CA . ALA B 1 34 ? -5.605 4.668 -25.688 1 26.83 34 ALA B CA 1
ATOM 3110 C C . ALA B 1 34 ? -5.332 5.98 -24.969 1 26.83 34 ALA B C 1
ATOM 3112 O O . ALA B 1 34 ? -4.785 5.984 -23.859 1 26.83 34 ALA B O 1
ATOM 3113 N N . PRO B 1 35 ? -5.289 7.125 -25.703 1 26.59 35 PRO B N 1
ATOM 3114 C CA . PRO B 1 35 ? -5.035 8.414 -25.047 1 26.59 35 PRO B CA 1
ATOM 3115 C C . PRO B 1 35 ? -5.734 8.547 -23.703 1 26.59 35 PRO B C 1
ATOM 3117 O O . PRO B 1 35 ? -6.793 7.949 -23.484 1 26.59 35 PRO B O 1
ATOM 3120 N N . PRO B 1 36 ? -4.895 8.516 -22.562 1 26.42 36 PRO B N 1
ATOM 3121 C CA . PRO B 1 36 ? -5.512 8.859 -21.281 1 26.42 36 PRO B CA 1
ATOM 3122 C C . PRO B 1 36 ? -6.758 9.719 -21.438 1 26.42 36 PRO B C 1
ATOM 3124 O O . PRO B 1 36 ? -6.812 10.578 -22.328 1 26.42 36 PRO B O 1
ATOM 3127 N N . ASN B 1 37 ? -7.883 9.086 -21.438 1 26.45 37 ASN B N 1
ATOM 3128 C CA . ASN B 1 37 ? -8.977 10.023 -21.203 1 26.45 37 ASN B CA 1
ATOM 3129 C C . ASN B 1 37 ? -8.484 11.305 -20.547 1 26.45 37 ASN B C 1
ATOM 3131 O O . ASN B 1 37 ? -7.469 11.297 -19.844 1 26.45 37 ASN B O 1
ATOM 3135 N N . THR B 1 38 ? -8.945 12.438 -21.062 1 27.8 38 THR B N 1
ATOM 3136 C CA . THR B 1 38 ? -8.672 13.789 -20.578 1 27.8 38 THR B CA 1
ATOM 3137 C C . THR B 1 38 ? -8.594 13.82 -19.062 1 27.8 38 THR B C 1
ATOM 3139 O O . THR B 1 38 ? -9.609 13.672 -18.375 1 27.8 38 THR B O 1
ATOM 3142 N N . ALA B 1 39 ? -7.691 13.016 -18.469 1 31.2 39 ALA B N 1
ATOM 3143 C CA . ALA B 1 39 ? -7.406 13.25 -17.047 1 31.2 39 ALA B CA 1
ATOM 3144 C C . ALA B 1 39 ? -7.758 14.68 -16.641 1 31.2 39 ALA B C 1
ATOM 3146 O O . ALA B 1 39 ? -7.445 15.633 -17.375 1 31.2 39 ALA B O 1
ATOM 3147 N N . PRO B 1 40 ? -8.734 14.789 -15.852 1 30.45 40 PRO B N 1
ATOM 3148 C CA . PRO B 1 40 ? -8.977 16.203 -15.57 1 30.45 40 PRO B CA 1
ATOM 3149 C C . PRO B 1 40 ? -7.699 17.047 -15.633 1 30.45 40 PRO B C 1
ATOM 3151 O O . PRO B 1 40 ? -6.598 16.516 -15.477 1 30.45 40 PRO B O 1
ATOM 3154 N N . LYS B 1 41 ? -7.766 18.297 -16.109 1 33.78 41 LYS B N 1
ATOM 3155 C CA . LYS B 1 41 ? -6.855 19.438 -16.125 1 33.78 41 LYS B CA 1
ATOM 3156 C C . LYS B 1 41 ? -5.883 19.391 -14.953 1 33.78 41 LYS B C 1
ATOM 3158 O O . LYS B 1 41 ? -6.168 18.766 -13.938 1 33.78 41 LYS B O 1
ATOM 3163 N N . GLU B 1 42 ? -4.645 19.797 -15.195 1 35.59 42 GLU B N 1
ATOM 3164 C CA . GLU B 1 42 ? -3.504 20.109 -14.344 1 35.59 42 GLU B CA 1
ATOM 3165 C C . GLU B 1 42 ? -3.957 20.5 -12.938 1 35.59 42 GLU B C 1
ATOM 3167 O O . GLU B 1 42 ? -4.785 21.391 -12.773 1 35.59 42 GLU B O 1
ATOM 3172 N N . PRO B 1 43 ? -3.977 19.516 -12.047 1 40.41 43 PRO B N 1
ATOM 3173 C CA . PRO B 1 43 ? -4.258 20.203 -10.781 1 40.41 43 PRO B CA 1
ATOM 3174 C C . PRO B 1 43 ? -3.568 21.547 -10.672 1 40.41 43 PRO B C 1
ATOM 3176 O O . PRO B 1 43 ? -2.408 21.703 -11.062 1 40.41 43 PRO B O 1
ATOM 3179 N N . VAL B 1 44 ? -4.309 22.562 -10.844 1 42.06 44 VAL B N 1
ATOM 3180 C CA . VAL B 1 44 ? -3.764 23.875 -10.508 1 42.06 44 VAL B CA 1
ATOM 3181 C C . VAL B 1 44 ? -2.824 23.734 -9.305 1 42.06 44 VAL B C 1
ATOM 3183 O O . VAL B 1 44 ? -3.23 23.281 -8.234 1 42.06 44 VAL B O 1
ATOM 3186 N N . VAL B 1 45 ? -1.606 23.344 -9.594 1 48.19 45 VAL B N 1
ATOM 3187 C CA . VAL B 1 45 ? -0.561 23.328 -8.57 1 48.19 45 VAL B CA 1
ATOM 3188 C C . VAL B 1 45 ? -0.536 24.656 -7.832 1 48.19 45 VAL B C 1
ATOM 3190 O O . VAL B 1 45 ? -0.314 25.703 -8.445 1 48.19 45 VAL B O 1
ATOM 3193 N N . TYR B 1 46 ? -1.405 24.844 -6.852 1 55.53 46 TYR B N 1
ATOM 3194 C CA . TYR B 1 46 ? -1.336 26.078 -6.07 1 55.53 46 TYR B CA 1
ATOM 3195 C C . TYR B 1 46 ? -0.123 26.078 -5.148 1 55.53 46 TYR B C 1
ATOM 3197 O O . TYR B 1 46 ? 0.239 25.031 -4.598 1 55.53 46 TYR B O 1
ATOM 3205 N N . ASN B 1 47 ? 0.764 26.984 -5.441 1 67 47 ASN B N 1
ATOM 3206 C CA . ASN B 1 47 ? 1.898 27.312 -4.582 1 67 47 ASN B CA 1
ATOM 3207 C C . ASN B 1 47 ? 1.448 27.672 -3.17 1 67 47 ASN B C 1
ATOM 3209 O O . ASN B 1 47 ? 0.947 28.766 -2.934 1 67 47 ASN B O 1
ATOM 3213 N N . SER B 1 48 ? 1.408 26.719 -2.266 1 77.88 48 SER B N 1
ATOM 3214 C CA . SER B 1 48 ? 1.088 26.969 -0.865 1 77.88 48 SER B CA 1
ATOM 3215 C C . SER B 1 48 ? 2.117 27.906 -0.222 1 77.88 48 SER B C 1
ATOM 3217 O O . SER B 1 48 ? 3.322 27.703 -0.384 1 77.88 48 SER B O 1
ATOM 3219 N N . PRO B 1 49 ? 1.68 29 0.395 1 80.44 49 PRO B N 1
ATOM 3220 C CA . PRO B 1 49 ? 2.625 29.844 1.121 1 80.44 49 PRO B CA 1
ATOM 3221 C C . PRO B 1 49 ? 3.281 29.125 2.299 1 80.44 49 PRO B C 1
ATOM 3223 O O . PRO B 1 49 ? 4.258 29.625 2.861 1 80.44 49 PRO B O 1
ATOM 3226 N N . TYR B 1 50 ? 2.803 27.969 2.598 1 86.25 50 TYR B N 1
ATOM 3227 C CA . TYR B 1 50 ? 3.311 27.203 3.734 1 86.25 50 TYR B CA 1
ATOM 3228 C C . TYR B 1 50 ? 4.215 26.062 3.271 1 86.25 50 TYR B C 1
ATOM 3230 O O . TYR B 1 50 ? 4.797 25.359 4.094 1 86.25 50 TYR B O 1
ATOM 3238 N N . ALA B 1 51 ? 4.32 25.953 2.021 1 91.56 51 ALA B N 1
ATOM 3239 C CA . ALA B 1 51 ? 5.023 24.812 1.466 1 91.56 51 ALA B CA 1
ATOM 3240 C C . ALA B 1 51 ? 6.484 24.781 1.905 1 91.56 51 ALA B C 1
ATOM 3242 O O . ALA B 1 51 ? 7.141 25.828 1.949 1 91.56 51 ALA B O 1
ATOM 3243 N N . TYR B 1 52 ? 6.949 23.625 2.264 1 95.25 52 TYR B N 1
ATOM 3244 C CA . TYR B 1 52 ? 8.367 23.438 2.562 1 95.25 52 TYR B CA 1
ATOM 3245 C C . TYR B 1 52 ? 9.219 23.672 1.324 1 95.25 52 TYR B C 1
ATOM 3247 O O . TYR B 1 52 ? 8.789 23.406 0.202 1 95.25 52 TYR B O 1
ATOM 3255 N N . ALA B 1 53 ? 10.344 24.234 1.591 1 94.81 53 ALA B N 1
ATOM 3256 C CA . ALA B 1 53 ? 11.367 24.219 0.546 1 94.81 53 ALA B CA 1
ATOM 3257 C C . ALA B 1 53 ? 12.07 22.859 0.498 1 94.81 53 ALA B C 1
ATOM 3259 O O . ALA B 1 53 ? 12.945 22.578 1.32 1 94.81 53 ALA B O 1
ATOM 3260 N N . VAL B 1 54 ? 11.719 22.047 -0.439 1 95.56 54 VAL B N 1
ATOM 3261 C CA . VAL B 1 54 ? 12.273 20.703 -0.51 1 95.56 54 VAL B CA 1
ATOM 3262 C C . VAL B 1 54 ? 13.203 20.594 -1.721 1 95.56 54 VAL B C 1
ATOM 3264 O O . VAL B 1 54 ? 12.984 21.25 -2.736 1 95.56 54 VAL B O 1
ATOM 3267 N N . ALA B 1 55 ? 14.195 19.797 -1.633 1 94.19 55 ALA B N 1
ATOM 3268 C CA . ALA B 1 55 ? 15.188 19.625 -2.689 1 94.19 55 ALA B CA 1
ATOM 3269 C C . ALA B 1 55 ? 14.625 18.797 -3.844 1 94.19 55 ALA B C 1
ATOM 3271 O O . ALA B 1 55 ? 13.781 17.922 -3.637 1 94.19 55 ALA B O 1
ATOM 3272 N N . ASP B 1 56 ? 15.18 19.016 -4.961 1 94.19 56 ASP B N 1
ATOM 3273 C CA . ASP B 1 56 ? 14.906 18.172 -6.109 1 94.19 56 ASP B CA 1
ATOM 3274 C C . ASP B 1 56 ? 15.359 16.734 -5.848 1 94.19 56 ASP B C 1
ATOM 3276 O O . ASP B 1 56 ? 16.422 16.516 -5.27 1 94.19 56 ASP B O 1
ATOM 3280 N N . PRO B 1 57 ? 14.562 15.852 -6.293 1 92.25 57 PRO B N 1
ATOM 3281 C CA . PRO B 1 57 ? 14.906 14.453 -6.031 1 92.25 57 PRO B CA 1
ATOM 3282 C C . PRO B 1 57 ? 16.312 14.086 -6.516 1 92.25 57 PRO B C 1
ATOM 3284 O O . PRO B 1 57 ? 16.969 13.242 -5.906 1 92.25 57 PRO B O 1
ATOM 3287 N N . ALA B 1 58 ? 16.75 14.688 -7.578 1 92.81 58 ALA B N 1
ATOM 3288 C CA . ALA B 1 58 ? 18.047 14.359 -8.172 1 92.81 58 ALA B CA 1
ATOM 3289 C C . ALA B 1 58 ? 19.188 14.648 -7.199 1 92.81 58 ALA B C 1
ATOM 3291 O O . ALA B 1 58 ? 20.234 13.992 -7.246 1 92.81 58 ALA B O 1
ATOM 3292 N N . VAL B 1 59 ? 18.984 15.57 -6.312 1 95.06 59 VAL B N 1
ATOM 3293 C CA . VAL B 1 59 ? 20.047 15.945 -5.398 1 95.06 59 VAL B CA 1
ATOM 3294 C C . VAL B 1 59 ? 19.578 15.781 -3.955 1 95.06 59 VAL B C 1
ATOM 3296 O O . VAL B 1 59 ? 20.219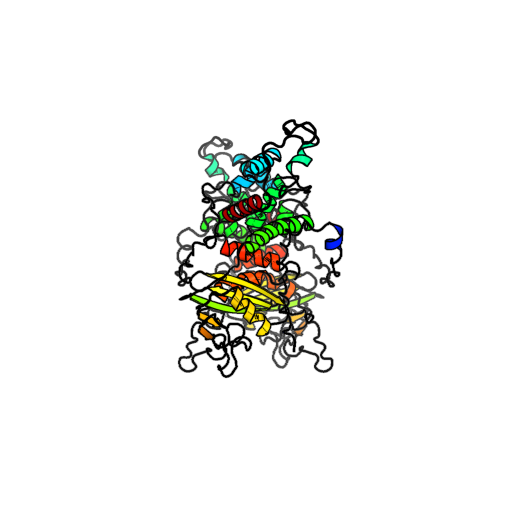 16.297 -3.027 1 95.06 59 VAL B O 1
ATOM 3299 N N . SER B 1 60 ? 18.5 15.125 -3.729 1 97.06 60 SER B N 1
ATOM 3300 C CA . SER B 1 60 ? 17.938 14.984 -2.395 1 97.06 60 SER B CA 1
ATOM 3301 C C . SER B 1 60 ? 18.75 14.008 -1.547 1 97.06 60 SER B C 1
ATOM 3303 O O . SER B 1 60 ? 19.109 12.922 -2.008 1 97.06 60 SER B O 1
ATOM 3305 N N . PRO B 1 61 ? 19.062 14.375 -0.344 1 97.81 61 PRO B N 1
ATOM 3306 C CA . PRO B 1 61 ? 19.719 13.438 0.564 1 97.81 61 PRO B CA 1
ATOM 3307 C C . PRO B 1 61 ? 18.766 12.398 1.138 1 97.81 61 PRO B C 1
ATOM 3309 O O . PRO B 1 61 ? 19.188 11.5 1.874 1 97.81 61 PRO B O 1
ATOM 3312 N N . PHE B 1 62 ? 17.5 12.516 0.714 1 98.25 62 PHE B N 1
ATOM 3313 C CA . PHE B 1 62 ? 16.484 11.688 1.379 1 98.25 62 PHE B CA 1
ATOM 3314 C C . PHE B 1 62 ? 15.922 10.648 0.422 1 98.25 62 PHE B C 1
ATOM 3316 O O . PHE B 1 62 ? 14.812 10.148 0.621 1 98.25 62 PHE B O 1
ATOM 3323 N N . THR B 1 63 ? 16.656 10.383 -0.636 1 97.75 63 THR B N 1
ATOM 3324 C CA . THR B 1 63 ? 16.266 9.297 -1.527 1 97.75 63 THR B CA 1
ATOM 3325 C C . THR B 1 63 ? 16.5 7.945 -0.862 1 97.75 63 THR B C 1
ATOM 3327 O O . THR B 1 63 ? 17.156 7.863 0.178 1 97.75 63 THR B O 1
ATOM 3330 N N . PHE B 1 64 ? 15.938 6.945 -1.433 1 97.81 64 PHE B N 1
ATOM 3331 C CA . PHE B 1 64 ? 16.094 5.598 -0.902 1 97.81 64 PHE B CA 1
ATOM 3332 C C . PHE B 1 64 ? 17.562 5.23 -0.779 1 97.81 64 PHE B C 1
ATOM 3334 O O . PHE B 1 64 ? 18.016 4.793 0.283 1 97.81 64 PHE B O 1
ATOM 3341 N N . ASP B 1 65 ? 18.328 5.367 -1.793 1 95.19 65 ASP B N 1
ATOM 3342 C CA . ASP B 1 65 ? 19.734 5 -1.808 1 95.19 65 ASP B CA 1
ATOM 3343 C C . ASP B 1 65 ? 20.516 5.785 -0.756 1 95.19 65 ASP B C 1
ATOM 3345 O O . ASP B 1 65 ? 21.375 5.227 -0.068 1 95.19 65 ASP B O 1
ATOM 3349 N N . ASN B 1 66 ? 20.203 7.074 -0.669 1 96.94 66 ASN B N 1
ATOM 3350 C CA . ASN B 1 66 ? 20.906 7.906 0.3 1 96.94 66 ASN B CA 1
ATOM 3351 C C . ASN B 1 66 ? 20.578 7.492 1.733 1 96.94 66 ASN B C 1
ATOM 3353 O O . ASN B 1 66 ? 21.469 7.48 2.594 1 96.94 66 ASN B O 1
ATOM 3357 N N . ILE B 1 67 ? 19.344 7.145 1.961 1 98 67 ILE B N 1
ATOM 3358 C CA . ILE B 1 67 ? 18.938 6.738 3.305 1 98 67 ILE B CA 1
ATOM 3359 C C . ILE B 1 67 ? 19.562 5.383 3.639 1 98 67 ILE B C 1
ATOM 3361 O O . ILE B 1 67 ? 20.047 5.172 4.758 1 98 67 ILE B O 1
ATOM 3365 N N . MET B 1 68 ? 19.594 4.465 2.654 1 96.12 68 MET B N 1
ATOM 3366 C CA . MET B 1 68 ? 20.234 3.178 2.893 1 96.12 68 MET B CA 1
ATOM 3367 C C . MET B 1 68 ? 21.719 3.361 3.168 1 96.12 68 MET B C 1
ATOM 3369 O O . MET B 1 68 ? 22.281 2.699 4.043 1 96.12 68 MET B O 1
ATOM 3373 N N . ALA B 1 69 ? 22.297 4.246 2.436 1 95.25 69 ALA B N 1
ATOM 3374 C CA . ALA B 1 69 ? 23.719 4.535 2.652 1 95.25 69 ALA B CA 1
ATOM 3375 C C . ALA B 1 69 ? 23.953 5.141 4.035 1 95.25 69 ALA B C 1
ATOM 3377 O O . ALA B 1 69 ? 24.906 4.785 4.723 1 95.25 69 ALA B O 1
ATOM 3378 N N . ALA B 1 70 ? 23.094 6.012 4.449 1 97.12 70 ALA B N 1
ATOM 3379 C CA . ALA B 1 70 ? 23.219 6.688 5.738 1 97.12 70 ALA B CA 1
ATOM 3380 C C . ALA B 1 70 ? 23 5.719 6.895 1 97.12 70 ALA B C 1
ATOM 3382 O O . ALA B 1 70 ? 23.422 5.977 8.023 1 97.12 70 ALA B O 1
ATOM 3383 N N . THR B 1 71 ? 22.391 4.555 6.609 1 97.25 71 THR B N 1
ATOM 3384 C CA . THR B 1 71 ? 22 3.67 7.703 1 97.25 71 THR B CA 1
ATOM 3385 C C . THR B 1 71 ? 22.766 2.354 7.637 1 97.25 71 THR B C 1
ATOM 3387 O O . THR B 1 71 ? 22.312 1.332 8.148 1 97.25 71 THR B O 1
ATOM 3390 N N . THR B 1 72 ? 23.844 2.367 6.969 1 94.06 72 THR B N 1
ATOM 3391 C CA . THR B 1 72 ? 24.672 1.179 6.898 1 94.06 72 THR B CA 1
ATOM 3392 C C . THR B 1 72 ? 25.219 0.82 8.281 1 94.06 72 THR B C 1
ATOM 3394 O O . THR B 1 72 ? 25.375 -0.359 8.609 1 94.06 72 THR B O 1
ATOM 3397 N N . SER B 1 73 ? 25.5 1.88 9.055 1 93.44 73 SER B N 1
ATOM 3398 C CA . SER B 1 73 ? 25.969 1.7 10.422 1 93.44 73 SER B CA 1
ATOM 3399 C C . SER B 1 73 ? 25.359 2.748 11.352 1 93.44 73 SER B C 1
ATOM 3401 O O . SER B 1 73 ? 24.781 3.734 10.898 1 93.44 73 SER B O 1
ATOM 3403 N N . GLU B 1 74 ? 25.531 2.504 12.617 1 93.56 74 GLU B N 1
ATOM 3404 C CA . GLU B 1 74 ? 25.031 3.469 13.586 1 93.56 74 GLU B CA 1
ATOM 3405 C C . GLU B 1 74 ? 25.781 4.797 13.477 1 93.56 74 GLU B C 1
ATOM 3407 O O . GLU B 1 74 ? 25.172 5.867 13.562 1 93.56 74 GLU B O 1
ATOM 3412 N N . ASP B 1 75 ? 27.031 4.742 13.18 1 91.88 75 ASP B N 1
ATOM 3413 C CA . ASP B 1 75 ? 27.844 5.945 13.078 1 91.88 75 ASP B CA 1
ATOM 3414 C C . ASP B 1 75 ? 27.422 6.801 11.891 1 91.88 75 ASP B C 1
ATOM 3416 O O . ASP B 1 75 ? 27.328 8.023 12 1 91.88 75 ASP B O 1
ATOM 3420 N N . THR B 1 76 ? 27.188 6.141 10.789 1 95.06 76 THR B N 1
ATOM 3421 C CA . THR B 1 76 ? 26.781 6.891 9.602 1 95.06 76 THR B CA 1
ATOM 3422 C C . THR B 1 76 ? 25.391 7.496 9.789 1 95.06 76 THR B C 1
ATOM 3424 O O . THR B 1 76 ? 25.109 8.586 9.289 1 95.06 76 THR B O 1
ATOM 3427 N N . ALA B 1 77 ? 24.578 6.797 10.547 1 96.25 77 ALA B N 1
ATOM 3428 C CA . ALA B 1 77 ? 23.25 7.309 10.828 1 96.25 77 ALA B CA 1
ATOM 3429 C C . ALA B 1 77 ? 23.312 8.547 11.727 1 96.25 77 ALA B C 1
ATOM 3431 O O . ALA B 1 77 ? 22.641 9.547 11.445 1 96.25 77 ALA B O 1
ATOM 3432 N N . VAL B 1 78 ? 24.125 8.438 12.719 1 92.69 78 VAL B N 1
ATOM 3433 C CA . VAL B 1 78 ? 24.266 9.555 13.641 1 92.69 78 VAL B CA 1
ATOM 3434 C C . VAL B 1 78 ? 24.828 10.773 12.898 1 92.69 78 VAL B C 1
ATOM 3436 O O . VAL B 1 78 ? 24.344 11.891 13.07 1 92.69 78 VAL B O 1
ATOM 3439 N N . SER B 1 79 ? 25.828 10.539 12.055 1 93.56 79 SER B N 1
ATOM 3440 C CA . SER B 1 79 ? 26.406 11.625 11.273 1 93.56 79 SER B CA 1
ATOM 3441 C C . SER B 1 79 ? 25.375 12.273 10.367 1 93.56 79 SER B C 1
ATOM 3443 O O . SER B 1 79 ? 25.344 13.5 10.219 1 93.56 79 SER B O 1
ATOM 3445 N N . PHE B 1 80 ? 24.578 11.469 9.805 1 96.94 80 PHE B N 1
ATOM 3446 C CA . PHE B 1 80 ? 23.516 11.961 8.938 1 96.94 80 PHE B CA 1
ATOM 3447 C C . PHE B 1 80 ? 22.516 12.812 9.719 1 96.94 80 PHE B C 1
ATOM 3449 O O . PHE B 1 80 ? 22.172 13.914 9.289 1 96.94 80 PHE B O 1
ATOM 3456 N N . LEU B 1 81 ? 22.078 12.305 10.906 1 96.75 81 LEU B N 1
ATOM 3457 C CA . LEU B 1 81 ? 21.109 13.016 11.734 1 96.75 81 LEU B CA 1
ATOM 3458 C C . LEU B 1 81 ? 21.672 14.336 12.234 1 96.75 81 LEU B C 1
ATOM 3460 O O . LEU B 1 81 ? 20.953 15.336 12.312 1 96.75 81 LEU B O 1
ATOM 3464 N N . MET B 1 82 ? 22.969 14.352 12.5 1 93.44 82 MET B N 1
ATOM 3465 C CA . MET B 1 82 ? 23.625 15.594 12.914 1 93.44 82 MET B CA 1
ATOM 3466 C C . MET B 1 82 ? 23.719 16.578 11.75 1 93.44 82 MET B C 1
ATOM 3468 O O . MET B 1 82 ? 23.422 17.766 11.914 1 93.44 82 MET B O 1
ATOM 3472 N N . ARG B 1 83 ? 24.031 16.094 10.625 1 95.19 83 ARG B N 1
ATOM 3473 C CA . ARG B 1 83 ? 24.203 16.922 9.438 1 95.19 83 ARG B CA 1
ATOM 3474 C C . ARG B 1 83 ? 22.922 17.641 9.07 1 95.19 83 ARG B C 1
ATOM 3476 O O . ARG B 1 83 ? 22.953 18.797 8.648 1 95.19 83 ARG B O 1
ATOM 3483 N N . TYR B 1 84 ? 21.812 16.953 9.344 1 96.44 84 TYR B N 1
ATOM 3484 C CA . TYR B 1 84 ? 20.562 17.547 8.883 1 96.44 84 TYR B CA 1
ATOM 3485 C C . TYR B 1 84 ? 19.734 18.062 10.062 1 96.44 84 TYR B C 1
ATOM 3487 O O . TYR B 1 84 ? 18.516 18.219 9.953 1 96.44 84 TYR B O 1
ATOM 3495 N N . GLY B 1 85 ? 20.344 18.219 11.18 1 94 85 GLY B N 1
ATOM 3496 C CA . GLY B 1 85 ? 19.828 19.016 12.289 1 94 85 GLY B CA 1
ATOM 3497 C C . GLY B 1 85 ? 18.828 18.25 13.156 1 94 85 GLY B C 1
ATOM 3498 O O . GLY B 1 85 ? 18 18.859 13.82 1 94 85 GLY B O 1
ATOM 3499 N N . LEU B 1 86 ? 18.891 16.938 13.125 1 96.06 86 LEU B N 1
ATOM 3500 C CA . LEU B 1 86 ? 17.969 16.156 13.938 1 96.06 86 LEU B CA 1
ATOM 3501 C C . LEU B 1 86 ? 18.625 15.766 15.258 1 96.06 86 LEU B C 1
ATOM 3503 O O . LEU B 1 86 ? 17.922 15.375 16.203 1 96.06 86 LEU B O 1
ATOM 3507 N N . LEU B 1 87 ? 19.938 15.781 15.258 1 92.44 87 LEU B N 1
ATOM 3508 C CA . LEU B 1 87 ? 20.734 15.617 16.469 1 92.44 87 LEU B CA 1
ATOM 3509 C C . LEU B 1 87 ? 21.734 16.75 16.625 1 92.44 87 LEU B C 1
ATOM 3511 O O . LEU B 1 87 ? 22.203 17.312 15.633 1 92.44 87 LEU B O 1
ATOM 3515 N N . ALA B 1 88 ? 22.047 17 17.875 1 87.25 88 ALA B N 1
ATOM 3516 C CA . ALA B 1 88 ? 23.031 18.047 18.125 1 87.25 88 ALA B CA 1
ATOM 3517 C C . ALA B 1 88 ? 24.438 17.578 17.719 1 87.25 88 ALA B C 1
ATOM 3519 O O . ALA B 1 88 ? 24.797 16.422 17.938 1 87.25 88 ALA B O 1
ATOM 3520 N N . SER B 1 89 ? 25.234 18.406 16.938 1 77.38 89 SER B N 1
ATOM 3521 C CA . SER B 1 89 ? 26.578 18.062 16.5 1 77.38 89 SER B CA 1
ATOM 3522 C C . SER B 1 89 ? 27.562 18.031 17.656 1 77.38 89 SER B C 1
ATOM 3524 O O . SER B 1 89 ? 28.562 17.312 17.641 1 77.38 89 SER B O 1
ATOM 3526 N N . SER B 1 90 ? 27.578 18.953 18.516 1 65.69 90 SER B N 1
ATOM 3527 C CA . SER B 1 90 ? 28.5 19.031 19.641 1 65.69 90 SER B CA 1
ATOM 3528 C C . SER B 1 90 ? 27.766 19.25 20.953 1 65.69 90 SER B C 1
ATOM 3530 O O . SER B 1 90 ? 26.75 19.953 21 1 65.69 90 SER B O 1
ATOM 3532 N N . LYS B 1 91 ? 27.469 18.094 21.656 1 57.78 91 LYS B N 1
ATOM 3533 C CA . LYS B 1 91 ? 26.953 18.453 22.969 1 57.78 91 LYS B CA 1
ATOM 3534 C C . LYS B 1 91 ? 28.016 18.297 24.047 1 57.78 91 LYS B C 1
ATOM 3536 O O . LYS B 1 91 ? 28.844 17.391 23.984 1 57.78 91 LYS B O 1
ATOM 3541 N N . THR B 1 92 ? 28.328 19.328 24.703 1 57.41 92 THR B N 1
ATOM 3542 C CA . THR B 1 92 ? 29.188 19.312 25.875 1 57.41 92 THR B CA 1
ATOM 3543 C C . THR B 1 92 ? 28.562 18.5 27 1 57.41 92 THR B C 1
ATOM 3545 O O . THR B 1 92 ? 27.344 18.547 27.203 1 57.41 92 THR B O 1
ATOM 3548 N N . CYS B 1 93 ? 29.375 17.453 27.422 1 55.34 93 CYS B N 1
ATOM 3549 C CA . CYS B 1 93 ? 28.906 16.641 28.547 1 55.34 93 CYS B CA 1
ATOM 3550 C C . CYS B 1 93 ? 28.453 17.531 29.688 1 55.34 93 CYS B C 1
ATOM 3552 O O . CYS B 1 93 ? 29.156 18.484 30.062 1 55.34 93 CYS B O 1
ATOM 3554 N N . GLU B 1 94 ? 27.234 17.406 29.922 1 55.94 94 GLU B N 1
ATOM 3555 C CA . GLU B 1 94 ? 26.703 18.219 31.016 1 55.94 94 GLU B CA 1
ATOM 3556 C C . GLU B 1 94 ? 27.516 18.016 32.281 1 55.94 94 GLU B C 1
ATOM 3558 O O . GLU B 1 94 ? 27.531 18.891 33.156 1 55.94 94 GLU B O 1
ATOM 3563 N N . TYR B 1 95 ? 28.125 16.828 32.281 1 55.72 95 TYR B N 1
ATOM 3564 C CA . TYR B 1 95 ? 28.844 16.562 33.531 1 55.72 95 TYR B CA 1
ATOM 3565 C C . TYR B 1 95 ? 30.297 17.016 33.438 1 55.72 95 TYR B C 1
ATOM 3567 O O . TYR B 1 95 ? 30.844 17.547 34.406 1 55.72 95 TYR B O 1
ATOM 3575 N N . CYS B 1 96 ? 30.922 16.766 32.375 1 55.78 96 CYS B N 1
ATOM 3576 C CA . CYS B 1 96 ? 32.344 17.016 32.375 1 55.78 96 CYS B CA 1
ATOM 3577 C C . CYS B 1 96 ? 32.719 18.141 31.422 1 55.78 96 CYS B C 1
ATOM 3579 O O . CYS B 1 96 ? 33.906 18.484 31.281 1 55.78 96 CYS B O 1
ATOM 3581 N N . ASP B 1 97 ? 31.844 18.922 31.016 1 56.06 97 ASP B N 1
ATOM 3582 C CA . ASP B 1 97 ? 31.984 20.094 30.156 1 56.06 97 ASP B CA 1
ATOM 3583 C C . ASP B 1 97 ? 32.812 19.781 28.922 1 56.06 97 ASP B C 1
ATOM 3585 O O . ASP B 1 97 ? 33.375 20.672 28.281 1 56.06 97 ASP B O 1
ATOM 3589 N N . TYR B 1 98 ? 33.125 18.547 28.781 1 55 98 TYR B N 1
ATOM 3590 C CA . TYR B 1 98 ? 33.906 18.188 27.609 1 55 98 TYR B CA 1
ATOM 3591 C C . TYR B 1 98 ? 33 17.828 26.438 1 55 98 TYR B C 1
ATOM 3593 O O . TYR B 1 98 ? 31.875 17.344 26.641 1 55 98 TYR B O 1
ATOM 3601 N N . PRO B 1 99 ? 33.438 18.25 25.344 1 56.47 99 PRO B N 1
ATOM 3602 C CA . PRO B 1 99 ? 32.656 17.875 24.156 1 56.47 99 PRO B CA 1
ATOM 3603 C C . PRO B 1 99 ? 32.375 16.391 24.094 1 56.47 99 PRO B C 1
ATOM 3605 O O . PRO B 1 99 ? 33.25 15.562 24.391 1 56.47 99 PRO B O 1
ATOM 3608 N N . MET B 1 100 ? 31.25 15.945 24.344 1 54.81 100 MET B N 1
ATOM 3609 C CA . MET B 1 100 ? 30.797 14.555 24.391 1 54.81 100 MET B CA 1
ATOM 3610 C C . MET B 1 100 ? 31.188 13.797 23.125 1 54.81 100 MET B C 1
ATOM 3612 O O . MET B 1 100 ? 30.656 14.078 22.047 1 54.81 100 MET B O 1
ATOM 3616 N N . ASN B 1 101 ? 32.438 13.5 22.969 1 49.97 101 ASN B N 1
ATOM 3617 C CA . ASN B 1 101 ? 32.844 12.672 21.828 1 49.97 101 ASN B CA 1
ATOM 3618 C C . ASN B 1 101 ? 32.281 11.25 21.969 1 49.97 101 ASN B C 1
ATOM 3620 O O . ASN B 1 101 ? 31.906 10.82 23.062 1 49.97 101 ASN B O 1
ATOM 3624 N N . LEU B 1 102 ? 32.125 10.367 20.875 1 52.97 102 LEU B N 1
ATOM 3625 C CA . LEU B 1 102 ? 31.531 9.039 20.719 1 52.97 102 LEU B CA 1
ATOM 3626 C C . LEU B 1 102 ? 31.984 8.109 21.828 1 52.97 102 LEU B C 1
ATOM 3628 O O . LEU B 1 102 ? 31.312 7.117 22.125 1 52.97 102 LEU B O 1
ATOM 3632 N N . GLY B 1 103 ? 33.062 8.336 22.453 1 46.88 103 GLY B N 1
ATOM 3633 C CA . GLY B 1 103 ? 33.656 7.391 23.406 1 46.88 103 GLY B CA 1
ATOM 3634 C C . GLY B 1 103 ? 33.156 7.613 24.828 1 46.88 103 GLY B C 1
ATOM 3635 O O . GLY B 1 103 ? 33.562 6.902 25.75 1 46.88 103 GLY B O 1
ATOM 3636 N N . HIS B 1 104 ? 32.594 8.617 25.109 1 50.97 104 HIS B N 1
ATOM 3637 C CA . HIS B 1 104 ? 32.188 8.789 26.5 1 50.97 104 HIS B CA 1
ATOM 3638 C C . HIS B 1 104 ? 30.969 7.93 26.828 1 50.97 104 HIS B C 1
ATOM 3640 O O . HIS B 1 104 ? 30 7.918 26.078 1 50.97 104 HIS B O 1
ATOM 3646 N N . PRO B 1 105 ? 31.047 6.938 27.734 1 50.34 105 PRO B N 1
ATOM 3647 C CA . PRO B 1 105 ? 29.984 5.969 28.016 1 50.34 105 PRO B CA 1
ATOM 3648 C C . PRO B 1 105 ? 28.609 6.609 28.078 1 50.34 105 PRO B C 1
ATOM 3650 O O . PRO B 1 105 ? 27.625 6.016 27.625 1 50.34 105 PRO B O 1
ATOM 3653 N N . ASP B 1 106 ? 28.453 7.707 28.859 1 50.03 106 ASP B N 1
ATOM 3654 C CA . ASP B 1 106 ? 27.172 8.352 29.141 1 50.03 106 ASP B CA 1
ATOM 3655 C C . ASP B 1 106 ? 26.703 9.164 27.922 1 50.03 106 ASP B C 1
ATOM 3657 O O . ASP B 1 106 ? 25.719 9.914 28.016 1 50.03 106 ASP B O 1
ATOM 3661 N N . LYS B 1 107 ? 27.391 9.172 26.859 1 50.97 107 LYS B N 1
ATOM 3662 C CA . LYS B 1 107 ? 27.297 9.992 25.656 1 50.97 107 LYS B CA 1
ATOM 3663 C C . LYS B 1 107 ? 25.984 9.75 24.938 1 50.97 107 LYS B C 1
ATOM 3665 O O . LYS B 1 107 ? 25.359 10.688 24.438 1 50.97 107 LYS B O 1
ATOM 3670 N N . GLU B 1 108 ? 25.719 8.484 24.672 1 54.34 108 GLU B N 1
ATOM 3671 C CA . GLU B 1 108 ? 24.5 8.234 23.906 1 54.34 108 GLU B CA 1
ATOM 3672 C C . GLU B 1 108 ? 23.281 8.852 24.578 1 54.34 108 GLU B C 1
ATOM 3674 O O . GLU B 1 108 ? 22.375 9.352 23.922 1 54.34 108 GLU B O 1
ATOM 3679 N N . LEU B 1 109 ? 23.281 8.805 25.906 1 55.78 109 LEU B N 1
ATOM 3680 C CA . LEU B 1 109 ? 22.141 9.305 26.688 1 55.78 109 LEU B CA 1
ATOM 3681 C C . LEU B 1 109 ? 22 10.812 26.531 1 55.78 109 LEU B C 1
ATOM 3683 O O . LEU B 1 109 ? 20.891 11.336 26.438 1 55.78 109 LEU B O 1
ATOM 3687 N N . SER B 1 110 ? 23.156 11.477 26.266 1 62.41 110 SER B N 1
ATOM 3688 C CA . SER B 1 110 ? 23.109 12.938 26.312 1 62.41 110 SER B CA 1
ATOM 3689 C C . SER B 1 110 ? 22.703 13.508 24.953 1 62.41 110 SER B C 1
ATOM 3691 O O . SER B 1 110 ? 21.984 14.508 24.891 1 62.41 110 SER B O 1
ATOM 3693 N N . LEU B 1 111 ? 22.828 12.742 23.906 1 72.38 111 LEU B N 1
ATOM 3694 C CA . LEU B 1 111 ? 22.609 13.336 22.578 1 72.38 111 LEU B CA 1
ATOM 3695 C C . LEU B 1 111 ? 21.125 13.391 22.25 1 72.38 111 LEU B C 1
ATOM 3697 O O . LEU B 1 111 ? 20.672 14.312 21.562 1 72.38 111 LEU B O 1
ATOM 3701 N N . LYS B 1 112 ? 20.406 12.531 22.781 1 81.62 112 LYS B N 1
ATOM 3702 C CA . LYS B 1 112 ? 19.031 12.453 22.328 1 81.62 112 LYS B CA 1
ATOM 3703 C C . LYS B 1 112 ? 18.094 13.25 23.219 1 81.62 112 LYS B C 1
ATOM 3705 O O . LYS B 1 112 ? 16.953 13.523 22.859 1 81.62 112 LYS B O 1
ATOM 3710 N N . LYS B 1 113 ? 18.672 13.633 24.359 1 81.44 113 LYS B N 1
ATOM 3711 C CA . LYS B 1 113 ? 17.797 14.352 25.281 1 81.44 113 LYS B CA 1
ATOM 3712 C C . LYS B 1 113 ? 17.281 15.641 24.656 1 81.44 113 LYS B C 1
ATOM 3714 O O . LYS B 1 113 ? 18.047 16.422 24.094 1 81.44 113 LYS B O 1
ATOM 3719 N N . GLY B 1 114 ? 15.953 15.867 24.641 1 86.31 114 GLY B N 1
ATOM 3720 C CA . GLY B 1 114 ? 15.336 17.062 24.109 1 86.31 114 GLY B CA 1
ATOM 3721 C C . GLY B 1 114 ? 15.086 17 22.609 1 86.31 114 GLY B C 1
ATOM 3722 O O . GLY B 1 114 ? 14.406 17.844 22.047 1 86.31 114 GLY B O 1
ATOM 3723 N N . SER B 1 115 ? 15.75 16.031 22.016 1 91.56 115 SER B N 1
ATOM 3724 C CA . SER B 1 115 ? 15.555 15.844 20.578 1 91.56 115 SER B CA 1
ATOM 3725 C C . SER B 1 115 ? 14.312 15.016 20.281 1 91.56 115 SER B C 1
ATOM 3727 O O . SER B 1 115 ? 13.633 14.562 21.203 1 91.56 115 SER B O 1
ATOM 3729 N N . PHE B 1 116 ? 13.992 14.898 19.047 1 95.56 116 PHE B N 1
ATOM 3730 C CA . PHE B 1 116 ? 12.883 14.078 18.594 1 95.56 116 PHE B CA 1
ATOM 3731 C C . PHE B 1 116 ? 13.086 12.625 19 1 95.56 116 PHE B C 1
ATOM 3733 O O . PHE B 1 116 ? 12.117 11.859 19.078 1 95.56 116 PHE B O 1
ATOM 3740 N N . PHE B 1 117 ? 14.352 12.25 19.328 1 94.56 117 PHE B N 1
ATOM 3741 C CA . PHE B 1 117 ? 14.703 10.859 19.609 1 94.56 117 PHE B CA 1
ATOM 3742 C C . PHE B 1 117 ? 14.82 10.625 21.109 1 94.56 117 PHE B C 1
ATOM 3744 O O . PHE B 1 117 ? 15.305 9.578 21.547 1 94.56 117 PHE B O 1
ATOM 3751 N N . ASP B 1 118 ? 14.367 11.547 21.828 1 91 118 ASP B N 1
ATOM 3752 C CA . ASP B 1 118 ? 14.477 11.461 23.281 1 91 118 ASP B CA 1
ATOM 3753 C C . ASP B 1 118 ? 13.727 10.242 23.812 1 91 118 ASP B C 1
ATOM 3755 O O . ASP B 1 118 ? 12.555 10.039 23.484 1 91 118 ASP B O 1
ATOM 3759 N N . GLY B 1 119 ? 14.469 9.414 24.562 1 87.75 119 GLY B N 1
ATOM 3760 C CA . GLY B 1 119 ? 13.828 8.289 25.219 1 87.75 119 GLY B CA 1
ATOM 3761 C C . GLY B 1 119 ? 13.789 7.039 24.375 1 87.75 119 GLY B C 1
ATOM 3762 O O . GLY B 1 119 ? 13.383 5.973 24.844 1 87.75 119 GLY B O 1
ATOM 3763 N N . THR B 1 120 ? 14.164 7.184 23.125 1 90.69 120 THR B N 1
ATOM 3764 C CA . THR B 1 120 ? 14.055 6.008 22.266 1 90.69 120 THR B CA 1
ATOM 3765 C C . THR B 1 120 ? 15.141 4.992 22.594 1 90.69 120 THR B C 1
ATOM 3767 O O . THR B 1 120 ? 16.266 5.367 22.906 1 90.69 120 THR B O 1
ATOM 3770 N N . LYS B 1 121 ? 14.805 3.73 22.516 1 91.19 121 LYS B N 1
ATOM 3771 C CA . LYS B 1 121 ? 15.75 2.637 22.703 1 91.19 121 LYS B CA 1
ATOM 3772 C C . LYS B 1 121 ? 16.188 2.049 21.375 1 91.19 121 LYS B C 1
ATOM 3774 O O . LYS B 1 121 ? 17.094 1.207 21.312 1 91.19 121 LYS B O 1
ATOM 3779 N N . LEU B 1 122 ? 15.594 2.48 20.344 1 94.88 122 LEU B N 1
ATOM 3780 C CA . LEU B 1 122 ? 15.938 2 19.016 1 94.88 122 LEU B CA 1
ATOM 3781 C C . LEU B 1 122 ? 17.234 2.631 18.516 1 94.88 122 LEU B C 1
ATOM 3783 O O . LEU B 1 122 ? 17.562 3.766 18.891 1 94.88 122 LEU B O 1
ATOM 3787 N N . ALA B 1 123 ? 17.953 1.859 17.734 1 95.44 123 ALA B N 1
ATOM 3788 C CA . ALA B 1 123 ? 19.109 2.43 17.062 1 95.44 123 ALA B CA 1
ATOM 3789 C C . ALA B 1 123 ? 18.703 3.568 16.125 1 95.44 123 ALA B C 1
ATOM 3791 O O . ALA B 1 123 ? 17.594 3.553 15.57 1 95.44 123 ALA B O 1
ATOM 3792 N N . TYR B 1 124 ? 19.594 4.551 15.953 1 95.44 124 TYR B N 1
ATOM 3793 C CA . TYR B 1 124 ? 19.312 5.703 15.102 1 95.44 124 TYR B CA 1
ATOM 3794 C C . TYR B 1 124 ? 19.094 5.273 13.656 1 95.44 124 TYR B C 1
ATOM 3796 O O . TYR B 1 124 ? 18.266 5.848 12.953 1 95.44 124 TYR B O 1
ATOM 3804 N N . ARG B 1 125 ? 19.844 4.289 13.203 1 96.69 125 ARG B N 1
ATOM 3805 C CA . ARG B 1 125 ? 19.688 3.818 11.836 1 96.69 125 ARG B CA 1
ATOM 3806 C C . ARG B 1 125 ? 18.297 3.232 11.617 1 96.69 125 ARG B C 1
ATOM 3808 O O . ARG B 1 125 ? 17.703 3.422 10.555 1 96.69 125 ARG B O 1
ATOM 3815 N N . THR B 1 126 ? 17.75 2.566 12.633 1 97.88 126 THR B N 1
ATOM 3816 C CA . THR B 1 126 ? 16.422 1.98 12.562 1 97.88 126 THR B CA 1
ATOM 3817 C C . THR B 1 126 ? 15.352 3.068 12.539 1 97.88 126 THR B C 1
ATOM 3819 O O . THR B 1 126 ? 14.414 3.008 11.742 1 97.88 126 THR B O 1
ATOM 3822 N N . VAL B 1 127 ? 15.539 4.062 13.367 1 97.69 127 VAL B N 1
ATOM 3823 C CA . VAL B 1 127 ? 14.57 5.145 13.469 1 97.69 127 VAL B CA 1
ATOM 3824 C C . VAL B 1 127 ? 14.555 5.949 12.172 1 97.69 127 VAL B C 1
ATOM 3826 O O . VAL B 1 127 ? 13.492 6.34 11.688 1 97.69 127 VAL B O 1
ATOM 3829 N N . LEU B 1 128 ? 15.734 6.191 11.672 1 98.44 128 LEU B N 1
ATOM 3830 C CA . LEU B 1 128 ? 15.828 6.922 10.414 1 98.44 128 LEU B CA 1
ATOM 3831 C C . LEU B 1 128 ? 15.125 6.164 9.289 1 98.44 128 LEU B C 1
ATOM 3833 O O . LEU B 1 128 ? 14.414 6.766 8.477 1 98.44 128 LEU B O 1
ATOM 3837 N N . ARG B 1 129 ? 15.281 4.859 9.219 1 98.44 129 ARG B N 1
ATOM 3838 C CA . ARG B 1 129 ? 14.586 4.043 8.227 1 98.44 129 ARG B CA 1
ATOM 3839 C C . ARG B 1 129 ? 13.078 4.066 8.453 1 98.44 129 ARG B C 1
ATOM 3841 O O . ARG B 1 129 ? 12.305 4.113 7.496 1 98.44 129 ARG B O 1
ATOM 3848 N N . LEU B 1 130 ? 12.672 4.059 9.719 1 98.44 130 LEU B N 1
ATOM 3849 C CA . LEU B 1 130 ? 11.25 4.125 10.039 1 98.44 130 LEU B CA 1
ATOM 3850 C C . LEU B 1 130 ? 10.633 5.426 9.531 1 98.44 130 LEU B C 1
ATOM 3852 O O . LEU B 1 130 ? 9.547 5.418 8.945 1 98.44 130 LEU B O 1
ATOM 3856 N N . MET B 1 131 ? 11.32 6.492 9.766 1 98.69 131 MET B N 1
ATOM 3857 C CA . MET B 1 131 ? 10.852 7.789 9.281 1 98.69 131 MET B CA 1
ATOM 3858 C C . MET B 1 131 ? 10.734 7.789 7.762 1 98.69 131 MET B C 1
ATOM 3860 O O . MET B 1 131 ? 9.758 8.305 7.211 1 98.69 131 MET B O 1
ATOM 3864 N N . PHE B 1 132 ? 11.703 7.211 7.176 1 98.75 132 PHE B N 1
ATOM 3865 C CA . PHE B 1 132 ? 11.695 7.145 5.723 1 98.75 132 PHE B CA 1
ATOM 3866 C C . PHE B 1 132 ? 10.531 6.297 5.223 1 98.75 132 PHE B C 1
ATOM 3868 O O . PHE B 1 132 ? 9.844 6.676 4.273 1 98.75 132 PHE B O 1
ATOM 3875 N N . PHE B 1 133 ? 10.336 5.094 5.793 1 98.69 133 PHE B N 1
ATOM 3876 C CA . PHE B 1 133 ? 9.234 4.219 5.387 1 98.69 133 PHE B CA 1
ATOM 3877 C C . PHE B 1 133 ? 7.891 4.895 5.621 1 98.69 133 PHE B C 1
ATOM 3879 O O . PHE B 1 133 ? 6.988 4.793 4.785 1 98.69 133 PHE B O 1
ATOM 3886 N N . TRP B 1 134 ? 7.75 5.586 6.719 1 98.44 134 TRP B N 1
ATOM 3887 C CA . TRP B 1 134 ? 6.527 6.332 6.98 1 98.44 134 TRP B CA 1
ATOM 3888 C C . TRP B 1 134 ? 6.281 7.371 5.891 1 98.44 134 TRP B C 1
ATOM 3890 O O . TRP B 1 134 ? 5.188 7.441 5.324 1 98.44 134 TRP B O 1
ATOM 3900 N N . ALA B 1 135 ? 7.297 8.188 5.602 1 98.25 135 ALA B N 1
ATOM 3901 C CA . ALA B 1 135 ? 7.188 9.25 4.609 1 98.25 135 ALA B CA 1
ATOM 3902 C C . ALA B 1 135 ? 6.895 8.688 3.225 1 98.25 135 ALA B C 1
ATOM 3904 O O . ALA B 1 135 ? 6.375 9.391 2.355 1 98.25 135 ALA B O 1
ATOM 3905 N N . SER B 1 136 ? 7.246 7.426 3.021 1 97.94 136 SER B N 1
ATOM 3906 C CA . SER B 1 136 ? 7.062 6.777 1.729 1 97.94 136 SER B CA 1
ATOM 3907 C C . SER B 1 136 ? 5.754 5.992 1.686 1 97.94 136 SER B C 1
ATOM 3909 O O . SER B 1 136 ? 5.531 5.199 0.769 1 97.94 136 SER B O 1
ATOM 3911 N N . ASP B 1 137 ? 4.953 6.055 2.703 1 95.19 137 ASP B N 1
ATOM 3912 C CA . ASP B 1 137 ? 3.648 5.406 2.814 1 95.19 137 ASP B CA 1
ATOM 3913 C C . ASP B 1 137 ? 3.785 3.887 2.803 1 95.19 137 ASP B C 1
ATOM 3915 O O . ASP B 1 137 ? 2.943 3.186 2.234 1 95.19 137 ASP B O 1
ATOM 3919 N N . ILE B 1 138 ? 4.895 3.422 3.279 1 97.56 138 ILE B N 1
ATOM 3920 C CA . ILE B 1 138 ? 5.02 1.983 3.484 1 97.56 138 ILE B CA 1
ATOM 3921 C C . ILE B 1 138 ? 4.133 1.549 4.648 1 97.56 138 ILE B C 1
ATOM 3923 O O . ILE B 1 138 ? 4.164 2.158 5.723 1 97.56 138 ILE B O 1
ATOM 3927 N N . PRO B 1 139 ? 3.314 0.498 4.441 1 94.94 139 PRO B N 1
ATOM 3928 C CA . PRO B 1 139 ? 2.475 0.043 5.555 1 94.94 139 PRO B CA 1
ATOM 3929 C C . PRO B 1 139 ? 3.289 -0.344 6.785 1 94.94 139 PRO B C 1
ATOM 3931 O O . PRO B 1 139 ? 4.371 -0.919 6.66 1 94.94 139 PRO B O 1
ATOM 3934 N N . VAL B 1 140 ? 2.697 -0.057 7.918 1 95.38 140 VAL B N 1
ATOM 3935 C CA . VAL B 1 140 ? 3.393 -0.284 9.18 1 95.38 140 VAL B CA 1
ATOM 3936 C C . VAL B 1 140 ? 3.754 -1.762 9.312 1 95.38 140 VAL B C 1
ATOM 3938 O O . VAL B 1 140 ? 4.82 -2.102 9.828 1 95.38 140 VAL B O 1
ATOM 3941 N N . GLY B 1 141 ? 2.863 -2.658 8.812 1 95.12 141 GLY B N 1
ATOM 3942 C CA . GLY B 1 141 ? 3.131 -4.086 8.852 1 95.12 141 GLY B CA 1
ATOM 3943 C C . GLY B 1 141 ? 4.34 -4.492 8.031 1 95.12 141 GLY B C 1
ATOM 3944 O O . GLY B 1 141 ? 5.078 -5.402 8.414 1 95.12 141 GLY B O 1
ATOM 3945 N N . THR B 1 142 ? 4.562 -3.84 6.953 1 97.19 142 THR B N 1
ATOM 3946 C CA . THR B 1 142 ? 5.73 -4.086 6.113 1 97.19 142 THR B CA 1
ATOM 3947 C C . THR B 1 142 ? 6.992 -3.527 6.762 1 97.19 142 THR B C 1
ATOM 3949 O O . THR B 1 142 ? 8.031 -4.191 6.793 1 97.19 142 THR B O 1
ATOM 3952 N N . ALA B 1 143 ? 6.852 -2.367 7.324 1 97.88 143 ALA B N 1
ATOM 3953 C CA . ALA B 1 143 ? 7.996 -1.716 7.953 1 97.88 143 ALA B CA 1
ATOM 3954 C C . ALA B 1 143 ? 8.523 -2.543 9.117 1 97.88 143 ALA B C 1
ATOM 3956 O O . ALA B 1 143 ? 9.742 -2.652 9.312 1 97.88 143 ALA B O 1
ATOM 3957 N N . GLU B 1 144 ? 7.625 -3.08 9.898 1 97.38 144 GLU B N 1
ATOM 3958 C CA . GLU B 1 144 ? 8.062 -3.879 11.039 1 97.38 144 GLU B CA 1
ATOM 3959 C C . GLU B 1 144 ? 8.836 -5.113 10.586 1 97.38 144 GLU B C 1
ATOM 3961 O O . GLU B 1 144 ? 9.805 -5.52 11.242 1 97.38 144 GLU B O 1
ATOM 3966 N N . GLN B 1 145 ? 8.422 -5.672 9.453 1 96.81 145 GLN B N 1
ATOM 3967 C CA . GLN B 1 145 ? 9.125 -6.836 8.93 1 96.81 145 GLN B CA 1
ATOM 3968 C C . GLN B 1 145 ? 10.484 -6.441 8.352 1 96.81 145 GLN B C 1
ATOM 3970 O O . GLN B 1 145 ? 11.477 -7.141 8.562 1 96.81 145 GLN B O 1
ATOM 3975 N N . PHE B 1 146 ? 10.484 -5.336 7.625 1 97.56 146 PHE B N 1
ATOM 3976 C CA . PHE B 1 146 ? 11.727 -4.855 7.035 1 97.56 146 PHE B CA 1
ATOM 3977 C C . PHE B 1 146 ? 12.781 -4.613 8.109 1 97.56 146 PHE B C 1
ATOM 3979 O O . PHE B 1 146 ? 13.961 -4.922 7.922 1 97.56 146 PHE B O 1
ATOM 3986 N N . LEU B 1 147 ? 12.344 -4.129 9.273 1 97.19 147 LEU B N 1
ATOM 3987 C CA . LEU B 1 147 ? 13.297 -3.637 10.266 1 97.19 147 LEU B CA 1
ATOM 3988 C C . LEU B 1 147 ? 13.453 -4.633 11.406 1 97.19 147 LEU B C 1
ATOM 3990 O O . LEU B 1 147 ? 14.305 -4.453 12.281 1 97.19 147 LEU B O 1
ATOM 3994 N N . GLY B 1 148 ? 12.672 -5.676 11.43 1 95.12 148 GLY B N 1
ATOM 3995 C CA . GLY B 1 148 ? 12.742 -6.676 12.484 1 95.12 148 GLY B CA 1
ATOM 3996 C C . GLY B 1 148 ? 12.406 -6.121 13.852 1 95.12 148 GLY B C 1
ATOM 3997 O O . GLY B 1 148 ? 13.109 -6.395 14.828 1 95.12 148 GLY B O 1
ATOM 3998 N N . ILE B 1 149 ? 11.398 -5.25 13.914 1 96.31 149 ILE B N 1
ATOM 3999 C CA . ILE B 1 149 ? 10.961 -4.68 15.18 1 96.31 149 ILE B CA 1
ATOM 4000 C C . ILE B 1 149 ? 9.508 -5.074 15.438 1 96.31 149 ILE B C 1
ATOM 4002 O O . ILE B 1 149 ? 8.836 -5.613 14.555 1 96.31 149 ILE B O 1
ATOM 4006 N N . SER B 1 150 ? 9.047 -4.773 16.641 1 96 150 SER B N 1
ATOM 4007 C CA . SER B 1 150 ? 7.676 -5.125 17 1 96 150 SER B CA 1
ATOM 4008 C C . SER B 1 150 ? 6.672 -4.207 16.312 1 96 150 SER B C 1
ATOM 4010 O O . SER B 1 150 ? 7 -3.074 15.953 1 96 150 SER B O 1
ATOM 4012 N N . ASP B 1 151 ? 5.492 -4.691 16.156 1 94.06 151 ASP B N 1
ATOM 4013 C CA . ASP B 1 151 ? 4.41 -3.906 15.57 1 94.06 151 ASP B CA 1
ATOM 4014 C C . ASP B 1 151 ? 4.09 -2.682 16.422 1 94.06 151 ASP B C 1
ATOM 4016 O O . ASP B 1 151 ? 3.883 -1.588 15.898 1 94.06 151 ASP B O 1
ATOM 4020 N N . VAL B 1 152 ? 4.191 -2.824 17.688 1 94.56 152 VAL B N 1
ATOM 4021 C CA . VAL B 1 152 ? 3.885 -1.739 18.625 1 94.56 152 VAL B CA 1
ATOM 4022 C C . VAL B 1 152 ? 4.891 -0.604 18.438 1 94.56 152 VAL B C 1
ATOM 4024 O O . VAL B 1 152 ? 4.504 0.563 18.344 1 94.56 152 VAL B O 1
ATOM 4027 N N . THR B 1 153 ? 6.117 -0.997 18.359 1 96.5 153 THR B N 1
ATOM 4028 C CA . THR B 1 153 ? 7.172 -0.003 18.188 1 96.5 153 THR B CA 1
ATOM 4029 C C . THR B 1 153 ? 6.992 0.745 16.859 1 96.5 153 THR B C 1
ATOM 4031 O O . THR B 1 153 ? 7.105 1.972 16.828 1 96.5 153 THR B O 1
ATOM 4034 N N . ALA B 1 154 ? 6.707 0.025 15.805 1 97.31 154 ALA B N 1
ATOM 4035 C CA . ALA B 1 154 ? 6.512 0.64 14.492 1 97.31 154 ALA B CA 1
ATOM 4036 C C . ALA B 1 154 ? 5.312 1.582 14.508 1 97.31 154 ALA B C 1
ATOM 4038 O O . ALA B 1 154 ? 5.387 2.695 13.984 1 97.31 154 ALA B O 1
ATOM 4039 N N . ILE B 1 155 ? 4.266 1.139 15.125 1 95 155 ILE B N 1
ATOM 4040 C CA . ILE B 1 155 ? 3.049 1.938 15.211 1 95 155 ILE B CA 1
ATOM 4041 C C . ILE B 1 155 ? 3.328 3.219 16 1 95 155 ILE B C 1
ATOM 4043 O O . ILE B 1 155 ? 2.902 4.305 15.602 1 95 155 ILE B O 1
ATOM 4047 N N . ASP B 1 156 ? 4.062 3.105 17.062 1 95.44 156 ASP B N 1
ATOM 4048 C CA . ASP B 1 156 ? 4.406 4.262 17.875 1 95.44 156 ASP B CA 1
ATOM 4049 C C . ASP B 1 156 ? 5.203 5.289 17.078 1 95.44 156 ASP B C 1
ATOM 4051 O O . ASP B 1 156 ? 4.891 6.48 17.109 1 95.44 156 ASP B O 1
ATOM 4055 N N . TRP B 1 157 ? 6.113 4.84 16.406 1 97.5 157 TRP B N 1
ATOM 4056 C CA . TRP B 1 157 ? 6.98 5.762 15.68 1 97.5 157 TRP B CA 1
ATOM 4057 C C . TRP B 1 157 ? 6.238 6.395 14.508 1 97.5 157 TRP B C 1
ATOM 4059 O O . TRP B 1 157 ? 6.441 7.57 14.195 1 97.5 157 TRP B O 1
ATOM 4069 N N . TYR B 1 158 ? 5.41 5.625 13.781 1 97.44 158 TYR B N 1
ATOM 4070 C CA . TYR B 1 158 ? 4.551 6.238 12.773 1 97.44 158 TYR B CA 1
ATOM 4071 C C . TYR B 1 158 ? 3.66 7.309 13.398 1 97.44 158 TYR B C 1
ATOM 4073 O O . TYR B 1 158 ? 3.41 8.352 12.789 1 97.44 158 TYR B O 1
ATOM 4081 N N . GLY B 1 159 ? 3.211 7.008 14.602 1 96.75 159 GLY B N 1
ATOM 4082 C CA . GLY B 1 159 ? 2.443 7.992 15.344 1 96.75 159 GLY B CA 1
ATOM 4083 C C . GLY B 1 159 ? 3.234 9.25 15.664 1 96.75 159 GLY B C 1
ATOM 4084 O O . GLY B 1 159 ? 2.715 10.359 15.555 1 96.75 159 GLY B O 1
ATOM 4085 N N . PHE B 1 160 ? 4.508 9.047 16.031 1 97.44 160 PHE B N 1
ATOM 4086 C CA . PHE B 1 160 ? 5.367 10.195 16.312 1 97.44 160 PHE B CA 1
ATOM 4087 C C . PHE B 1 160 ? 5.52 11.07 15.078 1 97.44 160 PHE B C 1
ATOM 4089 O O . PHE B 1 160 ? 5.535 12.305 15.18 1 97.44 160 PHE B O 1
ATOM 4096 N N . CYS B 1 161 ? 5.625 10.484 13.938 1 98.25 161 CYS B N 1
ATOM 4097 C CA . CYS B 1 161 ? 5.715 11.25 12.695 1 98.25 161 CYS B CA 1
ATOM 4098 C C . CYS B 1 161 ? 4.426 12.016 12.438 1 98.25 161 CYS B C 1
ATOM 4100 O O . CYS B 1 161 ? 4.465 13.195 12.062 1 98.25 161 CYS B O 1
ATOM 4102 N N . ARG B 1 162 ? 3.309 11.359 12.688 1 97.19 162 ARG B N 1
ATOM 4103 C CA . ARG B 1 162 ? 2.029 12.031 12.484 1 97.19 162 ARG B CA 1
ATOM 4104 C C . ARG B 1 162 ? 1.856 13.188 13.469 1 97.19 162 ARG B C 1
ATOM 4106 O O . ARG B 1 162 ? 1.221 14.195 13.148 1 97.19 162 ARG B O 1
ATOM 4113 N N . ASP B 1 163 ? 2.438 13.039 14.625 1 97.12 163 ASP B N 1
ATOM 4114 C CA . ASP B 1 163 ? 2.377 14.109 15.625 1 97.12 163 ASP B CA 1
ATOM 4115 C C . ASP B 1 163 ? 3.039 15.383 15.102 1 97.12 163 ASP B C 1
ATOM 4117 O O . ASP B 1 163 ? 2.6 16.484 15.414 1 97.12 163 ASP B O 1
ATOM 4121 N N . ILE B 1 164 ? 4.051 15.227 14.359 1 98 164 ILE B N 1
ATOM 4122 C CA . ILE B 1 164 ? 4.723 16.375 13.773 1 98 164 ILE B CA 1
ATOM 4123 C C . ILE B 1 164 ? 3.783 17.078 12.789 1 98 164 ILE B C 1
ATOM 4125 O O . ILE B 1 164 ? 3.711 18.312 12.766 1 98 164 ILE B O 1
ATOM 4129 N N . CYS B 1 165 ? 3.064 16.297 12.016 1 96.94 165 CYS B N 1
ATOM 4130 C CA . CYS B 1 165 ? 2.078 16.875 11.102 1 96.94 165 CYS B CA 1
ATOM 4131 C C . CYS B 1 165 ? 1.021 17.656 11.867 1 96.94 165 CYS B C 1
ATOM 4133 O O . CYS B 1 165 ? 0.65 18.766 11.461 1 96.94 165 CYS B O 1
ATOM 4135 N N . SER B 1 166 ? 0.606 17.031 12.961 1 95.31 166 SER B N 1
ATOM 4136 C CA . SER B 1 166 ? -0.397 17.703 13.773 1 95.31 166 SER B CA 1
ATOM 4137 C C . SER B 1 166 ? 0.128 19.031 14.32 1 95.31 166 SER B C 1
ATOM 4139 O O . SER B 1 166 ? -0.58 20.047 14.297 1 95.31 166 SER B O 1
ATOM 4141 N N . ALA B 1 167 ? 1.331 19.031 14.773 1 95.94 167 ALA B N 1
ATOM 4142 C CA . ALA B 1 167 ? 1.949 20.25 15.297 1 95.94 167 ALA B CA 1
ATOM 4143 C C . ALA B 1 167 ? 2.053 21.312 14.219 1 95.94 167 ALA B C 1
ATOM 4145 O O . ALA B 1 167 ? 1.812 22.5 14.477 1 95.94 167 ALA B O 1
ATOM 4146 N N . GLU B 1 168 ? 2.379 20.906 13.016 1 94.69 168 GLU B N 1
ATOM 4147 C CA . GLU B 1 168 ? 2.467 21.844 11.898 1 94.69 168 GLU B CA 1
ATOM 4148 C C . GLU B 1 168 ? 1.102 22.438 11.562 1 94.69 168 GLU B C 1
ATOM 4150 O O . GLU B 1 168 ? 0.98 23.641 11.344 1 94.69 168 GLU B O 1
ATOM 4155 N N . MET B 1 169 ? 0.087 21.594 11.539 1 91.44 169 MET B N 1
ATOM 4156 C CA . MET B 1 169 ? -1.249 22.016 11.133 1 91.44 169 MET B CA 1
ATOM 4157 C C . MET B 1 169 ? -1.848 22.969 12.172 1 91.44 169 MET B C 1
ATOM 4159 O O . MET B 1 169 ? -2.711 23.781 11.844 1 91.44 169 MET B O 1
ATOM 4163 N N . LEU B 1 170 ? -1.421 22.891 13.383 1 87.62 170 LEU B N 1
ATOM 4164 C CA . LEU B 1 170 ? -1.922 23.75 14.453 1 87.62 170 LEU B CA 1
ATOM 4165 C C . LEU B 1 170 ? -1.392 25.172 14.305 1 87.62 170 LEU B C 1
ATOM 4167 O O . LEU B 1 170 ? -1.923 26.109 14.906 1 87.62 170 LEU B O 1
ATOM 4171 N N . GLN B 1 171 ? -0.443 25.328 13.484 1 84.25 171 GLN B N 1
ATOM 4172 C CA . GLN B 1 171 ? 0.178 26.641 13.344 1 84.25 171 GLN B CA 1
ATOM 4173 C C . GLN B 1 171 ? -0.65 27.547 12.43 1 84.25 171 GLN B C 1
ATOM 4175 O O . GLN B 1 171 ? -0.473 28.766 12.43 1 84.25 171 GLN B O 1
ATOM 4180 N N . TYR B 1 172 ? -1.622 26.922 11.711 1 77.62 172 TYR B N 1
ATOM 4181 C CA . TYR B 1 172 ? -2.34 27.734 10.727 1 77.62 172 TYR B CA 1
ATOM 4182 C C . TYR B 1 172 ? -3.838 27.453 10.789 1 77.62 172 TYR B C 1
ATOM 4184 O O . TYR B 1 172 ? -4.258 26.359 11.156 1 77.62 172 TYR B O 1
ATOM 4192 N N . SER B 1 173 ? -4.703 28.453 10.453 1 76 173 SER B N 1
ATOM 4193 C CA . SER B 1 173 ? -6.16 28.359 10.516 1 76 173 SER B CA 1
ATOM 4194 C C . SER B 1 173 ? -6.715 27.578 9.328 1 76 173 SER B C 1
ATOM 4196 O O . SER B 1 173 ? -7.859 27.125 9.359 1 76 173 SER B O 1
ATOM 4198 N N . MET B 1 174 ? -6.043 27.203 8.477 1 82.12 174 MET B N 1
ATOM 4199 C CA . MET B 1 174 ? -6.43 26.422 7.297 1 82.12 174 MET B CA 1
ATOM 4200 C C . MET B 1 174 ? -7.672 27.016 6.641 1 82.12 174 MET B C 1
ATOM 4202 O O . MET B 1 174 ? -8.625 26.297 6.34 1 82.12 174 MET B O 1
ATOM 4206 N N . MET B 1 175 ? -7.828 28.266 6.504 1 90.5 175 MET B N 1
ATOM 4207 C CA . MET B 1 175 ? -8.945 28.938 5.832 1 90.5 175 MET B CA 1
ATOM 4208 C C . MET B 1 175 ? -8.797 28.844 4.316 1 90.5 175 MET B C 1
ATOM 4210 O O . MET B 1 175 ? -7.707 29.031 3.779 1 90.5 175 MET B O 1
ATOM 4214 N N . ILE B 1 176 ? -9.922 28.578 3.709 1 92.94 176 ILE B N 1
ATOM 4215 C CA . ILE B 1 176 ? -9.922 28.453 2.256 1 92.94 176 ILE B CA 1
ATOM 4216 C C . ILE B 1 176 ? -10.984 29.375 1.666 1 92.94 176 ILE B C 1
ATOM 4218 O O . ILE B 1 176 ? -11.805 29.938 2.4 1 92.94 176 ILE B O 1
ATOM 4222 N N . GLY B 1 177 ? -10.93 29.594 0.339 1 93.81 177 GLY B N 1
ATOM 4223 C CA . GLY B 1 177 ? -11.914 30.406 -0.35 1 93.81 177 GLY B CA 1
ATOM 4224 C C . GLY B 1 177 ? -11.547 31.875 -0.399 1 93.81 177 GLY B C 1
ATOM 4225 O O . GLY B 1 177 ? -10.367 32.219 -0.505 1 93.81 177 GLY B O 1
ATOM 4226 N N . GLY B 1 178 ? -12.641 32.656 -0.417 1 94.06 178 GLY B N 1
ATOM 4227 C CA . GLY B 1 178 ? -12.516 34.094 -0.595 1 94.06 178 GLY B CA 1
ATOM 4228 C C . GLY B 1 178 ? -13.297 34.594 -1.785 1 94.06 178 GLY B C 1
ATOM 4229 O O . GLY B 1 178 ? -13.969 33.844 -2.48 1 94.06 178 GLY B O 1
ATOM 4230 N N . VAL B 1 179 ? -13.188 35.938 -1.858 1 94.56 179 VAL B N 1
ATOM 4231 C CA . VAL B 1 179 ? -13.93 36.562 -2.938 1 94.56 179 VAL B CA 1
ATOM 4232 C C . VAL B 1 179 ? -13.516 35.969 -4.281 1 94.56 179 VAL B C 1
ATOM 4234 O O . VAL B 1 179 ? -12.32 35.906 -4.582 1 94.56 179 VAL B O 1
ATOM 4237 N N . GLY B 1 180 ? -14.469 35.5 -5.012 1 93.19 180 GLY B N 1
ATOM 4238 C CA . GLY B 1 180 ? -14.211 34.938 -6.328 1 93.19 180 GLY B CA 1
ATOM 4239 C C . GLY B 1 180 ? -13.922 33.438 -6.297 1 93.19 180 GLY B C 1
ATOM 4240 O O . GLY B 1 180 ? -13.773 32.812 -7.348 1 93.19 180 GLY B O 1
ATOM 4241 N N . HIS B 1 181 ? -13.867 32.906 -5.125 1 94 181 HIS B N 1
ATOM 4242 C CA . HIS B 1 181 ? -13.594 31.469 -4.992 1 94 181 HIS B CA 1
ATOM 4243 C C . HIS B 1 181 ? -14.875 30.688 -4.719 1 94 181 HIS B C 1
ATOM 4245 O O . HIS B 1 181 ? -15.82 31.234 -4.148 1 94 181 HIS B O 1
ATOM 4251 N N . THR B 1 182 ? -14.805 29.438 -5.164 1 92.56 182 THR B N 1
ATOM 4252 C CA . THR B 1 182 ? -15.891 28.5 -4.898 1 92.56 182 THR B CA 1
ATOM 4253 C C . THR B 1 182 ? -15.414 27.344 -4.016 1 92.56 182 THR B C 1
ATOM 4255 O O . THR B 1 182 ? -14.414 26.688 -4.328 1 92.56 182 THR B O 1
ATOM 4258 N N . VAL B 1 183 ? -16.109 27.172 -2.951 1 92.81 183 VAL B N 1
ATOM 4259 C CA . VAL B 1 183 ? -15.773 26.109 -2.006 1 92.81 183 VAL B CA 1
ATOM 4260 C C . VAL B 1 183 ? -16.891 25.078 -1.967 1 92.81 183 VAL B C 1
ATOM 4262 O O . VAL B 1 183 ? -18.062 25.422 -1.799 1 92.81 183 VAL B O 1
ATOM 4265 N N . GLU B 1 184 ? -16.531 23.828 -2.156 1 90.5 184 GLU B N 1
ATOM 4266 C CA . GLU B 1 184 ? -17.453 22.719 -1.984 1 90.5 184 GLU B CA 1
ATOM 4267 C C . GLU B 1 184 ? -17.359 22.125 -0.578 1 90.5 184 GLU B C 1
ATOM 4269 O O . GLU B 1 184 ? -16.266 21.859 -0.084 1 90.5 184 GLU B O 1
ATOM 4274 N N . ILE B 1 185 ? -18.516 22.062 0.069 1 89.69 185 ILE B N 1
ATOM 4275 C CA . ILE B 1 185 ? -18.5 21.453 1.396 1 89.69 185 ILE B CA 1
ATOM 4276 C C . ILE B 1 185 ? -19.297 20.156 1.375 1 89.69 185 ILE B C 1
ATOM 4278 O O . ILE B 1 185 ? -20.234 20 0.574 1 89.69 185 ILE B O 1
ATOM 4282 N N . ASP B 1 186 ? -18.922 19.234 2.156 1 85.5 186 ASP B N 1
ATOM 4283 C CA . ASP B 1 186 ? -19.594 17.938 2.24 1 85.5 186 ASP B CA 1
ATOM 4284 C C . ASP B 1 186 ? -19.297 17.25 3.57 1 85.5 186 ASP B C 1
ATOM 4286 O O . ASP B 1 186 ? -18.375 17.656 4.293 1 85.5 186 ASP B O 1
ATOM 4290 N N . GLU B 1 187 ? -20.203 16.375 3.93 1 82.94 187 GLU B N 1
ATOM 4291 C CA . GLU B 1 187 ? -20.016 15.492 5.074 1 82.94 187 GLU B CA 1
ATOM 4292 C C . GLU B 1 187 ? -19.922 14.031 4.641 1 82.94 187 GLU B C 1
ATOM 4294 O O . GLU B 1 187 ? -20.641 13.602 3.732 1 82.94 187 GLU B O 1
ATOM 4299 N N . THR B 1 188 ? -18.984 13.438 5.23 1 78.94 188 THR B N 1
ATOM 4300 C CA . THR B 1 188 ? -18.859 12.023 4.922 1 78.94 188 THR B CA 1
ATOM 4301 C C . THR B 1 188 ? -18.797 11.195 6.203 1 78.94 188 THR B C 1
ATOM 4303 O O . THR B 1 188 ? -18.094 11.562 7.148 1 78.94 188 THR B O 1
ATOM 4306 N N . SER B 1 189 ? -19.547 10.078 6.238 1 76.81 189 SER B N 1
ATOM 4307 C CA . SER B 1 189 ? -19.531 9.18 7.391 1 76.81 189 SER B CA 1
ATOM 4308 C C . SER B 1 189 ? -18.25 8.359 7.434 1 76.81 189 SER B C 1
ATOM 4310 O O . SER B 1 189 ? -17.766 7.891 6.398 1 76.81 189 SER B O 1
ATOM 4312 N N . LEU B 1 190 ? -17.672 8.328 8.602 1 76 190 LEU B N 1
ATOM 4313 C CA . LEU B 1 190 ? -16.469 7.523 8.789 1 76 190 LEU B CA 1
ATOM 4314 C C . LEU B 1 190 ? -16.828 6.148 9.352 1 76 190 LEU B C 1
ATOM 4316 O O . LEU B 1 190 ? -15.93 5.363 9.68 1 76 190 LEU B O 1
ATOM 4320 N N . LYS B 1 191 ? -18.062 5.992 9.547 1 65.44 191 LYS B N 1
ATOM 4321 C CA . LYS B 1 191 ? -18.484 4.688 10.047 1 65.44 191 LYS B CA 1
ATOM 4322 C C . LYS B 1 191 ? -18.172 3.586 9.031 1 65.44 191 LYS B C 1
ATOM 4324 O O . LYS B 1 191 ? -18.328 3.781 7.828 1 65.44 191 LYS B O 1
ATOM 4329 N N . LYS B 1 192 ? -17.406 2.693 9.508 1 57.94 192 LYS B N 1
ATOM 4330 C CA . LYS B 1 192 ? -17.203 1.541 8.633 1 57.94 192 LYS B CA 1
ATOM 4331 C C . LYS B 1 192 ? -18.547 0.957 8.195 1 57.94 192 LYS B C 1
ATOM 4333 O O . LYS B 1 192 ? -19.469 0.831 9.008 1 57.94 192 LYS B O 1
ATOM 4338 N N . LYS B 1 193 ? -18.797 1.246 6.953 1 51.53 193 LYS B N 1
ATOM 4339 C CA . LYS B 1 193 ? -20.062 0.71 6.43 1 51.53 193 LYS B CA 1
ATOM 4340 C C . LYS B 1 193 ? -20.328 -0.688 6.977 1 51.53 193 LYS B C 1
ATOM 4342 O O . LYS B 1 193 ? -19.453 -1.548 6.961 1 51.53 193 LYS B O 1
ATOM 4347 N N . SER B 1 194 ? -20.984 -0.619 8.094 1 44.09 194 SER B N 1
ATOM 4348 C CA . SER B 1 194 ? -21.359 -1.93 8.617 1 44.09 194 SER B CA 1
ATOM 4349 C C . SER B 1 194 ? -21.891 -2.83 7.508 1 44.09 194 SER B C 1
ATOM 4351 O O . SER B 1 194 ? -22.734 -2.414 6.715 1 44.09 194 SER B O 1
ATOM 4353 N N . LYS B 1 195 ? -20.953 -3.443 7.109 1 41.06 195 LYS B N 1
ATOM 4354 C CA . LYS B 1 195 ? -21.562 -4.5 6.301 1 41.06 195 LYS B CA 1
ATOM 4355 C C . LYS B 1 195 ? -22.766 -5.105 7.004 1 41.06 195 LYS B C 1
ATOM 4357 O O . LYS B 1 195 ? -22.734 -5.371 8.211 1 41.06 195 LYS B O 1
ATOM 4362 N N . PHE B 1 196 ? -23.859 -5.039 6.418 1 42.5 196 PHE B N 1
ATOM 4363 C CA . PHE B 1 196 ? -25.141 -5.684 6.641 1 42.5 196 PHE B CA 1
ATOM 4364 C C . PHE B 1 196 ? -25.922 -4.969 7.738 1 42.5 196 PHE B C 1
ATOM 4366 O O . PHE B 1 196 ? -26.719 -5.59 8.438 1 42.5 196 PHE B O 1
ATOM 4373 N N . GLY B 1 197 ? -25.594 -3.775 8.031 1 40.25 197 GLY B N 1
ATOM 4374 C CA . GLY B 1 197 ? -26.422 -3.004 8.938 1 40.25 197 GLY B CA 1
ATOM 4375 C C . GLY B 1 197 ? -26.141 -3.289 10.406 1 40.25 197 GLY B C 1
ATOM 4376 O O . GLY B 1 197 ? -26.875 -2.844 11.281 1 40.25 197 GLY B O 1
ATOM 4377 N N . ARG B 1 198 ? -25.406 -4.406 10.648 1 38.66 198 ARG B N 1
ATOM 4378 C CA . ARG B 1 198 ? -25.297 -4.895 12.023 1 38.66 198 ARG B CA 1
ATOM 4379 C C . ARG B 1 198 ? -24.281 -4.078 12.82 1 38.66 198 ARG B C 1
ATOM 4381 O O . ARG B 1 198 ? -24 -4.391 13.977 1 38.66 198 ARG B O 1
ATOM 4388 N N . SER B 1 199 ? -23.406 -3.531 12.266 1 41.16 199 SER B N 1
ATOM 4389 C CA . SER B 1 199 ? -22.359 -3.041 13.156 1 41.16 199 SER B CA 1
ATOM 4390 C C . SER B 1 199 ? -22.938 -2.121 14.227 1 41.16 199 SER B C 1
ATOM 4392 O O . SER B 1 199 ? -23.938 -1.437 13.992 1 41.16 199 SER B O 1
ATOM 4394 N N . LYS B 1 200 ? -22.719 -2.512 15.484 1 43.16 200 LYS B N 1
ATOM 4395 C CA . LYS B 1 200 ? -23.031 -1.621 16.594 1 43.16 200 LYS B CA 1
ATOM 4396 C C . LYS B 1 200 ? -23.125 -0.172 16.125 1 43.16 200 LYS B C 1
ATOM 4398 O O . LYS B 1 200 ? -22.406 0.237 15.211 1 43.16 200 LYS B O 1
ATOM 4403 N N . GLN B 1 201 ? -24.281 0.229 16.5 1 42.78 201 GLN B N 1
ATOM 4404 C CA . GLN B 1 201 ? -24.5 1.671 16.438 1 42.78 201 GLN B CA 1
ATOM 4405 C C . GLN B 1 201 ? -23.219 2.434 16.797 1 42.78 201 GLN B C 1
ATOM 4407 O O . GLN B 1 201 ? -22.984 2.736 17.969 1 42.78 201 GLN B O 1
ATOM 4412 N N . HIS B 1 202 ? -22.156 1.896 16.234 1 48.34 202 HIS B N 1
ATOM 4413 C CA . HIS B 1 202 ? -21.094 2.838 16.594 1 48.34 202 HIS B CA 1
ATOM 4414 C C . HIS B 1 202 ? -21.469 4.262 16.203 1 48.34 202 HIS B C 1
ATOM 4416 O O . HIS B 1 202 ? -22.25 4.469 15.266 1 48.34 202 HIS B O 1
ATOM 4422 N N . GLU B 1 203 ? -21.438 4.949 17.109 1 55.75 203 GLU B N 1
ATOM 4423 C CA . GLU B 1 203 ? -21.641 6.379 16.891 1 55.75 203 GLU B CA 1
ATOM 4424 C C . GLU B 1 203 ? -21 6.836 15.586 1 55.75 203 GLU B C 1
ATOM 4426 O O . GLU B 1 203 ? -19.859 6.449 15.281 1 55.75 203 GLU B O 1
ATOM 4431 N N . ASP B 1 204 ? -21.797 7.121 14.664 1 62.78 204 ASP B N 1
ATOM 4432 C CA . ASP B 1 204 ? -21.344 7.641 13.383 1 62.78 204 ASP B CA 1
ATOM 4433 C C . ASP B 1 204 ? -20.469 8.883 13.562 1 62.78 204 ASP B C 1
ATOM 4435 O O . ASP B 1 204 ? -20.844 9.812 14.273 1 62.78 204 ASP B O 1
ATOM 4439 N N . TYR B 1 205 ? -19.188 8.719 13.438 1 75.44 205 TYR B N 1
ATOM 4440 C CA . TYR B 1 205 ? -18.375 9.922 13.281 1 75.44 205 TYR B CA 1
ATOM 4441 C C . TYR B 1 205 ? -18.375 10.391 11.828 1 75.44 205 TYR B C 1
ATOM 4443 O O . TYR B 1 205 ? -18.406 9.578 10.906 1 75.44 205 TYR B O 1
ATOM 4451 N N . TRP B 1 206 ? -18.625 11.727 11.781 1 80.12 206 TRP B N 1
ATOM 4452 C CA . TRP B 1 206 ? -18.656 12.352 10.461 1 80.12 206 TRP B CA 1
ATOM 4453 C C . TRP B 1 206 ? -17.422 13.227 10.25 1 80.12 206 TRP B C 1
ATOM 4455 O O . TRP B 1 206 ? -16.859 13.766 11.203 1 80.12 206 TRP B O 1
ATOM 4465 N N . LEU B 1 207 ? -17 13.203 9.102 1 86.56 207 LEU B N 1
ATOM 4466 C CA . LEU B 1 207 ? -15.984 14.172 8.68 1 86.56 207 LEU B CA 1
ATOM 4467 C C . LEU B 1 207 ? -16.609 15.273 7.832 1 86.56 207 LEU B C 1
ATOM 4469 O O . LEU B 1 207 ? -17.25 14.992 6.812 1 86.56 207 LEU B O 1
ATOM 4473 N N . PHE B 1 208 ? -16.609 16.469 8.414 1 88.69 208 PHE B N 1
ATOM 4474 C CA . PHE B 1 208 ? -17.031 17.672 7.688 1 88.69 208 PHE B CA 1
ATOM 4475 C C . PHE B 1 208 ? -15.836 18.391 7.086 1 88.69 208 PHE B C 1
ATOM 4477 O O . PHE B 1 208 ? -14.789 18.516 7.734 1 88.69 208 PHE B O 1
ATOM 4484 N N . GLY B 1 209 ? -15.992 18.734 5.762 1 90.88 209 GLY B N 1
ATOM 4485 C CA . GLY B 1 209 ? -14.875 19.453 5.164 1 90.88 209 GLY B CA 1
ATOM 4486 C C . GLY B 1 209 ? -15.273 20.25 3.941 1 90.88 209 GLY B C 1
ATOM 4487 O O . GLY B 1 209 ? -16.453 20.375 3.633 1 90.88 209 GLY B O 1
ATOM 4488 N N . GLY B 1 210 ? -14.336 20.891 3.414 1 91.69 210 GLY B N 1
ATOM 4489 C CA . GLY B 1 210 ? -14.492 21.703 2.211 1 91.69 210 GLY B CA 1
ATOM 4490 C C . GLY B 1 210 ? -13.227 21.766 1.373 1 91.69 210 GLY B C 1
ATOM 4491 O O . GLY B 1 210 ? -12.125 21.562 1.887 1 91.69 210 GLY B O 1
ATOM 4492 N N . VAL B 1 211 ? -13.508 21.984 0.135 1 92 211 VAL B N 1
ATOM 4493 C CA . VAL B 1 211 ? -12.391 22.078 -0.795 1 92 211 VAL B CA 1
ATOM 4494 C C . VAL B 1 211 ? -12.586 23.281 -1.717 1 92 211 VAL B C 1
ATOM 4496 O O . VAL B 1 211 ? -13.695 23.531 -2.203 1 92 211 VAL B O 1
ATOM 4499 N N . ASP B 1 212 ? -11.562 24.094 -1.785 1 91.25 212 ASP B N 1
ATOM 4500 C CA . ASP B 1 212 ? -11.547 25.188 -2.746 1 91.25 212 ASP B CA 1
ATOM 4501 C C . ASP B 1 212 ? -11.297 24.672 -4.16 1 91.25 212 ASP B C 1
ATOM 4503 O O . ASP B 1 212 ? -10.25 24.094 -4.438 1 91.25 212 ASP B O 1
ATOM 4507 N N . ARG B 1 213 ? -12.164 24.906 -5.055 1 85.38 213 ARG B N 1
ATOM 4508 C CA . ARG B 1 213 ? -12.102 24.344 -6.398 1 85.38 213 ARG B CA 1
ATOM 4509 C C . ARG B 1 213 ? -10.898 24.891 -7.164 1 85.38 213 ARG B C 1
ATOM 4511 O O . ARG B 1 213 ? -10.32 24.188 -7.996 1 85.38 213 ARG B O 1
ATOM 4518 N N . ALA B 1 214 ? -10.562 26.078 -6.902 1 83.88 214 ALA B N 1
ATOM 4519 C CA . ALA B 1 214 ? -9.492 26.734 -7.652 1 83.88 214 ALA B CA 1
ATOM 4520 C C . ALA B 1 214 ? -8.117 26.297 -7.148 1 83.88 214 ALA B C 1
ATOM 4522 O O . ALA B 1 214 ? -7.227 26 -7.945 1 83.88 214 ALA B O 1
ATOM 4523 N N . THR B 1 215 ? -8 26.266 -5.848 1 82.94 215 THR B N 1
ATOM 4524 C CA . THR B 1 215 ? -6.68 26.031 -5.277 1 82.94 215 THR B CA 1
ATOM 4525 C C . THR B 1 215 ? -6.504 24.547 -4.93 1 82.94 215 THR B C 1
ATOM 4527 O O . THR B 1 215 ? -5.379 24.062 -4.797 1 82.94 215 THR B O 1
ATOM 4530 N N . GLY B 1 216 ? -7.594 23.891 -4.66 1 82.94 216 GLY B N 1
ATOM 4531 C CA . GLY B 1 216 ? -7.531 22.5 -4.23 1 82.94 216 GLY B CA 1
ATOM 4532 C C . GLY B 1 216 ? -7.273 22.344 -2.742 1 82.94 216 GLY B C 1
ATOM 4533 O O . GLY B 1 216 ? -7.273 21.234 -2.219 1 82.94 216 GLY B O 1
ATOM 4534 N N . ARG B 1 217 ? -7.117 23.469 -2.117 1 88 217 ARG B N 1
ATOM 4535 C CA . ARG B 1 217 ? -6.934 23.406 -0.671 1 88 217 ARG B CA 1
ATOM 4536 C C . ARG B 1 217 ? -8.227 23 0.029 1 88 217 ARG B C 1
ATOM 4538 O O . ARG B 1 217 ? -9.312 23.422 -0.381 1 88 217 ARG B O 1
ATOM 4545 N N . TRP B 1 218 ? -7.973 22.188 1.045 1 90.94 218 TRP B N 1
ATOM 4546 C CA . TRP B 1 218 ? -9.164 21.672 1.709 1 90.94 218 TRP B CA 1
ATOM 4547 C C . TRP B 1 218 ? -8.977 21.656 3.223 1 90.94 218 TRP B C 1
ATOM 4549 O O . TRP B 1 218 ? -7.855 21.781 3.717 1 90.94 218 TRP B O 1
ATOM 4559 N N . PHE B 1 219 ? -10.102 21.688 3.922 1 91.31 219 PHE B N 1
ATOM 4560 C CA . PHE B 1 219 ? -10.102 21.453 5.363 1 91.31 219 PHE B CA 1
ATOM 4561 C C . PHE B 1 219 ? -11.023 20.297 5.73 1 91.31 219 PHE B C 1
ATOM 4563 O O . PHE B 1 219 ? -11.898 19.922 4.953 1 91.31 219 PHE B O 1
ATOM 4570 N N . GLY B 1 220 ? -10.719 19.672 6.734 1 90.19 220 GLY B N 1
ATOM 4571 C CA . GLY B 1 220 ? -11.523 18.609 7.297 1 90.19 220 GLY B CA 1
ATOM 4572 C C . GLY B 1 220 ? -11.547 18.609 8.812 1 90.19 220 GLY B C 1
ATOM 4573 O O . GLY B 1 220 ? -10.531 18.891 9.453 1 90.19 220 GLY B O 1
ATOM 4574 N N . ILE B 1 221 ? -12.75 18.375 9.281 1 87.56 221 ILE B N 1
ATOM 4575 C CA . ILE B 1 221 ? -12.945 18.328 10.727 1 87.56 221 ILE B CA 1
ATOM 4576 C C . ILE B 1 221 ? -13.812 17.125 11.094 1 87.56 221 ILE B C 1
ATOM 4578 O O . ILE B 1 221 ? -14.844 16.891 10.469 1 87.56 221 ILE B O 1
ATOM 4582 N N . VAL B 1 222 ? -13.344 16.344 11.953 1 85.31 222 VAL B N 1
ATOM 4583 C CA . VAL B 1 222 ? -14.164 15.25 12.453 1 85.31 222 VAL B CA 1
ATOM 4584 C C . VAL B 1 222 ? -15.234 15.797 13.398 1 85.31 222 VAL B C 1
ATOM 4586 O O . VAL B 1 222 ? -14.922 16.422 14.414 1 85.31 222 VAL B O 1
ATOM 4589 N N . THR B 1 223 ? -16.422 15.453 12.836 1 80.75 223 THR B N 1
ATOM 4590 C CA . THR B 1 223 ? -17.547 15.898 13.648 1 80.75 223 THR B CA 1
ATOM 4591 C C . THR B 1 223 ? -18.219 14.711 14.344 1 80.75 223 THR B C 1
ATOM 4593 O O . THR B 1 223 ? -18.156 13.586 13.844 1 80.75 223 THR B O 1
ATOM 4596 N N . GLY B 1 224 ? -18.219 14.648 15.648 1 74.5 224 GLY B N 1
ATOM 4597 C CA . GLY B 1 224 ? -19 13.641 16.344 1 74.5 224 GLY B CA 1
ATOM 4598 C C . GLY B 1 224 ? -20.281 13.266 15.617 1 74.5 224 GLY B C 1
ATOM 4599 O O . GLY B 1 224 ? -20.328 13.32 14.383 1 74.5 224 GLY B O 1
ATOM 4600 N N . PRO B 1 225 ? -21.281 12.805 16.188 1 73.62 225 PRO B N 1
ATOM 4601 C CA . PRO B 1 225 ? -22.562 12.391 15.594 1 73.62 225 PRO B CA 1
ATOM 4602 C C . PRO B 1 225 ? -23.422 13.578 15.18 1 73.62 225 PRO B C 1
ATOM 4604 O O . PRO B 1 225 ? -24.359 13.422 14.391 1 73.62 225 PRO B O 1
ATOM 4607 N N . ASP B 1 226 ? -22.984 14.781 15.578 1 75.44 226 ASP B N 1
ATOM 4608 C CA . ASP B 1 226 ? -23.844 15.953 15.391 1 75.44 226 ASP B CA 1
ATOM 4609 C C . ASP B 1 226 ? -23.547 16.641 14.055 1 75.44 226 ASP B C 1
ATOM 4611 O O . ASP B 1 226 ? -22.422 17.094 13.82 1 75.44 226 ASP B O 1
ATOM 4615 N N . ARG B 1 227 ? -24.547 16.719 13.164 1 81.12 227 ARG B N 1
ATOM 4616 C CA . ARG B 1 227 ? -24.438 17.406 11.883 1 81.12 227 ARG B CA 1
ATOM 4617 C C . ARG B 1 227 ? -25.453 18.547 11.789 1 81.12 227 ARG B C 1
ATOM 4619 O O . ARG B 1 227 ? -25.938 18.859 10.703 1 81.12 227 ARG B O 1
ATOM 4626 N N . LYS B 1 228 ? -25.688 19.062 12.898 1 83.06 228 LYS B N 1
ATOM 4627 C CA . LYS B 1 228 ? -26.703 20.109 12.938 1 83.06 228 LYS B CA 1
ATOM 4628 C C . LYS B 1 228 ? -26.141 21.453 12.469 1 83.06 228 LYS B C 1
ATOM 4630 O O . LYS B 1 228 ? -24.922 21.672 12.516 1 83.06 228 LYS B O 1
ATOM 4635 N N . LYS B 1 229 ? -27.047 22.281 12.062 1 85 229 LYS B N 1
ATOM 4636 C CA . LYS B 1 229 ? -26.703 23.625 11.594 1 85 229 LYS B CA 1
ATOM 4637 C C . LYS B 1 229 ? -25.875 24.391 12.633 1 85 229 LYS B C 1
ATOM 4639 O O . LYS B 1 229 ? -24.891 25.047 12.289 1 85 229 LYS B O 1
ATOM 4644 N N . LYS B 1 230 ? -26.234 24.266 13.875 1 85.38 230 LYS B N 1
ATOM 4645 C CA . LYS B 1 230 ? -25.562 24.969 14.961 1 85.38 230 LYS B CA 1
ATOM 4646 C C . LYS B 1 230 ? -24.109 24.531 15.086 1 85.38 230 LYS B C 1
ATOM 4648 O O . LYS B 1 230 ? -23.25 25.328 15.508 1 85.38 230 LYS B O 1
ATOM 4653 N N . THR B 1 231 ? -23.859 23.406 14.719 1 86.25 231 THR B N 1
ATOM 4654 C CA . THR B 1 231 ? -22.516 22.844 14.82 1 86.25 231 THR B CA 1
ATOM 4655 C C . THR B 1 231 ? -21.703 23.156 13.562 1 86.25 231 THR B C 1
ATOM 4657 O O . THR B 1 231 ? -20.547 23.578 13.656 1 86.25 231 THR B O 1
ATOM 4660 N N . LEU B 1 232 ? -22.266 23.047 12.383 1 89.5 232 LEU B N 1
ATOM 4661 C CA . LEU B 1 232 ? -21.547 23.156 11.117 1 89.5 232 LEU B CA 1
ATOM 4662 C C . LEU B 1 232 ? -21.312 24.609 10.734 1 89.5 232 LEU B C 1
ATOM 4664 O O . LEU B 1 232 ? -20.312 24.938 10.109 1 89.5 232 LEU B O 1
ATOM 4668 N N . SER B 1 233 ? -22.234 25.5 11.094 1 90.94 233 SER B N 1
ATOM 4669 C CA . SER B 1 233 ? -22.172 26.891 10.664 1 90.94 233 SER B CA 1
ATOM 4670 C C . SER B 1 233 ? -20.922 27.578 11.211 1 90.94 233 SER B C 1
ATOM 4672 O O . SER B 1 233 ? -20.188 28.219 10.461 1 90.94 233 SER B O 1
ATOM 4674 N N . PRO B 1 234 ? -20.656 27.406 12.539 1 90.31 234 PRO B N 1
ATOM 4675 C CA . PRO B 1 234 ? -19.422 28.016 13.039 1 90.31 234 PRO B CA 1
ATOM 4676 C C . PRO B 1 234 ? -18.172 27.469 12.359 1 90.31 234 PRO B C 1
ATOM 4678 O O . PRO B 1 234 ? -17.203 28.203 12.172 1 90.31 234 PRO B O 1
ATOM 4681 N N . LEU B 1 235 ? -18.203 26.266 12.031 1 90.44 235 LEU B N 1
ATOM 4682 C CA . LEU B 1 235 ? -17.062 25.656 11.359 1 90.44 235 LEU B CA 1
ATOM 4683 C C . LEU B 1 235 ? -16.875 26.234 9.969 1 90.44 235 LEU B C 1
ATOM 4685 O O . LEU B 1 235 ? -15.742 26.469 9.531 1 90.44 235 LEU B O 1
ATOM 4689 N N . ILE B 1 236 ? -17.953 26.438 9.258 1 93.38 236 ILE B N 1
ATOM 4690 C CA . ILE B 1 236 ? -17.906 27.078 7.945 1 93.38 236 ILE B CA 1
ATOM 4691 C C . ILE B 1 236 ? -17.297 28.469 8.062 1 93.38 236 ILE B C 1
ATOM 4693 O O . ILE B 1 236 ? -16.391 28.812 7.293 1 93.38 236 ILE B O 1
ATOM 4697 N N . GLY B 1 237 ? -17.766 29.203 9.031 1 92.62 237 GLY B N 1
ATOM 4698 C CA . GLY B 1 237 ? -17.25 30.547 9.242 1 92.62 237 GLY B CA 1
ATOM 4699 C C . GLY B 1 237 ? -15.781 30.562 9.609 1 92.62 237 GLY B C 1
ATOM 4700 O O . GLY B 1 237 ? -15.047 31.484 9.234 1 92.62 237 GLY B O 1
ATOM 4701 N N . LYS B 1 238 ? -15.352 29.594 10.305 1 91.81 238 LYS B N 1
ATOM 4702 C CA . LYS B 1 238 ? -13.969 29.516 10.781 1 91.81 238 LYS B CA 1
ATOM 4703 C C . LYS B 1 238 ? -13.016 29.125 9.656 1 91.81 238 LYS B C 1
ATOM 4705 O O . LYS B 1 238 ? -11.867 29.578 9.625 1 91.81 238 LYS B O 1
ATOM 4710 N N . HIS B 1 239 ? -13.492 28.359 8.688 1 94 239 HIS B N 1
ATOM 4711 C CA . HIS B 1 239 ? -12.547 27.75 7.762 1 94 239 HIS B CA 1
ATOM 4712 C C . HIS B 1 239 ? -12.766 28.266 6.34 1 94 239 HIS B C 1
ATOM 4714 O O . HIS B 1 239 ? -11.953 27.984 5.449 1 94 239 HIS B O 1
ATOM 4720 N N . ILE B 1 240 ? -13.867 28.969 6.086 1 95.44 240 ILE B N 1
ATOM 4721 C CA . ILE B 1 240 ? -14.141 29.5 4.754 1 95.44 240 ILE B CA 1
ATOM 4722 C C . ILE B 1 240 ? -14.164 31.031 4.805 1 95.44 240 ILE B C 1
ATOM 4724 O O . ILE B 1 240 ? -14.914 31.625 5.578 1 95.44 240 ILE B O 1
ATOM 4728 N N . MET B 1 241 ? -13.406 31.594 4.008 1 95.56 241 MET B N 1
ATOM 4729 C CA . MET B 1 241 ? -13.281 33.062 3.986 1 95.56 241 MET B CA 1
ATOM 4730 C C . MET B 1 241 ? -14.578 33.688 3.51 1 95.56 241 MET B C 1
ATOM 4732 O O . MET B 1 241 ? -15.266 33.156 2.641 1 95.56 241 MET B O 1
ATOM 4736 N N . ALA B 1 242 ? -14.781 34.906 4.043 1 95.19 242 ALA B N 1
ATOM 4737 C CA . ALA B 1 242 ? -15.961 35.688 3.662 1 95.19 242 ALA B CA 1
ATOM 4738 C C . ALA B 1 242 ? -15.961 35.969 2.168 1 95.19 242 ALA B C 1
ATOM 4740 O O . ALA B 1 242 ? -14.898 36.125 1.56 1 95.19 242 ALA B O 1
ATOM 4741 N N . GLY B 1 243 ? -17.125 36.062 1.678 1 95.19 243 GLY B N 1
ATOM 4742 C CA . GLY B 1 243 ? -17.281 36.406 0.277 1 95.19 243 GLY B CA 1
ATOM 4743 C C . GLY B 1 243 ? -17.203 35.219 -0.658 1 95.19 243 GLY B C 1
ATOM 4744 O O . GLY B 1 243 ? -17.406 35.375 -1.865 1 95.19 243 GLY B O 1
ATOM 4745 N N . SER B 1 244 ? -16.938 34.031 -0.146 1 95.12 244 SER B N 1
ATOM 4746 C CA . SER B 1 244 ? -16.828 32.812 -0.964 1 95.12 244 SER B CA 1
ATOM 4747 C C . SER B 1 244 ? -18.203 32.375 -1.477 1 95.12 244 SER B C 1
ATOM 4749 O O . SER B 1 244 ? -19.219 32.656 -0.856 1 95.12 244 SER B O 1
ATOM 4751 N N . THR B 1 245 ? -18.172 31.688 -2.588 1 93.88 245 THR B N 1
ATOM 4752 C CA . THR B 1 245 ? -19.328 30.906 -3.025 1 93.88 245 THR B CA 1
ATOM 4753 C C . THR B 1 245 ? -19.25 29.484 -2.494 1 93.88 245 THR B C 1
ATOM 4755 O O . THR B 1 245 ? -18.25 28.781 -2.715 1 93.88 245 THR B O 1
ATOM 4758 N N . ILE B 1 246 ? -20.234 29.109 -1.794 1 92.62 246 ILE B N 1
ATOM 4759 C CA . ILE B 1 246 ? -20.234 27.781 -1.196 1 92.62 246 ILE B CA 1
ATOM 4760 C C . ILE B 1 246 ? -21.234 26.875 -1.924 1 92.62 246 ILE B C 1
ATOM 4762 O O . ILE B 1 246 ? -22.375 27.281 -2.176 1 92.62 246 ILE B O 1
ATOM 4766 N N . ILE B 1 247 ? -20.75 25.719 -2.295 1 87.75 247 ILE B N 1
ATOM 4767 C CA . ILE B 1 247 ? -21.609 24.703 -2.889 1 87.75 247 ILE B CA 1
ATOM 4768 C C . ILE B 1 247 ? -21.766 23.531 -1.925 1 87.75 247 ILE B C 1
ATOM 4770 O O . ILE B 1 247 ? -20.781 23.016 -1.4 1 87.75 247 ILE B O 1
ATOM 4774 N N . SER B 1 248 ? -22.953 23.172 -1.587 1 86.5 248 SER B N 1
ATOM 4775 C CA . SER B 1 248 ? -23.234 22.031 -0.721 1 86.5 248 SER B CA 1
ATOM 4776 C C . SER B 1 248 ? -24.281 21.109 -1.338 1 86.5 248 SER B C 1
ATOM 4778 O O . SER B 1 248 ? -24.844 21.422 -2.389 1 86.5 248 SER B O 1
ATOM 4780 N N . ASP B 1 249 ? -24.359 19.938 -0.779 1 77.62 249 ASP B N 1
ATOM 4781 C CA . ASP B 1 249 ? -25.531 19.125 -1.104 1 77.62 249 ASP B CA 1
ATOM 4782 C C . ASP B 1 249 ? -26.781 19.688 -0.422 1 77.62 249 ASP B C 1
ATOM 4784 O O . ASP B 1 249 ? -26.734 20.75 0.216 1 77.62 249 ASP B O 1
ATOM 4788 N N . GLN B 1 250 ? -27.938 19.031 -0.705 1 73 250 GLN B N 1
ATOM 4789 C CA . GLN B 1 250 ? -29.188 19.516 -0.138 1 73 250 GLN B CA 1
ATOM 4790 C C . GLN B 1 250 ? -29.422 18.953 1.264 1 73 250 GLN B C 1
ATOM 4792 O O . GLN B 1 250 ? -30.516 18.5 1.591 1 73 250 GLN B O 1
ATOM 4797 N N . PHE B 1 251 ? -28.391 19.031 2.002 1 73.81 251 PHE B N 1
ATOM 4798 C CA . PHE B 1 251 ? -28.531 18.641 3.398 1 73.81 251 PHE B CA 1
ATOM 4799 C C . PHE B 1 251 ? -29.188 19.734 4.219 1 73.81 251 PHE B C 1
ATOM 4801 O O . PHE B 1 251 ? -28.906 20.922 4.023 1 73.81 251 PHE B O 1
ATOM 4808 N N . SER B 1 252 ? -30.062 19.391 5.012 1 72.56 252 SER B N 1
ATOM 4809 C CA . SER B 1 252 ? -30.938 20.328 5.727 1 72.56 252 SER B CA 1
ATOM 4810 C C . SER B 1 252 ? -30.125 21.297 6.57 1 72.56 252 SER B C 1
ATOM 4812 O O . SER B 1 252 ? -30.594 22.391 6.883 1 72.56 252 SER B O 1
ATOM 4814 N N . SER B 1 253 ? -28.922 20.922 6.938 1 74.88 253 SER B N 1
ATOM 4815 C CA . SER B 1 253 ? -28.094 21.797 7.742 1 74.88 253 SER B CA 1
ATOM 4816 C C . SER B 1 253 ? -27.562 22.969 6.918 1 74.88 253 SER B C 1
ATOM 4818 O O . SER B 1 253 ? -27.125 23.969 7.469 1 74.88 253 SER B O 1
ATOM 4820 N N . TYR B 1 254 ? -27.719 22.844 5.621 1 77.94 254 TYR B N 1
ATOM 4821 C CA . TYR B 1 254 ? -27.156 23.891 4.762 1 77.94 254 TYR B CA 1
ATOM 4822 C C . TYR B 1 254 ? -28.266 24.719 4.117 1 77.94 254 TYR B C 1
ATOM 4824 O O . TYR B 1 254 ? -28.094 25.906 3.865 1 77.94 254 TYR B O 1
ATOM 4832 N N . VAL B 1 255 ? -29.297 23.953 3.768 1 75.5 255 VAL B N 1
ATOM 4833 C CA . VAL B 1 255 ? -30.391 24.625 3.061 1 75.5 255 VAL B CA 1
ATOM 4834 C C . VAL B 1 255 ? -31.719 24 3.459 1 75.5 255 VAL B C 1
ATOM 4836 O O . VAL B 1 255 ? -31.828 22.781 3.584 1 75.5 255 VAL B O 1
ATOM 4839 N N . SER B 1 256 ? -32.625 24.922 3.684 1 69.62 256 SER B N 1
ATOM 4840 C CA . SER B 1 256 ? -33.969 24.422 3.953 1 69.62 256 SER B CA 1
ATOM 4841 C C . SER B 1 256 ? -34.594 23.844 2.695 1 69.62 256 SER B C 1
ATOM 4843 O O . SER B 1 256 ? -34.219 24.188 1.579 1 69.62 256 SER B O 1
ATOM 4845 N N . VAL B 1 257 ? -35.5 22.938 2.943 1 67.69 257 VAL B N 1
ATOM 4846 C CA . VAL B 1 257 ? -36.188 22.234 1.854 1 67.69 257 VAL B CA 1
ATOM 4847 C C . VAL B 1 257 ? -36.781 23.25 0.888 1 67.69 257 VAL B C 1
ATOM 4849 O O . VAL B 1 257 ? -36.75 23.047 -0.329 1 67.69 257 VAL B O 1
ATOM 4852 N N . ASN B 1 258 ? -37.281 24.344 1.389 1 68.12 258 ASN B N 1
ATOM 4853 C CA . ASN B 1 258 ? -37.938 25.344 0.556 1 68.12 258 ASN B CA 1
ATOM 4854 C C . ASN B 1 258 ? -36.938 26.359 -0.005 1 68.12 258 ASN B C 1
ATOM 4856 O O . ASN B 1 258 ? -37.344 27.281 -0.722 1 68.12 258 ASN B O 1
ATOM 4860 N N . GLY B 1 259 ? -35.688 26.172 0.307 1 70.62 259 GLY B N 1
ATOM 4861 C CA . GLY B 1 259 ? -34.625 27.031 -0.195 1 70.62 259 GLY B CA 1
ATOM 4862 C C . GLY B 1 259 ? -34.625 28.406 0.456 1 70.62 259 GLY B C 1
ATOM 4863 O O . GLY B 1 259 ? -33.8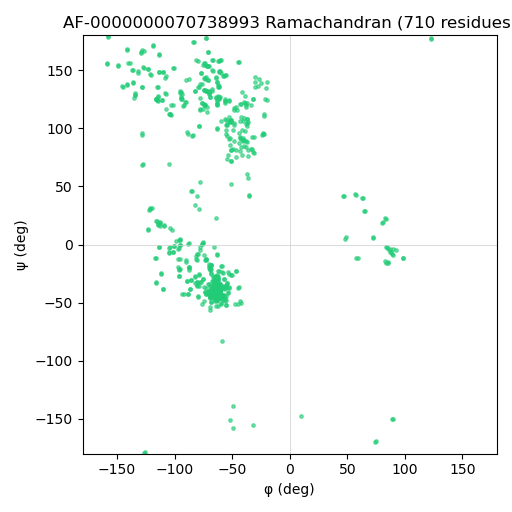44 29.281 0.056 1 70.62 259 GLY B O 1
ATOM 4864 N N . LYS B 1 260 ? -35.406 28.609 1.391 1 71.88 260 LYS B N 1
ATOM 4865 C CA . LYS B 1 260 ? -35.531 29.938 1.997 1 71.88 260 LYS B CA 1
ATOM 4866 C C . LYS B 1 260 ? -34.406 30.188 2.996 1 71.88 260 LYS B C 1
ATOM 4868 O O . LYS B 1 260 ? -33.969 31.312 3.156 1 71.88 260 LYS B O 1
ATOM 4873 N N . HIS B 1 261 ? -34.094 29.125 3.611 1 76.69 261 HIS B N 1
ATOM 4874 C CA . HIS B 1 261 ? -32.969 29.219 4.547 1 76.69 261 HIS B CA 1
ATOM 4875 C C . HIS B 1 261 ? -31.719 28.578 3.961 1 76.69 261 HIS B C 1
ATOM 4877 O O . HIS B 1 261 ? -31.703 27.391 3.654 1 76.69 261 HIS B O 1
ATOM 4883 N N . THR B 1 262 ? -30.734 29.422 3.672 1 83.69 262 THR B N 1
ATOM 4884 C CA . THR B 1 262 ? -29.469 29.016 3.07 1 83.69 262 THR B CA 1
ATOM 4885 C C . THR B 1 262 ? -28.297 29.516 3.91 1 83.69 262 THR B C 1
ATOM 4887 O O . THR B 1 262 ? -28.484 30.141 4.949 1 83.69 262 THR B O 1
ATOM 4890 N N . LEU B 1 263 ? -27.156 29.234 3.482 1 87 263 LEU B N 1
ATOM 4891 C CA . LEU B 1 263 ? -25.953 29.719 4.172 1 87 263 LEU B CA 1
ATOM 4892 C C . LEU B 1 263 ? -25.828 31.234 4.039 1 87 263 LEU B C 1
ATOM 4894 O O . LEU B 1 263 ? -25.156 31.875 4.855 1 87 263 LEU B O 1
ATOM 4898 N N . GLU B 1 264 ? -26.484 31.828 3.037 1 85.62 264 GLU B N 1
ATOM 4899 C CA . GLU B 1 264 ? -26.453 33.25 2.77 1 85.62 264 GLU B CA 1
ATOM 4900 C C . GLU B 1 264 ? -27.156 34.062 3.863 1 85.62 264 GLU B C 1
ATOM 4902 O O . GLU B 1 264 ? -26.719 35.125 4.238 1 85.62 264 GLU B O 1
ATOM 4907 N N . ASN B 1 265 ? -28.281 33.438 4.43 1 84.19 265 ASN B N 1
ATOM 4908 C CA . ASN B 1 265 ? -29.078 34.125 5.43 1 84.19 265 ASN B CA 1
ATOM 4909 C C . ASN B 1 265 ? -29 33.438 6.793 1 84.19 265 ASN B C 1
ATOM 4911 O O . ASN B 1 265 ? -29.875 33.625 7.633 1 84.19 265 ASN B O 1
ATOM 4915 N N . ASN B 1 266 ? -28.047 32.625 6.934 1 87.81 266 ASN B N 1
ATOM 4916 C CA . ASN B 1 266 ? -27.828 31.906 8.18 1 87.81 266 ASN B CA 1
ATOM 4917 C C . ASN B 1 266 ? -27.359 32.844 9.297 1 87.81 266 ASN B C 1
ATOM 4919 O O . ASN B 1 266 ? -26.359 33.531 9.148 1 87.81 266 ASN B O 1
ATOM 4923 N N . LYS B 1 267 ? -28.031 32.844 10.453 1 85.56 267 LYS B N 1
ATOM 4924 C CA . LYS B 1 267 ? -27.766 33.75 11.562 1 85.56 267 LYS B CA 1
ATOM 4925 C C . LYS B 1 267 ? -26.359 33.562 12.125 1 85.56 267 LYS B C 1
ATOM 4927 O O . LYS B 1 267 ? -25.75 34.469 12.664 1 85.56 267 LYS B O 1
ATOM 4932 N N . TRP B 1 268 ? -25.844 32.375 12.047 1 87.25 268 TRP B N 1
ATOM 4933 C CA . TRP B 1 268 ? -24.531 32.062 12.594 1 87.25 268 TRP B CA 1
ATOM 4934 C C . TRP B 1 268 ? -23.422 32.531 11.648 1 87.25 268 TRP B C 1
ATOM 4936 O O . TRP B 1 268 ? -22.234 32.5 12.016 1 87.25 268 TRP B O 1
ATOM 4946 N N . LEU B 1 269 ? -23.766 32.969 10.445 1 91.94 269 LEU B N 1
ATOM 4947 C CA . LEU B 1 269 ? -22.781 33.375 9.438 1 91.94 269 LEU B CA 1
ATOM 4948 C C . LEU B 1 269 ? -23 34.812 9.008 1 91.94 269 LEU B C 1
ATOM 4950 O O . LEU B 1 269 ? -22.703 35.188 7.867 1 91.94 269 LEU B O 1
ATOM 4954 N N . LYS B 1 270 ? -23.5 35.531 9.945 1 88.56 270 LYS B N 1
ATOM 4955 C CA . LYS B 1 270 ? -23.734 36.938 9.672 1 88.56 270 LYS B CA 1
ATOM 4956 C C . LYS B 1 270 ? -22.422 37.656 9.352 1 88.56 270 LYS B C 1
ATOM 4958 O O . LYS B 1 270 ? -21.406 37.438 10.031 1 88.56 270 LYS B O 1
ATOM 4963 N N . GLY B 1 271 ? -22.469 38.469 8.336 1 90.06 271 GLY B N 1
ATOM 4964 C CA . GLY B 1 271 ? -21.312 39.281 8 1 90.06 271 GLY B CA 1
ATOM 4965 C C . GLY B 1 271 ? -20.344 38.594 7.074 1 90.06 271 GLY B C 1
ATOM 4966 O O . GLY B 1 271 ? -19.375 39.188 6.594 1 90.06 271 GLY B O 1
ATOM 4967 N N . LYS B 1 272 ? -20.578 37.344 6.789 1 92 272 LYS B N 1
ATOM 4968 C CA . LYS B 1 272 ? -19.641 36.594 5.973 1 92 272 LYS B CA 1
ATOM 4969 C C . LYS B 1 272 ? -19.938 36.75 4.484 1 92 272 LYS B C 1
ATOM 4971 O O . LYS B 1 272 ? -19.078 36.5 3.643 1 92 272 LYS B O 1
ATOM 4976 N N . ASN B 1 273 ? -21.172 37.125 4.09 1 92.31 273 ASN B N 1
ATOM 4977 C CA . ASN B 1 273 ? -21.562 37.438 2.719 1 92.31 273 ASN B CA 1
ATOM 4978 C C . ASN B 1 273 ? -21.297 36.25 1.781 1 92.31 273 ASN B C 1
ATOM 4980 O O . ASN B 1 273 ? -20.719 36.438 0.708 1 92.31 273 ASN B O 1
ATOM 4984 N N . TYR B 1 274 ? -21.609 35.062 2.186 1 93.19 274 TYR B N 1
ATOM 4985 C CA . TYR B 1 274 ? -21.469 33.906 1.341 1 93.19 274 TYR B CA 1
ATOM 4986 C C . TYR B 1 274 ? -22.562 33.844 0.271 1 93.19 274 TYR B C 1
ATOM 4988 O O . TYR B 1 274 ? -23.672 34.312 0.495 1 93.19 274 TYR B O 1
ATOM 4996 N N . THR B 1 275 ? -22.203 33.406 -0.855 1 91.56 275 THR B N 1
ATOM 4997 C CA . THR B 1 275 ? -23.188 32.938 -1.825 1 91.56 275 THR B CA 1
ATOM 4998 C C . THR B 1 275 ? -23.359 31.406 -1.725 1 91.56 275 THR B C 1
ATOM 5000 O O . THR B 1 275 ? -22.391 30.672 -1.625 1 91.56 275 THR B O 1
ATOM 5003 N N . HIS B 1 276 ? -24.547 30.953 -1.64 1 90.69 276 HIS B N 1
ATOM 5004 C CA . HIS B 1 276 ? -24.781 29.531 -1.436 1 90.69 276 HIS B CA 1
ATOM 5005 C C . HIS B 1 276 ? -25.484 28.922 -2.637 1 90.69 276 HIS B C 1
ATOM 5007 O O . HIS B 1 276 ? -26.516 29.422 -3.082 1 90.69 276 HIS B O 1
ATOM 5013 N N . LYS B 1 277 ? -24.859 27.922 -3.162 1 85.44 277 LYS B N 1
ATOM 5014 C CA . LYS B 1 277 ? -25.453 27.094 -4.203 1 85.44 277 LYS B CA 1
ATOM 5015 C C . LYS B 1 277 ? -25.516 25.625 -3.76 1 85.44 277 LYS B C 1
ATOM 5017 O O . LYS B 1 277 ? -24.75 25.203 -2.902 1 85.44 277 LYS B O 1
ATOM 5022 N N . TRP B 1 278 ? -26.484 24.906 -4.148 1 82.25 278 TRP B N 1
ATOM 5023 C CA . TRP B 1 278 ? -26.578 23.516 -3.758 1 82.25 278 TRP B CA 1
ATOM 5024 C C . TRP B 1 278 ? -26.969 22.641 -4.949 1 82.25 278 TRP B C 1
ATOM 5026 O O . TRP B 1 278 ? -27.578 23.125 -5.906 1 82.25 278 TRP B O 1
ATOM 5036 N N . VAL B 1 279 ? -26.297 21.484 -4.977 1 69.94 279 VAL B N 1
ATOM 5037 C CA . VAL B 1 279 ? -26.594 20.5 -6.027 1 69.94 279 VAL B CA 1
ATOM 5038 C C . VAL B 1 279 ? -27.625 19.5 -5.523 1 69.94 279 VAL B C 1
ATOM 5040 O O . VAL B 1 279 ? -27.562 19.062 -4.367 1 69.94 279 VAL B O 1
ATOM 5043 N N . ASN B 1 280 ? -28.734 19.312 -6.207 1 55.84 280 ASN B N 1
ATOM 5044 C CA . ASN B 1 280 ? -29.688 18.266 -5.875 1 55.84 280 ASN B CA 1
ATOM 5045 C C . ASN B 1 280 ? -29.312 16.938 -6.512 1 55.84 280 ASN B C 1
ATOM 5047 O O . ASN B 1 280 ? -29.281 16.812 -7.738 1 55.84 280 ASN B O 1
ATOM 5051 N N . HIS B 1 281 ? -28.625 16.203 -5.77 1 50.56 281 HIS B N 1
ATOM 5052 C CA . HIS B 1 281 ? -28.234 14.906 -6.32 1 50.56 281 HIS B CA 1
ATOM 5053 C C . HIS B 1 281 ? -29.453 14.094 -6.742 1 50.56 281 HIS B C 1
ATOM 5055 O O . HIS B 1 281 ? -29.344 13.148 -7.523 1 50.56 281 HIS B O 1
ATOM 5061 N N . ASP B 1 282 ? -30.625 14.188 -6.18 1 45.53 282 ASP B N 1
ATOM 5062 C CA . ASP B 1 282 ? -31.812 13.43 -6.574 1 45.53 282 ASP B CA 1
ATOM 5063 C C . ASP B 1 282 ? -32.219 13.766 -8 1 45.53 282 ASP B C 1
ATOM 5065 O O . ASP B 1 282 ? -32.75 12.906 -8.727 1 45.53 282 ASP B O 1
ATOM 5069 N N . LYS B 1 283 ? -32.219 14.914 -8.391 1 42.56 283 LYS B N 1
ATOM 5070 C CA . LYS B 1 283 ? -32.781 15.281 -9.68 1 42.56 283 LYS B CA 1
ATOM 5071 C C . LYS B 1 283 ? -31.812 15.008 -10.82 1 42.56 283 LYS B C 1
ATOM 5073 O O . LYS B 1 283 ? -32.188 15.125 -11.992 1 42.56 283 LYS B O 1
ATOM 5078 N N . PHE B 1 284 ? -30.672 15.133 -10.711 1 41.53 284 PHE B N 1
ATOM 5079 C CA . PHE B 1 284 ? -29.797 15.094 -11.867 1 41.53 284 PHE B CA 1
ATOM 5080 C C . PHE B 1 284 ? -29.484 13.656 -12.266 1 41.53 284 PHE B C 1
ATOM 5082 O O . PHE B 1 284 ? -28.359 13.18 -12.07 1 41.53 284 PHE B O 1
ATOM 5089 N N . PHE B 1 285 ? -30.438 12.648 -12.102 1 41.81 285 PHE B N 1
ATOM 5090 C CA . PHE B 1 285 ? -30.234 11.406 -12.844 1 41.81 285 PHE B CA 1
ATOM 5091 C C . PHE B 1 285 ? -30.016 11.688 -14.32 1 41.81 285 PHE B C 1
ATOM 5093 O O . PHE B 1 285 ? -30.141 12.836 -14.766 1 41.81 285 PHE B O 1
ATOM 5100 N N . VAL B 1 286 ? -30.484 10.57 -15.234 1 40.28 286 VAL B N 1
ATOM 5101 C CA . VAL B 1 286 ? -30.641 10.461 -16.688 1 40.28 286 VAL B CA 1
ATOM 5102 C C . VAL B 1 286 ? -31.562 11.562 -17.188 1 40.28 286 VAL B C 1
ATOM 5104 O O . VAL B 1 286 ? -32.656 11.773 -16.641 1 40.28 286 VAL B O 1
ATOM 5107 N N . ASP B 1 287 ? -31 12.492 -17.844 1 39.44 287 ASP B N 1
ATOM 5108 C CA . ASP B 1 287 ? -31.969 13.266 -18.609 1 39.44 287 ASP B CA 1
ATOM 5109 C C . ASP B 1 287 ? -33 12.359 -19.25 1 39.44 287 ASP B C 1
ATOM 5111 O O . ASP B 1 287 ? -32.688 11.484 -20.047 1 39.44 287 ASP B O 1
ATOM 5115 N N . PRO B 1 288 ? -34.094 12.211 -18.703 1 43.81 288 PRO B N 1
ATOM 5116 C CA . PRO B 1 288 ? -35.125 11.312 -19.266 1 43.81 288 PRO B CA 1
ATOM 5117 C C . PRO B 1 288 ? -35.281 11.469 -20.766 1 43.81 288 PRO B C 1
ATOM 5119 O O . PRO B 1 288 ? -35.75 10.555 -21.438 1 43.81 288 PRO B O 1
ATOM 5122 N N . LYS B 1 289 ? -35.156 12.664 -21.234 1 46.56 289 LYS B N 1
ATOM 5123 C CA . LYS B 1 289 ? -35.406 12.859 -22.672 1 46.56 289 LYS B CA 1
ATOM 5124 C C . LYS B 1 289 ? -34.219 12.359 -23.5 1 46.56 289 LYS B C 1
ATOM 5126 O O . LYS B 1 289 ? -34.438 11.734 -24.547 1 46.56 289 LYS B O 1
ATOM 5131 N N . THR B 1 290 ? -33.125 12.797 -23.156 1 44.66 290 THR B N 1
ATOM 5132 C CA . THR B 1 290 ? -31.969 12.461 -23.984 1 44.66 290 THR B CA 1
ATOM 5133 C C . THR B 1 290 ? -31.219 11.258 -23.422 1 44.66 290 THR B C 1
ATOM 5135 O O . THR B 1 290 ? -30.375 10.672 -24.109 1 44.66 290 THR B O 1
ATOM 5138 N N . GLY B 1 291 ? -31.844 10.727 -22.328 1 41.56 291 GLY B N 1
ATOM 5139 C CA . GLY B 1 291 ? -31.203 9.594 -21.688 1 41.56 291 GLY B CA 1
ATOM 5140 C C . GLY B 1 291 ? -29.797 9.883 -21.234 1 41.56 291 GLY B C 1
ATOM 5141 O O . GLY B 1 291 ? -29.078 8.984 -20.781 1 41.56 291 GLY B O 1
ATOM 5142 N N . ALA B 1 292 ? -29.422 11.023 -21.75 1 38.12 292 ALA B N 1
ATOM 5143 C CA . ALA B 1 292 ? -28.016 11.352 -21.516 1 38.12 292 ALA B CA 1
ATOM 5144 C C . ALA B 1 292 ? -27.719 11.523 -20.031 1 38.12 292 ALA B C 1
ATOM 5146 O O . ALA B 1 292 ? -28.516 12.133 -19.312 1 38.12 292 ALA B O 1
ATOM 5147 N N . HIS B 1 293 ? -27.203 10.617 -19.359 1 37.34 293 HIS B N 1
ATOM 5148 C CA . HIS B 1 293 ? -26.672 10.797 -18.016 1 37.34 293 HIS B CA 1
ATOM 5149 C C . HIS B 1 293 ? -25.688 11.969 -17.953 1 37.34 293 HIS B C 1
ATOM 5151 O O . HIS B 1 293 ? -24.859 12.125 -18.859 1 37.34 293 HIS B O 1
ATOM 5157 N N . THR B 1 294 ? -26.031 13.039 -17.688 1 38.69 294 THR B N 1
ATOM 5158 C CA . THR B 1 294 ? -25.062 14.109 -17.547 1 38.69 294 THR B CA 1
ATOM 5159 C C . THR B 1 294 ? -23.906 13.664 -16.641 1 38.69 294 THR B C 1
ATOM 5161 O O . THR B 1 294 ? -24.125 13.023 -15.617 1 38.69 294 THR B O 1
ATOM 5164 N N . ASN B 1 295 ? -22.797 13.336 -17.172 1 38 295 ASN B N 1
ATOM 5165 C CA . ASN B 1 295 ? -21.531 13.016 -16.547 1 38 295 ASN B CA 1
ATOM 5166 C C . ASN B 1 295 ? -21.344 13.781 -15.234 1 38 295 ASN B C 1
ATOM 5168 O O . ASN B 1 295 ? -21.359 15.016 -15.234 1 38 295 ASN B O 1
ATOM 5172 N N . ARG B 1 296 ? -21.906 13.391 -14.203 1 41.28 296 ARG B N 1
ATOM 5173 C CA . ARG B 1 296 ? -21.656 14.023 -12.914 1 41.28 296 ARG B CA 1
ATOM 5174 C C . ARG B 1 296 ? -20.172 14.383 -12.758 1 41.28 296 ARG B C 1
ATOM 5176 O O . ARG B 1 296 ? -19.297 13.531 -12.906 1 41.28 296 ARG B O 1
ATOM 5183 N N . ILE B 1 297 ? -19.703 15.453 -13.211 1 41.88 297 ILE B N 1
ATOM 5184 C CA . ILE B 1 297 ? -18.391 15.961 -12.844 1 41.88 297 ILE B CA 1
ATOM 5185 C C . ILE B 1 297 ? -18.156 15.742 -11.352 1 41.88 297 ILE B C 1
ATOM 5187 O O . ILE B 1 297 ? -18.906 16.25 -10.508 1 41.88 297 ILE B O 1
ATOM 5191 N N . GLU B 1 298 ? -17.625 14.656 -11.047 1 55.81 298 GLU B N 1
ATOM 5192 C CA . GLU B 1 298 ? -17.234 14.477 -9.656 1 55.81 298 GLU B CA 1
ATOM 5193 C C . GLU B 1 298 ? -16.672 15.766 -9.07 1 55.81 298 GLU B C 1
ATOM 5195 O O . GLU B 1 298 ? -15.852 16.438 -9.703 1 55.81 298 GLU B O 1
ATOM 5200 N N . GLY B 1 299 ? -17.297 16.25 -8.055 1 64.81 299 GLY B N 1
ATOM 5201 C CA . GLY B 1 299 ? -16.844 17.469 -7.395 1 64.81 299 GLY B CA 1
ATOM 5202 C C . GLY B 1 299 ? -15.445 17.359 -6.824 1 64.81 299 GLY B C 1
ATOM 5203 O O . GLY B 1 299 ? -14.859 16.266 -6.816 1 64.81 299 GLY B O 1
ATOM 5204 N N . ALA B 1 300 ? -14.82 18.453 -6.617 1 70.31 300 ALA B N 1
ATOM 5205 C CA . ALA B 1 300 ? -13.469 18.562 -6.07 1 70.31 300 ALA B CA 1
ATOM 5206 C C . ALA B 1 300 ? -13.328 17.75 -4.793 1 70.31 300 ALA B C 1
ATOM 5208 O O . ALA B 1 300 ? -12.266 17.188 -4.523 1 70.31 300 ALA B O 1
ATOM 5209 N N . TRP B 1 301 ? -14.438 17.594 -4.16 1 76.06 301 TRP B N 1
ATOM 5210 C CA . TRP B 1 301 ? -14.43 16.812 -2.928 1 76.06 301 TRP B CA 1
ATOM 5211 C C . TRP B 1 301 ? -14.18 15.336 -3.217 1 76.06 301 TRP B C 1
ATOM 5213 O O . TRP B 1 301 ? -13.336 14.703 -2.574 1 76.06 301 TRP B O 1
ATOM 5223 N N . GLU B 1 302 ? -14.836 14.875 -4.156 1 72.69 302 GLU B N 1
ATOM 5224 C CA . GLU B 1 302 ? -14.719 13.469 -4.516 1 72.69 302 GLU B CA 1
ATOM 5225 C C . GLU B 1 302 ? -13.32 13.148 -5.039 1 72.69 302 GLU B C 1
ATOM 5227 O O . GLU B 1 302 ? -12.734 12.125 -4.68 1 72.69 302 GLU B O 1
ATOM 5232 N N . VAL B 1 303 ? -12.852 14.062 -5.684 1 67.62 303 VAL B N 1
ATOM 5233 C CA . VAL B 1 303 ? -11.609 13.805 -6.402 1 67.62 303 VAL B CA 1
ATOM 5234 C C . VAL B 1 303 ? -10.414 14.031 -5.477 1 67.62 303 VAL B C 1
ATOM 5236 O O . VAL B 1 303 ? -9.422 13.312 -5.543 1 67.62 303 VAL B O 1
ATOM 5239 N N . ARG B 1 304 ? -10.656 14.938 -4.582 1 73.12 304 ARG B N 1
ATOM 5240 C CA . ARG B 1 304 ? -9.445 15.391 -3.902 1 73.12 304 ARG B CA 1
ATOM 5241 C C . ARG B 1 304 ? -9.438 14.945 -2.443 1 73.12 304 ARG B C 1
ATOM 5243 O O . ARG B 1 304 ? -8.375 14.797 -1.838 1 73.12 304 ARG B O 1
ATOM 5250 N N . VAL B 1 305 ? -10.57 14.734 -1.93 1 77.56 305 VAL B N 1
ATOM 5251 C CA . VAL B 1 305 ? -10.609 14.578 -0.48 1 77.56 305 VAL B CA 1
ATOM 5252 C C . VAL B 1 305 ? -11.07 13.164 -0.129 1 77.56 305 VAL B C 1
ATOM 5254 O O . VAL B 1 305 ? -10.578 12.562 0.823 1 77.56 305 VAL B O 1
ATOM 5257 N N . LYS B 1 306 ? -11.891 12.633 -0.906 1 76.19 306 LYS B N 1
ATOM 5258 C CA . LYS B 1 306 ? -12.555 11.383 -0.546 1 76.19 306 LYS B CA 1
ATOM 5259 C C . LYS B 1 306 ? -11.547 10.25 -0.383 1 76.19 306 LYS B C 1
ATOM 5261 O O . LYS B 1 306 ? -11.742 9.359 0.446 1 76.19 306 LYS B O 1
ATOM 5266 N N . ARG B 1 307 ? -10.531 10.359 -1.093 1 75.94 307 ARG B N 1
ATOM 5267 C CA . ARG B 1 307 ? -9.516 9.32 -0.999 1 75.94 307 ARG B CA 1
ATOM 5268 C C . ARG B 1 307 ? -8.922 9.258 0.404 1 75.94 307 ARG B C 1
ATOM 5270 O O . ARG B 1 307 ? -8.617 8.172 0.91 1 75.94 307 ARG B O 1
ATOM 5277 N N . TYR B 1 308 ? -8.758 10.352 0.978 1 80.19 308 TYR B N 1
ATOM 5278 C CA . TYR B 1 308 ? -8.203 10.398 2.324 1 80.19 308 TYR B CA 1
ATOM 5279 C C . TYR B 1 308 ? -9.195 9.859 3.346 1 80.19 308 TYR B C 1
ATOM 5281 O O . TYR B 1 308 ? -8.812 9.164 4.289 1 80.19 308 TYR B O 1
ATOM 5289 N N . ILE B 1 309 ? -10.461 10.102 3.084 1 75.75 309 ILE B N 1
ATOM 5290 C CA . ILE B 1 309 ? -11.508 9.641 3.988 1 75.75 309 ILE B CA 1
ATOM 5291 C C . ILE B 1 309 ? -11.594 8.117 3.939 1 75.75 309 ILE B C 1
ATOM 5293 O O . ILE B 1 309 ? -11.664 7.465 4.98 1 75.75 309 ILE B O 1
ATOM 5297 N N . LYS B 1 310 ? -11.523 7.691 2.789 1 73.75 310 LYS B N 1
ATOM 5298 C CA . LYS B 1 310 ? -11.586 6.242 2.617 1 73.75 310 LYS B CA 1
ATOM 5299 C C . LYS B 1 310 ? -10.398 5.559 3.297 1 73.75 310 LYS B C 1
ATOM 5301 O O . LYS B 1 310 ? -10.555 4.5 3.904 1 73.75 310 LYS B O 1
ATOM 5306 N N . ALA B 1 311 ? -9.359 6.207 3.211 1 76.44 311 ALA B N 1
ATOM 5307 C CA . ALA B 1 311 ? -8.141 5.648 3.803 1 76.44 311 ALA B CA 1
ATOM 5308 C C . ALA B 1 311 ? -8.227 5.641 5.324 1 76.44 311 ALA B C 1
ATOM 5310 O O . ALA B 1 311 ? -7.516 4.887 5.988 1 76.44 311 ALA B O 1
ATOM 5311 N N . MET B 1 312 ? -9.078 6.418 5.84 1 80 312 MET B N 1
ATOM 5312 C CA . MET B 1 312 ? -9.18 6.547 7.289 1 80 312 MET B CA 1
ATOM 5313 C C . MET B 1 312 ? -10.273 5.641 7.844 1 80 312 MET B C 1
ATOM 5315 O O . MET B 1 312 ? -10.438 5.527 9.062 1 80 312 MET B O 1
ATOM 5319 N N . ARG B 1 313 ? -10.906 5.02 6.949 1 73.25 313 ARG B N 1
ATOM 5320 C CA . ARG B 1 313 ? -11.938 4.102 7.434 1 73.25 313 ARG B CA 1
ATOM 5321 C C . ARG B 1 313 ? -11.32 2.967 8.242 1 73.25 313 ARG B C 1
ATOM 5323 O O . ARG B 1 313 ? -10.328 2.367 7.828 1 73.25 313 ARG B O 1
ATOM 5330 N N . GLY B 1 314 ? -11.797 2.773 9.453 1 68.75 314 GLY B N 1
ATOM 5331 C CA . GLY B 1 314 ? -11.289 1.712 10.305 1 68.75 314 GLY B CA 1
ATOM 5332 C C . GLY B 1 314 ? -10.266 2.197 11.312 1 68.75 314 GLY B C 1
ATOM 5333 O O . GLY B 1 314 ? -9.883 1.458 12.219 1 68.75 314 GLY B O 1
ATOM 5334 N N . VAL B 1 315 ? -9.852 3.443 11.07 1 77.25 315 VAL B N 1
ATOM 5335 C CA . VAL B 1 315 ? -8.93 4.02 12.039 1 77.25 315 VAL B CA 1
ATOM 5336 C C . VAL B 1 315 ? -9.656 4.289 13.352 1 77.25 315 VAL B C 1
ATOM 5338 O O . VAL B 1 315 ? -10.766 4.832 13.352 1 77.25 315 VAL B O 1
ATOM 5341 N N . PRO B 1 316 ? -9.016 3.846 14.391 1 76.69 316 PRO B N 1
ATOM 5342 C CA . PRO B 1 316 ? -9.641 4.152 15.68 1 76.69 316 PRO B CA 1
ATOM 5343 C C . PRO B 1 316 ? -9.867 5.648 15.883 1 76.69 316 PRO B C 1
ATOM 5345 O O . PRO B 1 316 ? -9.055 6.465 15.445 1 76.69 316 PRO B O 1
ATOM 5348 N N . LYS B 1 317 ? -10.938 5.895 16.547 1 76.94 317 LYS B N 1
ATOM 5349 C CA . LYS B 1 317 ? -11.375 7.273 16.75 1 76.94 317 LYS B CA 1
ATOM 5350 C C . LYS B 1 317 ? -10.266 8.109 17.391 1 76.94 317 LYS B C 1
ATOM 5352 O O . LYS B 1 317 ? -10.078 9.273 17.031 1 76.94 317 LYS B O 1
ATOM 5357 N N . GLU B 1 318 ? -9.516 7.48 18.25 1 81.81 318 GLU B N 1
A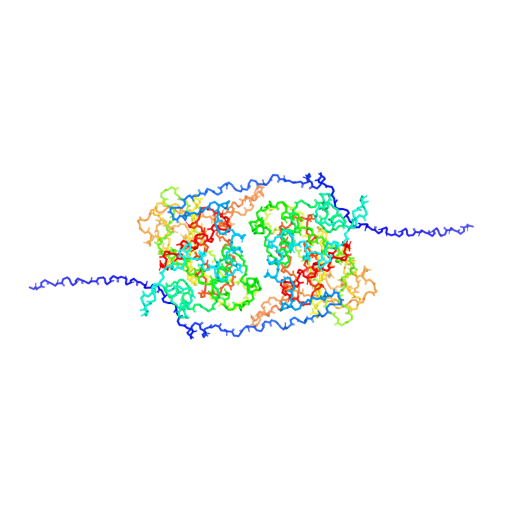TOM 5358 C CA . GLU B 1 318 ? -8.508 8.203 19.031 1 81.81 318 GLU B CA 1
ATOM 5359 C C . GLU B 1 318 ? -7.352 8.656 18.141 1 81.81 318 GLU B C 1
ATOM 5361 O O . GLU B 1 318 ? -6.602 9.562 18.5 1 81.81 318 GLU B O 1
ATOM 5366 N N . ARG B 1 319 ? -7.262 8.055 16.969 1 87.19 319 ARG B N 1
ATOM 5367 C CA . ARG B 1 319 ? -6.129 8.375 16.109 1 87.19 319 ARG B CA 1
ATOM 5368 C C . ARG B 1 319 ? -6.586 9.094 14.852 1 87.19 319 ARG B C 1
ATOM 5370 O O . ARG B 1 319 ? -5.766 9.523 14.039 1 87.19 319 ARG B O 1
ATOM 5377 N N . LEU B 1 320 ? -7.828 9.273 14.688 1 86.12 320 LEU B N 1
ATOM 5378 C CA . LEU B 1 320 ? -8.383 9.828 13.461 1 86.12 320 LEU B CA 1
ATOM 5379 C C . LEU B 1 320 ? -7.855 11.234 13.203 1 86.12 320 LEU B C 1
ATOM 5381 O O . LEU B 1 320 ? -7.566 11.594 12.055 1 86.12 320 LEU B O 1
ATOM 5385 N N . ASP B 1 321 ? -7.723 11.992 14.234 1 87.06 321 ASP B N 1
ATOM 5386 C CA . ASP B 1 321 ? -7.262 13.367 14.094 1 87.06 321 ASP B CA 1
ATOM 5387 C C . ASP B 1 321 ? -5.836 13.414 13.555 1 87.06 321 ASP B C 1
ATOM 5389 O O . ASP B 1 321 ? -5.512 14.266 12.719 1 87.06 321 ASP B O 1
ATOM 5393 N N . GLN B 1 322 ? -5.055 12.516 14.047 1 92.44 322 GLN B N 1
ATOM 5394 C CA . GLN B 1 322 ? -3.672 12.5 13.586 1 92.44 322 GLN B CA 1
ATOM 5395 C C . GLN B 1 322 ? -3.584 12.117 12.109 1 92.44 322 GLN B C 1
ATOM 5397 O O . GLN B 1 322 ? -2.76 12.664 11.375 1 92.44 322 GLN B O 1
ATOM 5402 N N . TYR B 1 323 ? -4.398 11.195 11.758 1 92.69 323 TYR B N 1
ATOM 5403 C CA . TYR B 1 323 ? -4.418 10.789 10.359 1 92.69 323 TYR B CA 1
ATOM 5404 C C . TYR B 1 323 ? -4.922 11.914 9.469 1 92.69 323 TYR B C 1
ATOM 5406 O O . TYR B 1 323 ? -4.367 12.172 8.398 1 92.69 323 TYR B O 1
ATOM 5414 N N . LEU B 1 324 ? -5.961 12.516 9.883 1 90.94 324 LEU B N 1
ATOM 5415 C CA . LEU B 1 324 ? -6.488 13.656 9.148 1 90.94 324 LEU B CA 1
ATOM 5416 C C . LEU B 1 324 ? -5.43 14.742 8.992 1 90.94 324 LEU B C 1
ATOM 5418 O O . LEU B 1 324 ? -5.242 15.281 7.898 1 90.94 324 LEU B O 1
ATOM 5422 N N . ASP B 1 325 ? -4.75 15.047 10.062 1 93.56 325 ASP B N 1
ATOM 5423 C CA . ASP B 1 325 ? -3.709 16.062 10.031 1 93.56 325 ASP B CA 1
ATOM 5424 C C . ASP B 1 325 ? -2.592 15.695 9.062 1 93.56 325 ASP B C 1
ATOM 5426 O O . ASP B 1 325 ? -2.014 16.562 8.406 1 93.56 325 ASP B O 1
ATOM 5430 N N . MET B 1 326 ? -2.318 14.438 9.047 1 95.25 326 MET B N 1
ATOM 5431 C CA . MET B 1 326 ? -1.293 13.984 8.117 1 95.25 326 MET B CA 1
ATOM 5432 C C . MET B 1 326 ? -1.7 14.281 6.676 1 95.25 326 MET B C 1
ATOM 5434 O O . MET B 1 326 ? -0.896 14.781 5.891 1 95.25 326 MET B O 1
ATOM 5438 N N . TYR B 1 327 ? -2.914 13.992 6.301 1 91.94 327 TYR B N 1
ATOM 5439 C CA . TYR B 1 327 ? -3.373 14.227 4.938 1 91.94 327 TYR B CA 1
ATOM 5440 C C . TYR B 1 327 ? -3.473 15.719 4.641 1 91.94 327 TYR B C 1
ATOM 5442 O O . TYR B 1 327 ? -3.207 16.156 3.52 1 91.94 327 TYR B O 1
ATOM 5450 N N . LEU B 1 328 ? -3.895 16.484 5.605 1 91.81 328 LEU B N 1
ATOM 5451 C CA . LEU B 1 328 ? -3.902 17.938 5.449 1 91.81 328 LEU B CA 1
ATOM 5452 C C . LEU B 1 328 ? -2.484 18.469 5.273 1 91.81 328 LEU B C 1
ATOM 5454 O O . LEU B 1 328 ? -2.24 19.328 4.426 1 91.81 328 LEU B O 1
ATOM 5458 N N . TRP B 1 329 ? -1.565 17.938 6.102 1 94.5 329 TRP B N 1
ATOM 5459 C CA . TRP B 1 329 ? -0.16 18.328 6.012 1 94.5 329 TRP B CA 1
ATOM 5460 C C . TRP B 1 329 ? 0.384 18.062 4.609 1 94.5 329 TRP B C 1
ATOM 5462 O O . TRP B 1 329 ? 1.036 18.938 4.023 1 94.5 329 TRP B O 1
ATOM 5472 N N . LYS B 1 330 ? 0.07 16.969 4.062 1 91.88 330 LYS B N 1
ATOM 5473 C CA . LYS B 1 330 ? 0.526 16.625 2.721 1 91.88 330 LYS B CA 1
ATOM 5474 C C . LYS B 1 330 ? -0.053 17.578 1.681 1 91.88 330 LYS B C 1
ATOM 5476 O O . LYS B 1 330 ? 0.582 17.859 0.66 1 91.88 330 LYS B O 1
ATOM 5481 N N . SER B 1 331 ? -1.203 18.078 1.957 1 88.44 331 SER B N 1
ATOM 5482 C CA . SER B 1 331 ? -1.882 18.938 0.997 1 88.44 331 SER B CA 1
ATOM 5483 C C . SER B 1 331 ? -1.447 20.391 1.158 1 88.44 331 SER B C 1
ATOM 5485 O O . SER B 1 331 ? -1.308 21.125 0.17 1 88.44 331 SER B O 1
ATOM 5487 N N . TRP B 1 332 ? -1.261 20.828 2.365 1 91 332 TRP B N 1
ATOM 5488 C CA . TRP B 1 332 ? -1.024 22.234 2.637 1 91 332 TRP B CA 1
ATOM 5489 C C . TRP B 1 332 ? 0.466 22.562 2.586 1 91 332 TRP B C 1
ATOM 5491 O O . TRP B 1 332 ? 0.854 23.672 2.225 1 91 332 TRP B O 1
ATOM 5501 N N . TYR B 1 333 ? 1.309 21.641 2.943 1 93.94 333 TYR B N 1
ATOM 5502 C CA . TYR B 1 333 ? 2.727 21.938 3.1 1 93.94 333 TYR B CA 1
ATOM 5503 C C . TYR B 1 333 ? 3.518 21.484 1.875 1 93.94 333 TYR B C 1
ATOM 5505 O O . TYR B 1 333 ? 4.742 21.625 1.835 1 93.94 333 TYR B O 1
ATOM 5513 N N . PHE B 1 334 ? 2.855 20.906 0.938 1 92.88 334 PHE B N 1
ATOM 5514 C CA . PHE B 1 334 ? 3.488 20.516 -0.317 1 92.88 334 PHE B CA 1
ATOM 5515 C C . PHE B 1 334 ? 2.654 20.969 -1.507 1 92.88 334 PHE B C 1
ATOM 5517 O O . PHE B 1 334 ? 1.433 21.109 -1.403 1 92.88 334 PHE B O 1
ATOM 5524 N N . ASN B 1 335 ? 3.332 21.281 -2.559 1 87.75 335 ASN B N 1
ATOM 5525 C CA . ASN B 1 335 ? 2.641 21.688 -3.781 1 87.75 335 ASN B CA 1
ATOM 5526 C C . ASN B 1 335 ? 2.307 20.484 -4.656 1 87.75 335 ASN B C 1
ATOM 5528 O O . ASN B 1 335 ? 3.143 20.031 -5.438 1 87.75 335 ASN B O 1
ATOM 5532 N N . GLY B 1 336 ? 1.061 19.969 -4.504 1 80.81 336 GLY B N 1
ATOM 5533 C CA . GLY B 1 336 ? 0.663 18.781 -5.25 1 80.81 336 GLY B CA 1
ATOM 5534 C C . GLY B 1 336 ? 1.276 17.5 -4.719 1 80.81 336 GLY B C 1
ATOM 5535 O O . GLY B 1 336 ? 1.738 17.453 -3.574 1 80.81 336 GLY B O 1
ATOM 5536 N N . THR B 1 337 ? 1.131 16.516 -5.453 1 84 337 THR B N 1
ATOM 5537 C CA . THR B 1 337 ? 1.766 15.258 -5.078 1 84 337 THR B CA 1
ATOM 5538 C C . THR B 1 337 ? 3.26 15.297 -5.379 1 84 337 THR B C 1
ATOM 5540 O O . THR B 1 337 ? 3.664 15.609 -6.5 1 84 337 THR B O 1
ATOM 5543 N N . VAL B 1 338 ? 4.027 15.102 -4.406 1 93.56 338 VAL B N 1
ATOM 5544 C CA . VAL B 1 338 ? 5.473 15.203 -4.562 1 93.56 338 VAL B CA 1
ATOM 5545 C C . VAL B 1 338 ? 6.113 13.836 -4.359 1 93.56 338 VAL B C 1
ATOM 5547 O O . VAL B 1 338 ? 5.48 12.922 -3.812 1 93.56 338 VAL B O 1
ATOM 5550 N N . PRO B 1 339 ? 7.355 13.664 -4.785 1 95.94 339 PRO B N 1
ATOM 5551 C CA . PRO B 1 339 ? 8.07 12.406 -4.562 1 95.94 339 PRO B CA 1
ATOM 5552 C C . PRO B 1 339 ? 8.258 12.086 -3.082 1 95.94 339 PRO B C 1
ATOM 5554 O O . PRO B 1 339 ? 8.297 13 -2.252 1 95.94 339 PRO B O 1
ATOM 5557 N N . LYS B 1 340 ? 8.469 10.812 -2.771 1 97.25 340 LYS B N 1
ATOM 5558 C CA . LYS B 1 340 ? 8.539 10.312 -1.402 1 97.25 340 LYS B CA 1
ATOM 5559 C C . LYS B 1 340 ? 9.672 10.977 -0.631 1 97.25 340 LYS B C 1
ATOM 5561 O O . LYS B 1 340 ? 9.523 11.305 0.548 1 97.25 340 LYS B O 1
ATOM 5566 N N . CYS B 1 341 ? 10.789 11.195 -1.305 1 97.81 341 CYS B N 1
ATOM 5567 C CA . CYS B 1 341 ? 11.945 11.766 -0.625 1 97.81 341 CYS B CA 1
ATOM 5568 C C . CYS B 1 341 ? 11.648 13.18 -0.149 1 97.81 341 CYS B C 1
ATOM 5570 O O . CYS B 1 341 ? 12.219 13.641 0.847 1 97.81 341 CYS B O 1
ATOM 5572 N N . GLN B 1 342 ? 10.766 13.859 -0.802 1 97.94 342 GLN B N 1
ATOM 5573 C CA . GLN B 1 342 ? 10.438 15.227 -0.422 1 97.94 342 GLN B CA 1
ATOM 5574 C C . GLN B 1 342 ? 9.523 15.25 0.8 1 97.94 342 GLN B C 1
ATOM 5576 O O . GLN B 1 342 ? 9.562 16.203 1.594 1 97.94 342 GLN B O 1
ATOM 5581 N N . TYR B 1 343 ? 8.68 14.25 0.938 1 98 343 TYR B N 1
ATOM 5582 C CA . TYR B 1 343 ? 7.891 14.156 2.158 1 98 343 TYR B CA 1
ATOM 5583 C C . TYR B 1 343 ? 8.781 13.969 3.377 1 98 343 TYR B C 1
ATOM 5585 O O . TYR B 1 343 ? 8.516 14.531 4.445 1 98 343 TYR B O 1
ATOM 5593 N N . LEU B 1 344 ? 9.844 13.164 3.223 1 98.69 344 LEU B N 1
ATOM 5594 C CA . LEU B 1 344 ? 10.781 13.031 4.328 1 98.69 344 LEU B CA 1
ATOM 5595 C C . LEU B 1 344 ? 11.492 14.352 4.602 1 98.69 344 LEU B C 1
ATOM 5597 O O . LEU B 1 344 ? 11.711 14.719 5.758 1 98.69 344 LEU B O 1
ATOM 5601 N N . ASP B 1 345 ? 11.852 15 3.529 1 98.56 345 ASP B N 1
ATOM 5602 C CA . ASP B 1 345 ? 12.477 16.312 3.68 1 98.56 345 ASP B CA 1
ATOM 5603 C C . ASP B 1 345 ? 11.586 17.25 4.484 1 98.56 345 ASP B C 1
ATOM 5605 O O . ASP B 1 345 ? 12.055 17.938 5.398 1 98.56 345 ASP B O 1
ATOM 5609 N N . GLY B 1 346 ? 10.312 17.312 4.141 1 98.25 346 GLY B N 1
ATOM 5610 C CA . GLY B 1 346 ? 9.367 18.125 4.895 1 98.25 346 GLY B CA 1
ATOM 5611 C C . GLY B 1 346 ? 9.242 17.703 6.344 1 98.25 346 GLY B C 1
ATOM 5612 O O . GLY B 1 346 ? 9.18 18.547 7.238 1 98.25 346 GLY B O 1
ATOM 5613 N N . LEU B 1 347 ? 9.172 16.375 6.559 1 98.62 347 LEU B N 1
ATOM 5614 C CA . LEU B 1 347 ? 9.094 15.867 7.926 1 98.62 347 LEU B CA 1
ATOM 5615 C C . LEU B 1 347 ? 10.305 16.328 8.742 1 98.62 347 LEU B C 1
ATOM 5617 O O . LEU B 1 347 ? 10.164 16.734 9.891 1 98.62 347 LEU B O 1
ATOM 5621 N N . VAL B 1 348 ? 11.492 16.25 8.156 1 98.62 348 VAL B N 1
ATOM 5622 C CA . VAL B 1 348 ? 12.727 16.656 8.812 1 98.62 348 VAL B CA 1
ATOM 5623 C C . VAL B 1 348 ? 12.656 18.141 9.18 1 98.62 348 VAL B C 1
ATOM 5625 O O . VAL B 1 348 ? 13.023 18.531 10.289 1 98.62 348 VAL B O 1
ATOM 5628 N N . GLN B 1 349 ? 12.188 18.938 8.266 1 98.12 349 GLN B N 1
ATOM 5629 C CA . GLN B 1 349 ? 12.023 20.359 8.531 1 98.12 349 GLN B CA 1
ATOM 5630 C C . GLN B 1 349 ? 11.039 20.594 9.68 1 98.12 349 GLN B C 1
ATOM 5632 O O . GLN B 1 349 ? 11.281 21.438 10.547 1 98.12 349 GLN B O 1
ATOM 5637 N N . GLY B 1 350 ? 9.938 19.844 9.703 1 97.88 350 GLY B N 1
ATOM 5638 C CA . GLY B 1 350 ? 8.992 19.938 10.805 1 97.88 350 GLY B CA 1
ATOM 5639 C C . GLY B 1 350 ? 9.594 19.531 12.141 1 97.88 350 GLY B C 1
ATOM 5640 O O . GLY B 1 350 ? 9.367 20.188 13.156 1 97.88 350 GLY B O 1
ATOM 5641 N N . ILE B 1 351 ? 10.359 18.469 12.133 1 98.12 351 ILE B N 1
ATOM 5642 C CA . ILE B 1 351 ? 10.992 18 13.359 1 98.12 351 ILE B CA 1
ATOM 5643 C C . ILE B 1 351 ? 11.961 19.047 13.883 1 98.12 351 ILE B C 1
ATOM 5645 O O . ILE B 1 351 ? 11.984 19.344 15.086 1 98.12 351 ILE B O 1
ATOM 5649 N N . ARG B 1 352 ? 12.727 19.625 13.031 1 97.12 352 ARG B N 1
ATOM 5650 C CA . ARG B 1 352 ? 13.68 20.641 13.445 1 97.12 352 ARG B CA 1
ATOM 5651 C C . ARG B 1 352 ? 12.969 21.828 14.078 1 97.12 352 ARG B C 1
ATOM 5653 O O . ARG B 1 352 ? 13.5 22.453 15.008 1 97.12 352 ARG B O 1
ATOM 5660 N N . LYS B 1 353 ? 11.875 22.156 13.547 1 95.81 353 LYS B N 1
ATOM 5661 C CA . LYS B 1 353 ? 11.109 23.297 14.047 1 95.81 353 LYS B CA 1
ATOM 5662 C C . LYS B 1 353 ? 10.562 23.016 15.445 1 95.81 353 LYS B C 1
ATOM 5664 O O . LYS B 1 353 ? 10.648 23.875 16.328 1 95.81 353 LYS B O 1
ATOM 5669 N N . HIS B 1 354 ? 10.07 21.812 15.695 1 95.5 354 HIS B N 1
ATOM 5670 C CA . HIS B 1 354 ? 9.367 21.531 16.938 1 95.5 354 HIS B CA 1
ATOM 5671 C C . HIS B 1 354 ? 10.297 20.891 17.969 1 95.5 354 HIS B C 1
ATOM 5673 O O . HIS B 1 354 ? 9.984 20.859 19.156 1 95.5 354 HIS B O 1
ATOM 5679 N N . TYR B 1 355 ? 11.414 20.328 17.469 1 95.25 355 TYR B N 1
ATOM 5680 C CA . TYR B 1 355 ? 12.445 19.75 18.328 1 95.25 355 TYR B CA 1
ATOM 5681 C C . TYR B 1 355 ? 13.82 20.312 17.984 1 95.25 355 TYR B C 1
ATOM 5683 O O . TYR B 1 355 ? 14.711 19.578 17.562 1 95.25 355 TYR B O 1
ATOM 5691 N N . PRO B 1 356 ? 13.984 21.562 18.266 1 92.25 356 PRO B N 1
ATOM 5692 C CA . PRO B 1 356 ? 15.281 22.156 17.938 1 92.25 356 PRO B CA 1
ATOM 5693 C C . PRO B 1 356 ? 16.422 21.594 18.781 1 92.25 356 PRO B C 1
ATOM 5695 O O . PRO B 1 356 ? 16.25 21.359 19.984 1 92.25 356 PRO B O 1
ATOM 5698 N N . VAL B 1 357 ? 17.5 21.234 18.141 1 88.81 357 VAL B N 1
ATOM 5699 C CA . VAL B 1 357 ? 18.656 20.688 18.844 1 88.81 357 VAL B CA 1
ATOM 5700 C C . VAL B 1 357 ? 19.875 21.594 18.625 1 88.81 357 VAL B C 1
ATOM 5702 O O . VAL B 1 357 ? 19.953 22.297 17.609 1 88.81 357 VAL B O 1
#

Foldseek 3Di:
DDDPPPPPPPPPPPPDPPDPDPPDPPPVPPVDPPPPDPPDPDQPLDDFPQADDFDDPVPFCQDPVNLCVCLVDLVSLVVVCCVLQQWPPWDQDPVPSHGLDPPDPCSVQPTCVLGLCHPPPDRSSLLSVLLLCLLQVNDLVVSCVVSVHDSVVSVVSNLSLLVLLVVSVVVDLQADFDAPWEKEKEKDWLEPPPPPPPDPVPFTWIKIKIATQNNRRMDIDTDTNDPALVRVLVVCLSHYAANGEYEYAVDCSAANPVRPDHNCPDPSCPPSRYHYHYDHPVPQAQPVVVSDNPPPPPDSCRVRPVVLSVVCRPPDPVCSSSSSSVSSSCPNHHRPDDHSSRSSVVSSVSSCVVRGD/DDPPPPPPPPPPPPPDPPPPDPPDPPPVPPVPPPPPDPPDPDQPLFDFPQADDFDDPVPFCQDPVNLCVCLVDLVSLVVVCCVLQQWPPWDQDPVPSHGLDPPDPCNVQPTCVLGLCHPPPDRSSLLSVLLLCLLQVNDLVVSCVVSVHDSVVSVVSNLSLLVLLVVSVVVDLQADFDAPWEKEKEKDWLEPPPPPPPDPVPFTWIKIKIATQNNRRMDIDTDTNDPALVVVLVVCLSRYAANGEYEYAPDCSAANPVRPDHNCPDPSCPPRRYHYHYDHPVPQAQPVVVSDNPPPPPDSCRVRPVVLSVVCRPPDPVCSSSSSSVSSSCPNHHRPDDHSSRSSVVSSVSSCVVRGD

Sequence (714 aa):
MAPAKKSSSKTTPRSARAPRKRASRSERVRASRAPPNTAPKEPVVYNSPYAYAVADPAVSPFTFDNIMAATTSEDTAVSFLMRYGLLASSKTCEYCDYPMNLGHPDKELSLKKGSFFDGTKLAYRTVLRLMFFWASDIPVGTAEQFLGISDVTAIDWYGFCRDICSAEMLQYSMMIGGVGHTVEIDETSLKKKSKFGRSKQHEDYWLFGGVDRATGRWFGIVTGPDRKKKTLSPLIGKHIMAGSTIISDQFSSYVSVNGKHTLENNKWLKGKNYTHKWVNHDKFFVDPKTGAHTNRIEGAWEVRVKRYIKAMRGVPKERLDQYLDMYLWKSWYFNGTVPKCQYLDGLVQGIRKHYPVMAPAKKSSSKTTPRSARAPRKRASRSERVRASRAPPNTAPKEPVVYNSPYAYAVADPAVSPFTFDNIMAATTSEDTAVSFLMRYGLLASSKTCEYCDYPMNLGHPDKELSLKKGSFFDGTKLAYRTVLRLMFFWASDIPVGTAEQFLGISDVTAIDWYGFCRDICSAEMLQYSMMIGGVGHTVEIDETSLKKKSKFGRSKQHEDYWLFGGVDRATGRWFGIVTGPDRKKKTLSPLIGKHIMAGSTIISDQFSSYVSVNGKHTLENNKWLKGKNYTHKWVNHDKFFVDPKTGAHTNRIEGAWEVRVKRYIKAMRGVPKERLDQYLDMYLWKSWYFNGTVPKCQYLDGLVQGIRKHYPV

InterPro domains:
  IPR024445 ISXO2-like transposase domain [PF12762] (182-330)
  IPR024445 ISXO2-like transposase domain [SM01126] (175-332)
  IPR053164 IS1016-like transposase [PTHR47163] (109-332)

Secondary structure (DSSP, 8-state):
------------------------TTTTTSS---------S-------TT------GGG-TTSHHHHHHHTSSHHHHHHHHHHTTSS-S--B-TTT-SB--TT-TTHHHHHHTTSTTTT--S-HHHHHHHHHHHHTT--HHHHHHHHT--HHHHHHHHHHHHHHHHHHHTTS---EE-TT-EEEEEEEE-S---GGG-S------EEEEEEETTT--EEEEEE-S---HHHHHHHHHHHEETT-EEEE-S-TTTS-TTS-S-GGG-GGGTTS--EEEE--TTT-S--TTT---------HHHHHTHHHHHHHTT--HHHHHHHHHHHHHHHHSSSSS--HHHHHHHHHHHHHHHS--/------------------------TTHHHHTS--------S-------TT------GGG-TTSHHHHHHHTSSHHHHHHHHHHTTSS-S-PBPTTT-SB--TT-TTHHHHHHTTSTTTT--S-HHHHHHHHHHHHTT--HHHHHHHHT--HHHHHHHHHHHHHHHHHHHTTS---EE-TT-EEEEEEEE-S---GGG-S------EEEEEEETTT--EEEEEE-S---HHHHHHHHHHHEETT-EEEE-S-TTTS-TTS-S-GGG-GGGTTS--EEEE--TTT-S--TTT---------HHHHHTHHHHHHHTT--HHHHHHHHHHHHHHHHSSSSS--HHHHHHHHHHHHHHHS--

Nearest PDB structures (foldseek):
  8p0w-assembly1_C  TM=2.012E-01  e=4.764E-01  Homo sapiens
  8esd-assembly1_T  TM=2.473E-01  e=1.608E+00  Homo sapiens
  8f2u-assembly1_J  TM=2.787E-01  e=1.788E+00  Homo sapiens
  8p0w-assembly1_B  TM=2.346E-01  e=1.608E+00  Homo sapiens
  8p0w-assembly1_G  TM=2.463E-01  e=4.885E+00  Homo sapiens